Protein 2R62 (pdb70)

Nearest PDB structures (foldseek):
  2r65-assembly4_D  TM=6.990E-01  e=2.068E-36  Helicobacter pylori
  1iy0-assembly1_A  TM=7.372E-01  e=8.615E-28  Thermus thermophilus
  1iy2-assembly1_A  TM=7.174E-01  e=3.510E-27  Thermus thermophilus
  2dhr-assembly1_D  TM=7.090E-01  e=3.574E-26  Thermus thermophilus
  6ef1-assembly1_H  TM=6.375E-01  e=3.154E-16  Saccharomyces cerevisiae S288C

Secondary structure (P-SEA, 3-state):
cccccccccccccccccaaaaaaaaaaaaaacaaaaaaabbbbcbbbbbccccccccccccaaaaaaacccccccccccccccccccccccccaaaaaaaacccccccccccccccccccccccccccccccccccccccbbbbbbbbcccccccccccccccccbbbbbccccaaaaaaaaaaccccccccccccccccccccccccaaaaaaaaaaaaacccccccccccaaaaaaccccccccccc/cccccccccccccccccccccccaaaaaaccccccccccccccccbbbbccccccaaaaaaaaaaaccbbbbbbbcccccccccccaaaaaaaaaaaaaaacccccccccccccccccccccccccccccccccccccccccbbbbbbcccccccccccccccccbbbbbccccccaaaaaaccccccccccccccaaaaaaaacccccccaaaaaaaaaaaccccccccccccccccccccccccccc

Structure (mmCIF, N/CA/C/O backbone):
data_2R62
#
_entry.id   2R62
#
_cell.length_a   141.217
_cell.length_b   141.217
_cell.length_c   54.659
_cell.angle_alpha   90.00
_cell.angle_beta   90.00
_cell.angle_gamma   120.00
#
_symmetry.space_group_name_H-M   'P 64'
#
loop_
_atom_site.group_PDB
_atom_site.id
_atom_site.type_symbol
_atom_site.label_atom_id
_atom_site.label_alt_id
_atom_site.label_comp_id
_atom_site.label_asym_id
_atom_site.label_entity_id
_atom_site.label_seq_id
_atom_site.pdbx_PDB_ins_code
_atom_site.Cartn_x
_atom_site.Cartn_y
_atom_site.Cartn_z
_atom_site.occupancy
_atom_site.B_iso_or_equiv
_atom_site.auth_seq_id
_atom_site.auth_comp_id
_atom_site.auth_asym_id
_atom_site.auth_atom_id
_atom_site.pdbx_PDB_model_num
ATOM 1 N N . ILE A 1 1 ? -29.898 2.051 7.931 1.00 142.03 160 ILE A N 1
ATOM 2 C CA . ILE A 1 1 ? -29.643 3.482 8.272 1.00 142.06 160 ILE A CA 1
ATOM 3 C C . ILE A 1 1 ? -30.920 4.328 8.138 1.00 141.97 160 ILE A C 1
ATOM 4 O O . ILE A 1 1 ? -31.154 5.239 8.943 1.00 141.99 160 ILE A O 1
ATOM 9 N N . ASN A 1 2 ? -31.749 3.989 7.144 1.00 212.42 161 ASN A N 1
ATOM 10 C CA . ASN A 1 2 ? -32.997 4.708 6.811 1.00 212.42 161 ASN A CA 1
ATOM 11 C C . ASN A 1 2 ? -32.706 6.002 6.057 1.00 212.42 161 ASN A C 1
ATOM 12 O O . ASN A 1 2 ? -32.150 6.972 6.648 1.00 212.42 161 ASN A O 1
ATOM 17 N N . ALA A 1 3 ? -33.096 6.013 4.757 1.00 146.84 162 ALA A N 1
ATOM 18 C CA . ALA A 1 3 ? -32.646 7.093 3.863 1.00 146.84 162 ALA A CA 1
ATOM 19 C C . ALA A 1 3 ? -33.630 8.247 3.644 1.00 146.84 162 ALA A C 1
ATOM 20 O O . ALA A 1 3 ? -34.653 8.356 4.330 1.00 146.84 162 ALA A O 1
ATOM 22 N N . GLU A 1 4 ? -33.304 9.087 2.662 1.00 196.71 163 GLU A N 1
ATOM 23 C CA . GLU A 1 4 ? -33.973 10.368 2.437 1.00 196.71 163 GLU A CA 1
ATOM 24 C C . GLU A 1 4 ? -34.950 10.403 1.255 1.00 196.71 163 GLU A C 1
ATOM 25 O O . GLU A 1 4 ? -34.958 9.521 0.395 1.00 196.71 163 GLU A O 1
ATOM 31 N N . LYS A 1 5 ? -35.759 11.459 1.249 1.00 132.02 164 LYS A N 1
ATOM 32 C CA . LYS A 1 5 ? -36.688 11.808 0.188 1.00 129.77 164 LYS A CA 1
ATOM 33 C C . LYS A 1 5 ? -36.476 13.324 0.076 1.00 128.33 164 LYS A C 1
ATOM 34 O O . LYS A 1 5 ? -37.157 14.094 0.757 1.00 128.08 164 LYS A O 1
ATOM 40 N N . PRO A 1 6 ? -35.494 13.755 -0.757 1.00 126.87 165 PRO A N 1
ATOM 41 C CA . PRO A 1 6 ? -34.961 15.131 -0.702 1.00 125.57 165 PRO A CA 1
ATOM 42 C C . PRO A 1 6 ? -36.008 16.218 -0.923 1.00 124.06 165 PRO A C 1
ATOM 43 O O . PRO A 1 6 ? -37.138 15.929 -1.299 1.00 123.77 165 PRO A O 1
ATOM 47 N N . ASN A 1 7 ? -35.635 17.461 -0.662 1.00 122.44 166 ASN A N 1
ATOM 48 C CA . ASN A 1 7 ? -36.536 18.565 -0.915 1.00 120.72 166 ASN A CA 1
ATOM 49 C C . ASN A 1 7 ? -36.035 19.399 -2.106 1.00 119.50 166 ASN A C 1
ATOM 50 O O . ASN A 1 7 ? -35.581 20.554 -1.964 1.00 119.74 166 ASN A O 1
ATOM 55 N N . VAL A 1 8 ? -36.115 18.786 -3.284 1.00 117.20 167 VAL A N 1
ATOM 56 C CA . VAL A 1 8 ? -35.614 19.384 -4.503 1.00 115.04 167 VAL A CA 1
ATOM 57 C C . VAL A 1 8 ? -36.723 19.246 -5.500 1.00 113.72 167 VAL A C 1
ATOM 58 O O . VAL A 1 8 ? -37.489 18.318 -5.395 1.00 113.44 167 VAL A O 1
ATOM 62 N N . ARG A 1 9 ? -36.844 20.163 -6.451 1.00 112.56 168 ARG A N 1
ATOM 63 C CA . ARG A 1 9 ? -37.917 20.043 -7.436 1.00 111.95 168 ARG A CA 1
ATOM 64 C C . ARG A 1 9 ? -37.563 20.735 -8.711 1.00 113.01 168 ARG A C 1
ATOM 65 O O . ARG A 1 9 ? -37.092 21.843 -8.721 1.00 112.24 168 ARG A O 1
ATOM 73 N N . PHE A 1 10 ? -37.828 20.067 -9.807 1.00 115.35 169 PHE A N 1
ATOM 74 C CA . PHE A 1 10 ? -37.507 20.607 -11.092 1.00 117.76 169 PHE A CA 1
ATOM 75 C C . PHE A 1 10 ? -37.679 22.098 -11.050 1.00 119.05 169 PHE A C 1
ATOM 76 O O . PHE A 1 10 ? -36.704 22.813 -10.972 1.00 118.79 169 PHE A O 1
ATOM 84 N N . LYS A 1 11 ? -38.921 22.567 -11.088 1.00 121.29 170 LYS A N 1
ATOM 85 C CA . LYS A 1 11 ? -39.178 23.999 -11.077 1.00 123.40 170 LYS A CA 1
ATOM 86 C C . LYS A 1 11 ? -38.983 24.510 -9.645 1.00 124.27 170 LYS A C 1
ATOM 87 O O . LYS A 1 11 ? -39.939 24.882 -8.955 1.00 124.43 170 LYS A O 1
ATOM 93 N N . ASP A 1 12 ? -37.714 24.517 -9.230 1.00 125.27 171 ASP A N 1
ATOM 94 C CA . ASP A 1 12 ? -37.268 24.765 -7.865 1.00 126.12 171 ASP A CA 1
ATOM 95 C C . ASP A 1 12 ? -35.769 24.495 -7.970 1.00 126.88 171 ASP A C 1
ATOM 96 O O . ASP A 1 12 ? -35.003 24.671 -7.026 1.00 126.37 171 ASP A O 1
ATOM 101 N N . MET A 1 13 ? -35.351 24.071 -9.154 1.00 131.84 172 MET A N 1
ATOM 102 C CA . MET A 1 13 ? -33.970 23.674 -9.363 1.00 131.84 172 MET A CA 1
ATOM 103 C C . MET A 1 13 ? -33.110 24.872 -9.728 1.00 131.84 172 MET A C 1
ATOM 104 O O . MET A 1 13 ? -32.741 25.664 -8.850 1.00 131.84 172 MET A O 1
ATOM 109 N N . ALA A 1 14 ? -32.795 24.989 -11.020 1.00 130.83 173 ALA A N 1
ATOM 110 C CA . ALA A 1 14 ? -31.936 26.059 -11.552 1.00 131.24 173 ALA A CA 1
ATOM 111 C C . ALA A 1 14 ? -32.096 26.179 -13.071 1.00 131.45 173 ALA A C 1
ATOM 112 O O . ALA A 1 14 ? -31.113 26.205 -13.823 1.00 131.46 173 ALA A O 1
ATOM 114 N N . GLY A 1 15 ? -33.354 26.215 -13.508 1.00 131.76 174 GLY A N 1
ATOM 115 C CA . GLY A 1 15 ? -33.717 26.453 -14.905 1.00 131.71 174 GLY A CA 1
ATOM 116 C C . GLY A 1 15 ? -33.086 25.525 -15.927 1.00 131.60 174 GLY A C 1
ATOM 117 O O . GLY A 1 15 ? -32.599 25.984 -16.975 1.00 131.99 174 GLY A O 1
ATOM 118 N N . ASN A 1 16 ? -33.091 24.223 -15.643 1.00 130.95 175 ASN A N 1
ATOM 119 C CA . ASN A 1 16 ? -32.513 23.289 -16.588 1.00 130.20 175 ASN A CA 1
ATOM 120 C C . ASN A 1 16 ? -33.545 22.412 -17.260 1.00 131.00 175 ASN A C 1
ATOM 121 O O . ASN A 1 16 ? -33.339 21.209 -17.414 1.00 130.81 175 ASN A O 1
ATOM 126 N N . GLU A 1 17 ? -34.645 23.040 -17.677 1.00 149.34 176 GLU A N 1
ATOM 127 C CA . GLU A 1 17 ? -35.779 22.370 -18.326 1.00 149.34 176 GLU A CA 1
ATOM 128 C C . GLU A 1 17 ? -35.434 21.933 -19.753 1.00 149.34 176 GLU A C 1
ATOM 129 O O . GLU A 1 17 ? -35.326 22.773 -20.653 1.00 149.34 176 GLU A O 1
ATOM 135 N N . GLU A 1 18 ? -35.245 20.626 -19.943 1.00 133.20 177 GLU A N 1
ATOM 136 C CA . GLU A 1 18 ? -34.981 20.024 -21.263 1.00 133.20 177 GLU A CA 1
ATOM 137 C C . GLU A 1 18 ? -34.567 18.587 -21.065 1.00 133.20 177 GLU A C 1
ATOM 138 O O . GLU A 1 18 ? -34.693 17.763 -21.964 1.00 133.20 177 GLU A O 1
ATOM 144 N N . ALA A 1 19 ? -34.011 18.328 -19.886 1.00 131.29 178 ALA A N 1
ATOM 145 C CA . ALA A 1 19 ? -33.639 17.001 -19.456 1.00 130.27 178 ALA A CA 1
ATOM 146 C C . ALA A 1 19 ? -34.671 16.631 -18.417 1.00 129.65 178 ALA A C 1
ATOM 147 O O . ALA A 1 19 ? -35.107 15.479 -18.339 1.00 129.79 178 ALA A O 1
ATOM 149 N N . LYS A 1 20 ? -35.062 17.631 -17.626 1.00 133.52 179 LYS A N 1
ATOM 150 C CA . LYS A 1 20 ? -36.164 17.496 -16.702 1.00 133.52 179 LYS A CA 1
ATOM 151 C C . LYS A 1 20 ? -37.222 16.703 -17.428 1.00 133.52 179 LYS A C 1
ATOM 152 O O . LYS A 1 20 ? -37.538 15.587 -17.032 1.00 133.52 179 LYS A O 1
ATOM 158 N N . GLU A 1 21 ? -37.719 17.267 -18.528 1.00 124.17 180 GLU A N 1
ATOM 159 C CA . GLU A 1 21 ? -38.699 16.601 -19.382 1.00 122.52 180 GLU A CA 1
ATOM 160 C C . GLU A 1 21 ? -38.512 15.086 -19.417 1.00 120.48 180 GLU A C 1
ATOM 161 O O . GLU A 1 21 ? -39.441 14.318 -19.119 1.00 119.84 180 GLU A O 1
ATOM 167 N N . GLU A 1 22 ? -37.306 14.675 -19.803 1.00 118.35 181 GLU A N 1
ATOM 168 C CA . GLU A 1 22 ? -37.000 13.268 -19.950 1.00 116.95 181 GLU A CA 1
ATOM 169 C C . GLU A 1 22 ? -37.177 12.691 -18.578 1.00 114.79 181 GLU A C 1
ATOM 170 O O . GLU A 1 22 ? -38.166 12.019 -18.283 1.00 113.99 181 GLU A O 1
ATOM 176 N N . VAL A 1 23 ? -36.220 13.018 -17.726 1.00 112.71 182 VAL A N 1
ATOM 177 C CA . VAL A 1 23 ? -36.295 12.668 -16.344 1.00 110.80 182 VAL A CA 1
ATOM 178 C C . VAL A 1 23 ? -37.746 12.724 -15.862 1.00 110.77 182 VAL A C 1
ATOM 179 O O . VAL A 1 23 ? -38.163 11.834 -15.147 1.00 111.33 182 VAL A O 1
ATOM 183 N N . VAL A 1 24 ? -38.537 13.709 -16.286 1.00 110.21 183 VAL A N 1
ATOM 184 C CA . VAL A 1 24 ? -39.952 13.727 -15.905 1.00 109.98 183 VAL A CA 1
ATOM 185 C C . VAL A 1 24 ? -40.635 12.365 -16.099 1.00 110.10 183 VAL A C 1
ATOM 186 O O . VAL A 1 24 ? -41.420 11.937 -15.238 1.00 109.64 183 VAL A O 1
ATOM 190 N N . GLU A 1 25 ? -40.334 11.684 -17.211 1.00 110.17 184 GLU A N 1
ATOM 191 C CA . GLU A 1 25 ? -41.017 10.422 -17.534 1.00 110.65 184 GLU A CA 1
ATOM 192 C C . GLU A 1 25 ? -40.752 9.322 -16.499 1.00 110.09 184 GLU A C 1
ATOM 193 O O . GLU A 1 25 ? -41.556 8.404 -16.349 1.00 109.77 184 GLU A O 1
ATOM 199 N N . ILE A 1 26 ? -39.635 9.445 -15.777 1.00 110.10 185 ILE A N 1
ATOM 200 C CA . ILE A 1 26 ? -39.275 8.532 -14.692 1.00 110.09 185 ILE A CA 1
ATOM 201 C C . ILE A 1 26 ? -40.068 8.815 -13.457 1.00 110.85 185 ILE A C 1
ATOM 202 O O . ILE A 1 26 ? -40.201 7.947 -12.588 1.00 110.59 185 ILE A O 1
ATOM 207 N N . VAL A 1 27 ? -40.560 10.043 -13.351 1.00 112.09 186 VAL A N 1
ATOM 208 C CA . VAL A 1 27 ? -41.345 10.376 -12.197 1.00 113.30 186 VAL A CA 1
ATOM 209 C C . VAL A 1 27 ? -42.643 9.644 -12.387 1.00 113.89 186 VAL A C 1
ATOM 210 O O . VAL A 1 27 ? -42.984 8.743 -11.616 1.00 114.27 186 VAL A O 1
ATOM 214 N N . ASP A 1 28 ? -43.349 10.003 -13.447 1.00 114.19 187 ASP A N 1
ATOM 215 C CA . ASP A 1 28 ? -44.618 9.361 -13.714 1.00 114.98 187 ASP A CA 1
ATOM 216 C C . ASP A 1 28 ? -44.552 7.851 -13.452 1.00 114.60 187 ASP A C 1
ATOM 217 O O . ASP A 1 28 ? -45.511 7.284 -12.931 1.00 113.89 187 ASP A O 1
ATOM 222 N N . PHE A 1 29 ? -43.415 7.223 -13.770 1.00 114.96 188 PHE A N 1
ATOM 223 C CA . PHE A 1 29 ? -43.194 5.808 -13.439 1.00 115.38 188 PHE A CA 1
ATOM 224 C C . PHE A 1 29 ? -43.416 5.514 -11.978 1.00 116.64 188 PHE A C 1
ATOM 225 O O . PHE A 1 29 ? -44.352 4.794 -11.625 1.00 117.16 188 PHE A O 1
ATOM 233 N N . LEU A 1 30 ? -42.545 6.076 -11.139 1.00 117.63 189 LEU A N 1
ATOM 234 C CA . LEU A 1 30 ? -42.582 5.839 -9.703 1.00 118.65 189 LEU A CA 1
ATOM 235 C C . LEU A 1 30 ? -43.894 6.338 -9.123 1.00 119.48 189 LEU A C 1
ATOM 236 O O . LEU A 1 30 ? -44.474 5.726 -8.214 1.00 119.48 189 LEU A O 1
ATOM 241 N N . LYS A 1 31 ? -44.376 7.443 -9.672 1.00 120.54 190 LYS A N 1
ATOM 242 C CA . LYS A 1 31 ? -45.649 7.959 -9.246 1.00 121.95 190 LYS A CA 1
ATOM 243 C C . LYS A 1 31 ? -46.724 6.909 -9.472 1.00 122.18 190 LYS A C 1
ATOM 244 O O . LYS A 1 31 ? -47.356 6.486 -8.515 1.00 122.28 190 LYS A O 1
ATOM 250 N N . TYR A 1 32 ? -46.899 6.451 -10.711 1.00 122.82 191 TYR A N 1
ATOM 251 C CA . TYR A 1 32 ? -47.977 5.497 -11.006 1.00 123.80 191 TYR A CA 1
ATOM 252 C C . TYR A 1 32 ? -47.549 4.127 -11.604 1.00 124.88 191 TYR A C 1
ATOM 253 O O . TYR A 1 32 ? -47.968 3.765 -12.712 1.00 124.35 191 TYR A O 1
ATOM 262 N N . PRO A 1 33 ? -46.787 3.324 -10.837 1.00 126.25 192 PRO A N 1
ATOM 263 C CA . PRO A 1 33 ? -46.265 2.069 -11.379 1.00 127.47 192 PRO A CA 1
ATOM 264 C C . PRO A 1 33 ? -47.405 1.148 -11.766 1.00 128.53 192 PRO A C 1
ATOM 265 O O . PRO A 1 33 ? -47.206 0.142 -12.476 1.00 128.80 192 PRO A O 1
ATOM 269 N N . GLU A 1 34 ? -48.592 1.504 -11.289 1.00 129.24 193 GLU A N 1
ATOM 270 C CA . GLU A 1 34 ? -49.741 0.681 -11.502 1.00 130.31 193 GLU A CA 1
ATOM 271 C C . GLU A 1 34 ? -50.281 0.907 -12.898 1.00 130.57 193 GLU A C 1
ATOM 272 O O . GLU A 1 34 ? -50.489 -0.058 -13.634 1.00 129.86 193 GLU A O 1
ATOM 278 N N . ARG A 1 35 ? -50.460 2.166 -13.301 1.00 131.58 194 ARG A N 1
ATOM 279 C CA . ARG A 1 35 ? -51.047 2.388 -14.618 1.00 132.79 194 ARG A CA 1
ATOM 280 C C . ARG A 1 35 ? -50.334 1.466 -15.601 1.00 132.87 194 ARG A C 1
ATOM 281 O O . ARG A 1 35 ? -50.963 0.847 -16.448 1.00 132.43 194 ARG A O 1
ATOM 289 N N . TYR A 1 36 ? -49.025 1.331 -15.425 1.00 133.61 195 TYR A N 1
ATOM 290 C CA . TYR A 1 36 ? -48.212 0.538 -16.316 1.00 134.64 195 TYR A CA 1
ATOM 291 C C . TYR A 1 36 ? -48.443 -0.938 -16.078 1.00 134.96 195 TYR A C 1
ATOM 292 O O . TYR A 1 36 ? -48.706 -1.693 -17.016 1.00 134.72 195 TYR A O 1
ATOM 301 N N . ALA A 1 37 ? -48.358 -1.349 -14.820 1.00 164.25 196 ALA A N 1
ATOM 302 C CA . ALA A 1 37 ? -48.618 -2.736 -14.472 1.00 164.25 196 ALA A CA 1
ATOM 303 C C . ALA A 1 37 ? -50.082 -3.105 -14.715 1.00 164.25 196 ALA A C 1
ATOM 304 O O . ALA A 1 37 ? -50.562 -4.130 -14.227 1.00 164.25 196 ALA A O 1
ATOM 306 N N . ASN A 1 38 ? -50.779 -2.250 -15.465 1.00 137.00 197 ASN A N 1
ATOM 307 C CA . ASN A 1 38 ? -52.150 -2.505 -15.928 1.00 137.17 197 ASN A CA 1
ATOM 308 C C . ASN A 1 38 ? -52.250 -2.554 -17.455 1.00 136.66 197 ASN A C 1
ATOM 309 O O . ASN A 1 38 ? -53.101 -3.258 -18.011 1.00 136.72 197 ASN A O 1
ATOM 314 N N . LEU A 1 39 ? -51.372 -1.806 -18.121 1.00 135.88 198 LEU A N 1
ATOM 315 C CA . LEU A 1 39 ? -51.280 -1.819 -19.575 1.00 135.00 198 LEU A CA 1
ATOM 316 C C . LEU A 1 39 ? -50.372 -2.938 -19.981 1.00 134.00 198 LEU A C 1
ATOM 317 O O . LEU A 1 39 ? -50.500 -3.476 -21.078 1.00 133.76 198 LEU A O 1
ATOM 322 N N . GLY A 1 40 ? -49.466 -3.293 -19.075 1.00 133.01 199 GLY A N 1
ATOM 323 C CA . GLY A 1 40 ? -48.406 -4.240 -19.373 1.00 132.00 199 GLY A CA 1
ATOM 324 C C . GLY A 1 40 ? -47.267 -3.534 -20.089 1.00 131.31 199 GLY A C 1
ATOM 325 O O . GLY A 1 40 ? -47.410 -3.104 -21.238 1.00 131.31 199 GLY A O 1
ATOM 326 N N . ALA A 1 41 ? -46.140 -3.424 -19.388 1.00 130.43 200 ALA A N 1
ATOM 327 C CA . ALA A 1 41 ? -44.912 -2.741 -19.825 1.00 129.32 200 ALA A CA 1
ATOM 328 C C . ALA A 1 41 ? -44.384 -2.055 -18.587 1.00 128.58 200 ALA A C 1
ATOM 329 O O . ALA A 1 41 ? -45.169 -1.718 -17.692 1.00 128.39 200 ALA A O 1
ATOM 331 N N . LYS A 1 42 ? -43.073 -1.863 -18.507 1.00 127.78 201 LYS A N 1
ATOM 332 C CA . LYS A 1 42 ? -42.498 -1.124 -17.380 1.00 127.15 201 LYS A CA 1
ATOM 333 C C . LYS A 1 42 ? -41.009 -1.058 -17.562 1.00 126.16 201 LYS A C 1
ATOM 334 O O . LYS A 1 42 ? -40.493 -1.661 -18.528 1.00 126.60 201 LYS A O 1
ATOM 340 N N . ILE A 1 43 ? -40.321 -0.362 -16.642 1.00 124.32 202 ILE A N 1
ATOM 341 C CA . ILE A 1 43 ? -38.867 -0.270 -16.698 1.00 122.94 202 ILE A CA 1
ATOM 342 C C . ILE A 1 43 ? -38.142 -0.120 -15.366 1.00 123.10 202 ILE A C 1
ATOM 343 O O . ILE A 1 43 ? -37.413 0.848 -15.204 1.00 123.14 202 ILE A O 1
ATOM 348 N N . PRO A 1 44 ? -38.309 -1.071 -14.412 1.00 199.36 203 PRO A N 1
ATOM 349 C CA . PRO A 1 44 ? -37.453 -1.017 -13.206 1.00 199.36 203 PRO A CA 1
ATOM 350 C C . PRO A 1 44 ? -35.981 -1.340 -13.526 1.00 199.36 203 PRO A C 1
ATOM 351 O O . PRO A 1 44 ? -35.479 -2.427 -13.202 1.00 199.36 203 PRO A O 1
ATOM 355 N N . LYS A 1 45 ? -35.322 -0.366 -14.161 1.00 120.83 204 LYS A N 1
ATOM 356 C CA . LYS A 1 45 ? -33.968 -0.455 -14.693 1.00 119.63 204 LYS A CA 1
ATOM 357 C C . LYS A 1 45 ? -33.387 0.944 -14.577 1.00 118.23 204 LYS A C 1
ATOM 358 O O . LYS A 1 45 ? -34.142 1.895 -14.576 1.00 118.51 204 LYS A O 1
ATOM 364 N N . GLY A 1 46 ? -32.068 1.095 -14.502 1.00 116.82 205 GLY A N 1
ATOM 365 C CA . GLY A 1 46 ? -31.456 2.441 -14.497 1.00 115.42 205 GLY A CA 1
ATOM 366 C C . GLY A 1 46 ? -31.640 3.419 -15.694 1.00 114.29 205 GLY A C 1
ATOM 367 O O . GLY A 1 46 ? -32.298 3.102 -16.709 1.00 114.46 205 GLY A O 1
ATOM 368 N N . VAL A 1 47 ? -31.068 4.622 -15.552 1.00 112.45 206 VAL A N 1
ATOM 369 C CA . VAL A 1 47 ? -30.994 5.622 -16.609 1.00 110.69 206 VAL A CA 1
ATOM 370 C C . VAL A 1 47 ? -29.677 6.353 -16.401 1.00 110.80 206 VAL A C 1
ATOM 371 O O . VAL A 1 47 ? -29.231 6.510 -15.257 1.00 110.95 206 VAL A O 1
ATOM 375 N N . LEU A 1 48 ? -29.052 6.818 -17.481 1.00 110.40 207 LEU A N 1
ATOM 376 C CA . LEU A 1 48 ? -27.692 7.300 -17.340 1.00 110.43 207 LEU A CA 1
ATOM 377 C C . LEU A 1 48 ? -27.489 8.750 -17.651 1.00 110.33 207 LEU A C 1
ATOM 378 O O . LEU A 1 48 ? -26.743 9.098 -18.574 1.00 110.01 207 LEU A O 1
ATOM 383 N N . LEU A 1 49 ? -28.120 9.602 -16.854 1.00 110.74 208 LEU A N 1
ATOM 384 C CA . LEU A 1 49 ? -27.843 11.030 -16.935 1.00 111.08 208 LEU A CA 1
ATOM 385 C C . LEU A 1 49 ? -26.363 11.210 -17.239 1.00 112.37 208 LEU A C 1
ATOM 386 O O . LEU A 1 49 ? -25.489 10.805 -16.465 1.00 112.30 208 LEU A O 1
ATOM 391 N N . VAL A 1 50 ? -26.098 11.788 -18.401 1.00 114.00 209 VAL A N 1
ATOM 392 C CA . VAL A 1 50 ? -24.748 11.954 -18.887 1.00 115.77 209 VAL A CA 1
ATOM 393 C C . VAL A 1 50 ? -24.570 13.351 -19.495 1.00 116.82 209 VAL A C 1
ATOM 394 O O . VAL A 1 50 ? -25.478 13.890 -20.137 1.00 116.49 209 VAL A O 1
ATOM 398 N N . GLY A 1 51 ? -23.399 13.933 -19.246 1.00 130.94 210 GLY A N 1
ATOM 399 C CA . GLY A 1 51 ? -23.049 15.264 -19.728 1.00 130.94 210 GLY A CA 1
ATOM 400 C C . GLY A 1 51 ? -21.709 15.725 -19.166 1.00 130.94 210 GLY A C 1
ATOM 401 O O . GLY A 1 51 ? -21.031 14.953 -18.485 1.00 130.94 210 GLY A O 1
ATOM 402 N N . PRO A 1 52 ? -21.339 16.999 -19.425 1.00 123.16 211 PRO A N 1
ATOM 403 C CA . PRO A 1 52 ? -20.042 17.638 -19.160 1.00 123.62 211 PRO A CA 1
ATOM 404 C C . PRO A 1 52 ? -19.675 17.694 -17.664 1.00 124.31 211 PRO A C 1
ATOM 405 O O . PRO A 1 52 ? -19.704 16.650 -17.010 1.00 124.68 211 PRO A O 1
ATOM 409 N N . PRO A 1 53 ? -19.308 18.877 -17.111 1.00 164.18 212 PRO A N 1
ATOM 410 C CA . PRO A 1 53 ? -18.857 18.787 -15.721 1.00 164.18 212 PRO A CA 1
ATOM 411 C C . PRO A 1 53 ? -19.932 19.056 -14.669 1.00 164.18 212 PRO A C 1
ATOM 412 O O . PRO A 1 53 ? -20.106 18.251 -13.729 1.00 164.18 212 PRO A O 1
ATOM 416 N N . GLY A 1 54 ? -20.637 20.187 -14.826 1.00 124.04 213 GLY A N 1
ATOM 417 C CA . GLY A 1 54 ? -21.461 20.695 -13.747 1.00 124.15 213 GLY A CA 1
ATOM 418 C C . GLY A 1 54 ? -22.800 21.236 -14.202 1.00 124.38 213 GLY A C 1
ATOM 419 O O . GLY A 1 54 ? -23.005 22.460 -14.283 1.00 124.55 213 GLY A O 1
ATOM 420 N N . THR A 1 55 ? -23.727 20.323 -14.474 1.00 124.10 214 THR A N 1
ATOM 421 C CA . THR A 1 55 ? -25.032 20.702 -14.996 1.00 123.94 214 THR A CA 1
ATOM 422 C C . THR A 1 55 ? -26.159 20.207 -14.108 1.00 123.08 214 THR A C 1
ATOM 423 O O . THR A 1 55 ? -27.314 20.113 -14.538 1.00 123.02 214 THR A O 1
ATOM 427 N N . GLY A 1 56 ? -25.817 19.896 -12.858 1.00 122.52 215 GLY A N 1
ATOM 428 C CA . GLY A 1 56 ? -26.831 19.568 -11.872 1.00 121.56 215 GLY A CA 1
ATOM 429 C C . GLY A 1 56 ? -27.423 18.233 -12.217 1.00 120.56 215 GLY A C 1
ATOM 430 O O . GLY A 1 56 ? -28.580 17.941 -11.918 1.00 121.10 215 GLY A O 1
ATOM 431 N N . LYS A 1 57 ? -26.619 17.447 -12.908 1.00 118.99 216 LYS A N 1
ATOM 432 C CA . LYS A 1 57 ? -26.866 16.049 -13.061 1.00 117.70 216 LYS A CA 1
ATOM 433 C C . LYS A 1 57 ? -27.049 15.505 -11.643 1.00 117.29 216 LYS A C 1
ATOM 434 O O . LYS A 1 57 ? -28.114 15.006 -11.274 1.00 116.60 216 LYS A O 1
ATOM 440 N N . THR A 1 58 ? -26.016 15.689 -10.828 1.00 117.28 217 THR A N 1
ATOM 441 C CA . THR A 1 58 ? -25.980 15.225 -9.444 1.00 117.18 217 THR A CA 1
ATOM 442 C C . THR A 1 58 ? -27.132 15.840 -8.661 1.00 116.61 217 THR A C 1
ATOM 443 O O . THR A 1 58 ? -27.389 15.446 -7.522 1.00 116.80 217 THR A O 1
ATOM 447 N N . LEU A 1 59 ? -27.810 16.809 -9.285 1.00 115.81 218 LEU A N 1
ATOM 448 C CA . LEU A 1 59 ? -28.946 17.519 -8.690 1.00 114.84 218 LEU A CA 1
ATOM 449 C C . LEU A 1 59 ? -30.211 16.849 -9.201 1.00 113.76 218 LEU A C 1
ATOM 450 O O . LEU A 1 59 ? -30.860 16.094 -8.479 1.00 113.46 218 LEU A O 1
ATOM 455 N N . LEU A 1 60 ? -30.540 17.116 -10.458 1.00 112.73 219 LEU A N 1
ATOM 456 C CA . LEU A 1 60 ? -31.597 16.401 -11.162 1.00 112.00 219 LEU A CA 1
ATOM 457 C C . LEU A 1 60 ? -31.751 14.959 -10.683 1.00 111.54 219 LEU A C 1
ATOM 458 O O . LEU A 1 60 ? -32.856 14.463 -10.519 1.00 110.74 219 LEU A O 1
ATOM 463 N N . ALA A 1 61 ? -30.620 14.309 -10.447 1.00 111.55 220 ALA A N 1
ATOM 464 C CA . ALA A 1 61 ? -30.597 13.008 -9.820 1.00 111.97 220 ALA A CA 1
ATOM 465 C C . ALA A 1 61 ? -31.635 13.010 -8.724 1.00 112.29 220 ALA A C 1
ATOM 466 O O . ALA A 1 61 ? -32.675 12.380 -8.844 1.00 111.74 220 ALA A O 1
ATOM 468 N N . LYS A 1 62 ? -31.355 13.767 -7.670 1.00 113.20 221 LYS A N 1
ATOM 469 C CA . LYS A 1 62 ? -32.275 13.918 -6.557 1.00 113.84 221 LYS A CA 1
ATOM 470 C C . LYS A 1 62 ? -33.632 14.388 -7.042 1.00 114.22 221 LYS A C 1
ATOM 471 O O . LYS A 1 62 ? -34.656 13.857 -6.618 1.00 114.52 221 LYS A O 1
ATOM 477 N N . ALA A 1 63 ? -33.635 15.361 -7.950 1.00 114.22 222 ALA A N 1
ATOM 478 C CA . ALA A 1 63 ? -34.863 16.076 -8.273 1.00 114.64 222 ALA A CA 1
ATOM 479 C C . ALA A 1 63 ? -35.993 15.212 -8.832 1.00 115.38 222 ALA A C 1
ATOM 480 O O . ALA A 1 63 ? -37.094 15.724 -9.067 1.00 115.66 222 ALA A O 1
ATOM 482 N N . VAL A 1 64 ? -35.734 13.914 -9.032 1.00 116.10 223 VAL A N 1
ATOM 483 C CA . VAL A 1 64 ? -36.798 12.976 -9.414 1.00 116.45 223 VAL A CA 1
ATOM 484 C C . VAL A 1 64 ? -37.348 12.242 -8.194 1.00 117.26 223 VAL A C 1
ATOM 485 O O . VAL A 1 64 ? -38.520 11.816 -8.184 1.00 117.87 223 VAL A O 1
ATOM 489 N N . ALA A 1 65 ? -36.509 12.054 -7.177 1.00 117.49 224 ALA A N 1
ATOM 490 C CA . ALA A 1 65 ? -37.012 11.490 -5.926 1.00 117.48 224 ALA A CA 1
ATOM 491 C C . ALA A 1 65 ? -38.001 12.496 -5.352 1.00 117.35 224 ALA A C 1
ATOM 492 O O . ALA A 1 65 ? -39.214 12.282 -5.394 1.00 117.38 224 ALA A O 1
ATOM 494 N N . GLY A 1 66 ? -37.470 13.618 -4.881 1.00 117.02 225 GLY A N 1
ATOM 495 C CA . GLY A 1 66 ? -38.271 14.663 -4.286 1.00 116.78 225 GLY A CA 1
ATOM 496 C C . GLY A 1 66 ? -39.454 15.039 -5.139 1.00 116.68 225 GLY A C 1
ATOM 497 O O . GLY A 1 66 ? -40.455 15.509 -4.617 1.00 117.10 225 GLY A O 1
ATOM 498 N N . GLU A 1 67 ? -39.343 14.835 -6.448 1.00 116.56 226 GLU A N 1
ATOM 499 C CA . GLU A 1 67 ? -40.457 15.109 -7.357 1.00 117.27 226 GLU A CA 1
ATOM 500 C C . GLU A 1 67 ? -41.619 14.120 -7.221 1.00 116.86 226 GLU A C 1
ATOM 501 O O . GLU A 1 67 ? -42.766 14.438 -7.531 1.00 115.71 226 GLU A O 1
ATOM 507 N N . ALA A 1 68 ? -41.279 12.911 -6.777 1.00 117.41 227 ALA A N 1
ATOM 508 C CA . ALA A 1 68 ? -42.196 11.784 -6.703 1.00 118.23 227 ALA A CA 1
ATOM 509 C C . ALA A 1 68 ? -42.492 11.376 -5.259 1.00 118.86 227 ALA A C 1
ATOM 510 O O . ALA A 1 68 ? -43.188 10.399 -5.027 1.00 118.86 227 ALA A O 1
ATOM 512 N N . HIS A 1 69 ? -41.965 12.115 -4.289 1.00 164.19 228 HIS A N 1
ATOM 513 C CA . HIS A 1 69 ? -42.219 11.818 -2.877 1.00 164.19 228 HIS A CA 1
ATOM 514 C C . HIS A 1 69 ? -41.696 10.441 -2.523 1.00 164.19 228 HIS A C 1
ATOM 515 O O . HIS A 1 69 ? -42.061 9.851 -1.515 1.00 164.19 228 HIS A O 1
ATOM 522 N N . VAL A 1 70 ? -40.831 9.938 -3.381 1.00 120.41 229 VAL A N 1
ATOM 523 C CA . VAL A 1 70 ? -40.197 8.640 -3.185 1.00 120.91 229 VAL A CA 1
ATOM 524 C C . VAL A 1 70 ? -38.752 8.822 -2.668 1.00 120.80 229 VAL A C 1
ATOM 525 O O . VAL A 1 70 ? -38.148 9.876 -2.883 1.00 120.97 229 VAL A O 1
ATOM 529 N N . PRO A 1 71 ? -38.197 7.804 -1.977 1.00 120.58 230 PRO A N 1
ATOM 530 C CA . PRO A 1 71 ? -36.856 7.932 -1.384 1.00 120.56 230 PRO A CA 1
ATOM 531 C C . PRO A 1 71 ? -35.673 8.004 -2.367 1.00 120.75 230 PRO A C 1
ATOM 532 O O . PRO A 1 71 ? -35.859 7.842 -3.583 1.00 120.37 230 PRO A O 1
ATOM 536 N N . PHE A 1 72 ? -34.480 8.260 -1.817 1.00 121.43 231 PHE A N 1
ATOM 537 C CA . PHE A 1 72 ? -33.290 8.496 -2.604 1.00 122.84 231 PHE A CA 1
ATOM 538 C C . PHE A 1 72 ? -32.050 7.722 -2.119 1.00 125.10 231 PHE A C 1
ATOM 539 O O . PHE A 1 72 ? -30.932 8.237 -2.182 1.00 125.00 231 PHE A O 1
ATOM 547 N N . PHE A 1 73 ? -32.231 6.478 -1.661 1.00 128.34 232 PHE A N 1
ATOM 548 C CA . PHE A 1 73 ? -31.108 5.685 -1.116 1.00 131.31 232 PHE A CA 1
ATOM 549 C C . PHE A 1 73 ? -30.036 5.713 -2.154 1.00 133.12 232 PHE A C 1
ATOM 550 O O . PHE A 1 73 ? -30.328 5.459 -3.321 1.00 133.05 232 PHE A O 1
ATOM 558 N N . SER A 1 74 ? -28.804 6.015 -1.757 1.00 135.97 233 SER A N 1
ATOM 559 C CA . SER A 1 74 ? -27.713 6.020 -2.730 1.00 139.28 233 SER A CA 1
ATOM 560 C C . SER A 1 74 ? -26.396 6.591 -2.251 1.00 141.42 233 SER A C 1
ATOM 561 O O . SER A 1 74 ? -26.206 7.811 -2.256 1.00 141.24 233 SER A O 1
ATOM 564 N N . MET A 1 75 ? -25.469 5.719 -1.875 1.00 176.58 234 MET A N 1
ATOM 565 C CA . MET A 1 75 ? -24.144 6.193 -1.510 1.00 176.58 234 MET A CA 1
ATOM 566 C C . MET A 1 75 ? -23.454 6.812 -2.725 1.00 176.58 234 MET A C 1
ATOM 567 O O . MET A 1 75 ? -22.762 7.833 -2.605 1.00 176.58 234 MET A O 1
ATOM 572 N N . GLY A 1 76 ? -23.661 6.201 -3.893 1.00 152.29 235 GLY A N 1
ATOM 573 C CA . GLY A 1 76 ? -23.025 6.674 -5.118 1.00 154.38 235 GLY A CA 1
ATOM 574 C C . GLY A 1 76 ? -21.688 5.998 -5.344 1.00 156.10 235 GLY A C 1
ATOM 575 O O . GLY A 1 76 ? -20.990 5.662 -4.377 1.00 156.30 235 GLY A O 1
ATOM 576 N N . GLY A 1 77 ? -21.335 5.791 -6.616 1.00 157.60 236 GLY A N 1
ATOM 577 C CA . GLY A 1 77 ? -20.090 5.110 -6.992 1.00 159.58 236 GLY A CA 1
ATOM 578 C C . GLY A 1 77 ? -18.878 5.821 -6.425 1.00 160.99 236 GLY A C 1
ATOM 579 O O . GLY A 1 77 ? -18.391 6.800 -7.011 1.00 161.18 236 GLY A O 1
ATOM 580 N N . SER A 1 78 ? -18.402 5.329 -5.277 1.00 166.15 237 SER A N 1
ATOM 581 C CA . SER A 1 78 ? -17.393 6.032 -4.479 1.00 166.15 237 SER A CA 1
ATOM 582 C C . SER A 1 78 ? -16.564 5.117 -3.562 1.00 166.15 237 SER A C 1
ATOM 583 O O . SER A 1 78 ? -15.484 4.649 -3.956 1.00 166.15 237 SER A O 1
ATOM 586 N N . SER A 1 79 ? -17.091 4.863 -2.356 1.00 165.08 238 SER A N 1
ATOM 587 C CA . SER A 1 79 ? -16.368 4.171 -1.273 1.00 165.92 238 SER A CA 1
ATOM 588 C C . SER A 1 79 ? -15.987 2.709 -1.571 1.00 166.58 238 SER A C 1
ATOM 589 O O . SER A 1 79 ? -15.573 1.961 -0.633 1.00 166.73 238 SER A O 1
ATOM 592 N N . PHE A 1 80 ? -16.114 2.303 -2.854 1.00 170.00 239 PHE A N 1
ATOM 593 C CA . PHE A 1 80 ? -15.762 0.933 -3.241 1.00 170.00 239 PHE A CA 1
ATOM 594 C C . PHE A 1 80 ? -14.340 0.825 -3.807 1.00 170.00 239 PHE A C 1
ATOM 595 O O . PHE A 1 80 ? -13.652 -0.181 -3.572 1.00 170.00 239 PHE A O 1
ATOM 603 N N . ILE A 1 81 ? -13.898 1.847 -4.545 1.00 167.89 240 ILE A N 1
ATOM 604 C CA . ILE A 1 81 ? -12.472 1.975 -4.841 1.00 167.89 240 ILE A CA 1
ATOM 605 C C . ILE A 1 81 ? -11.772 2.282 -3.519 1.00 168.67 240 ILE A C 1
ATOM 606 O O . ILE A 1 81 ? -10.613 1.915 -3.317 1.00 168.79 240 ILE A O 1
ATOM 611 N N . GLU A 1 82 ? -12.515 2.940 -2.623 1.00 209.49 241 GLU A N 1
ATOM 612 C CA . GLU A 1 82 ? -12.086 3.259 -1.254 1.00 209.49 241 GLU A CA 1
ATOM 613 C C . GLU A 1 82 ? -12.043 2.029 -0.319 1.00 209.49 241 GLU A C 1
ATOM 614 O O . GLU A 1 82 ? -11.535 2.126 0.817 1.00 209.49 241 GLU A O 1
ATOM 620 N N . MET A 1 83 ? -12.572 0.885 -0.789 1.00 202.03 242 MET A N 1
ATOM 621 C CA . MET A 1 83 ? -12.444 -0.374 -0.043 1.00 202.03 242 MET A CA 1
ATOM 622 C C . MET A 1 83 ? -11.754 -1.478 -0.849 1.00 202.03 242 MET A C 1
ATOM 623 O O . MET A 1 83 ? -12.340 -2.035 -1.795 1.00 202.03 242 MET A O 1
ATOM 628 N N . PHE A 1 84 ? -10.508 -1.775 -0.429 1.00 172.04 243 PHE A N 1
ATOM 629 C CA . PHE A 1 84 ? -9.574 -2.718 -1.072 1.00 172.11 243 PHE A CA 1
ATOM 630 C C . PHE A 1 84 ? -10.102 -4.153 -1.250 1.00 172.22 243 PHE A C 1
ATOM 631 O O . PHE A 1 84 ? -11.052 -4.367 -2.015 1.00 172.21 243 PHE A O 1
ATOM 639 N N . VAL A 1 85 ? -9.485 -5.129 -0.567 1.00 189.62 244 VAL A N 1
ATOM 640 C CA . VAL A 1 85 ? -9.891 -6.535 -0.713 1.00 189.62 244 VAL A CA 1
ATOM 641 C C . VAL A 1 85 ? -10.834 -6.983 0.413 1.00 189.62 244 VAL A C 1
ATOM 642 O O . VAL A 1 85 ? -10.735 -6.474 1.544 1.00 189.62 244 VAL A O 1
ATOM 646 N N . GLY A 1 86 ? -11.748 -7.921 0.091 1.00 172.56 245 GLY A N 1
ATOM 647 C CA . GLY A 1 86 ? -12.678 -8.511 1.075 1.00 172.70 245 GLY A CA 1
ATOM 648 C C . GLY A 1 86 ? -13.641 -7.557 1.801 1.00 172.84 245 GLY A C 1
ATOM 649 O O . GLY A 1 86 ? -13.275 -6.421 2.161 1.00 172.87 245 GLY A O 1
ATOM 650 N N . LEU A 1 87 ? -14.869 -8.035 2.034 1.00 177.07 246 LEU A N 1
ATOM 651 C CA . LEU A 1 87 ? -15.915 -7.284 2.756 1.00 177.07 246 LEU A CA 1
ATOM 652 C C . LEU A 1 87 ? -16.231 -5.971 2.042 1.00 177.07 246 LEU A C 1
ATOM 653 O O . LEU A 1 87 ? -15.873 -4.899 2.525 1.00 177.07 246 LEU A O 1
ATOM 658 N N . GLY A 1 88 ? -16.895 -6.057 0.892 1.00 172.28 247 GLY A N 1
ATOM 659 C CA . GLY A 1 88 ? -17.130 -4.878 0.050 1.00 171.92 247 GLY A CA 1
ATOM 660 C C . GLY A 1 88 ? -18.575 -4.651 -0.345 1.00 171.66 247 GLY A C 1
ATOM 661 O O . GLY A 1 88 ? -19.067 -3.525 -0.288 1.00 171.45 247 GLY A O 1
ATOM 662 N N . ALA A 1 89 ? -19.242 -5.724 -0.769 1.00 200.09 248 ALA A N 1
ATOM 663 C CA . ALA A 1 89 ? -20.652 -5.669 -1.144 1.00 200.09 248 ALA A CA 1
ATOM 664 C C . ALA A 1 89 ? -21.543 -6.210 -0.019 1.00 200.09 248 ALA A C 1
ATOM 665 O O . ALA A 1 89 ? -22.287 -7.213 -0.204 1.00 200.09 248 ALA A O 1
ATOM 667 N N . SER A 1 90 ? -21.451 -5.540 1.148 1.00 204.33 249 SER A N 1
ATOM 668 C CA . SER A 1 90 ? -22.295 -5.865 2.302 1.00 204.33 249 SER A CA 1
ATOM 669 C C . SER A 1 90 ? -23.328 -4.761 2.561 1.00 204.33 249 SER A C 1
ATOM 670 O O . SER A 1 90 ? -24.348 -4.991 3.206 1.00 204.33 249 SER A O 1
ATOM 673 N N . ARG A 1 91 ? -23.038 -3.562 2.066 1.00 177.53 250 ARG A N 1
ATOM 674 C CA . ARG A 1 91 ? -23.965 -2.438 2.096 1.00 177.53 250 ARG A CA 1
ATOM 675 C C . ARG A 1 91 ? -24.420 -2.202 0.666 1.00 177.53 250 ARG A C 1
ATOM 676 O O . ARG A 1 91 ? -25.264 -1.350 0.400 1.00 177.53 250 ARG A O 1
ATOM 684 N N . VAL A 1 92 ? -23.857 -2.986 -0.248 1.00 167.61 251 VAL A N 1
ATOM 685 C CA . VAL A 1 92 ? -24.056 -2.790 -1.680 1.00 166.70 251 VAL A CA 1
ATOM 686 C C . VAL A 1 92 ? -25.151 -3.690 -2.252 1.00 166.59 251 VAL A C 1
ATOM 687 O O . VAL A 1 92 ? -25.906 -3.270 -3.125 1.00 166.76 251 VAL A O 1
ATOM 691 N N . ARG A 1 93 ? -25.236 -4.922 -1.764 1.00 166.26 252 ARG A N 1
ATOM 692 C CA . ARG A 1 93 ? -26.351 -5.807 -2.117 1.00 165.91 252 ARG A CA 1
ATOM 693 C C . ARG A 1 93 ? -27.391 -5.843 -0.983 1.00 165.38 252 ARG A C 1
ATOM 694 O O . ARG A 1 93 ? -28.481 -6.413 -1.125 1.00 165.51 252 ARG A O 1
ATOM 702 N N . ASP A 1 94 ? -27.043 -5.229 0.144 1.00 176.03 253 ASP A N 1
ATOM 703 C CA . ASP A 1 94 ? -28.013 -4.972 1.199 1.00 176.03 253 ASP A CA 1
ATOM 704 C C . ASP A 1 94 ? -28.517 -3.542 1.014 1.00 176.03 253 ASP A C 1
ATOM 705 O O . ASP A 1 94 ? -29.253 -2.998 1.868 1.00 176.03 253 ASP A O 1
ATOM 710 N N . LEU A 1 95 ? -28.098 -2.953 -0.126 1.00 161.33 254 LEU A N 1
ATOM 711 C CA . LEU A 1 95 ? -28.543 -1.632 -0.553 1.00 160.04 254 LEU A CA 1
ATOM 712 C C . LEU A 1 95 ? -29.875 -1.737 -1.284 1.00 158.96 254 LEU A C 1
ATOM 713 O O . LEU A 1 95 ? -30.806 -0.971 -1.005 1.00 158.98 254 LEU A O 1
ATOM 718 N N . PHE A 1 96 ? -29.961 -2.686 -2.217 1.00 157.35 255 PHE A N 1
ATOM 719 C CA . PHE A 1 96 ? -31.183 -2.895 -3.010 1.00 155.78 255 PHE A CA 1
ATOM 720 C C . PHE A 1 96 ? -32.413 -3.329 -2.205 1.00 154.52 255 PHE A C 1
ATOM 721 O O . PHE A 1 96 ? -33.528 -2.864 -2.467 1.00 154.20 255 PHE A O 1
ATOM 729 N N . GLU A 1 97 ? -32.192 -4.215 -1.231 1.00 153.11 256 GLU A N 1
ATOM 730 C CA . GLU A 1 97 ? -33.254 -4.731 -0.365 1.00 153.11 256 GLU A CA 1
ATOM 731 C C . GLU A 1 97 ? -33.984 -3.589 0.347 1.00 153.11 256 GLU A C 1
ATOM 732 O O . GLU A 1 97 ? -35.206 -3.626 0.500 1.00 153.11 256 GLU A O 1
ATOM 738 N N . THR A 1 98 ? -33.231 -2.569 0.755 1.00 147.66 257 THR A N 1
ATOM 739 C CA . THR A 1 98 ? -33.806 -1.400 1.394 1.00 145.59 257 THR A CA 1
ATOM 740 C C . THR A 1 98 ? -34.896 -0.862 0.503 1.00 144.32 257 THR A C 1
ATOM 741 O O . THR A 1 98 ? -36.040 -0.747 0.930 1.00 144.02 257 THR A O 1
ATOM 745 N N . ALA A 1 99 ? -34.538 -0.566 -0.747 1.00 142.80 258 ALA A N 1
ATOM 746 C CA . ALA A 1 99 ? -35.489 -0.043 -1.734 1.00 141.36 258 ALA A CA 1
ATOM 747 C C . ALA A 1 99 ? -36.598 -1.051 -2.041 1.00 140.40 258 ALA A C 1
ATOM 748 O O . ALA A 1 99 ? -37.771 -0.684 -2.149 1.00 140.14 258 ALA A O 1
ATOM 750 N N . LYS A 1 100 ? -36.204 -2.322 -2.166 1.00 139.23 259 LYS A N 1
ATOM 751 C CA . LYS A 1 100 ? -37.111 -3.457 -2.383 1.00 137.86 259 LYS A CA 1
ATOM 752 C C . LYS A 1 100 ? -38.152 -3.499 -1.266 1.00 136.94 259 LYS A C 1
ATOM 753 O O . LYS A 1 100 ? -39.302 -3.880 -1.494 1.00 136.61 259 LYS A O 1
ATOM 759 N N . LYS A 1 101 ? -37.725 -3.105 -0.062 1.00 166.67 260 LYS A N 1
ATOM 760 C CA . LYS A 1 101 ? -38.631 -2.835 1.043 1.00 166.67 260 LYS A CA 1
ATOM 761 C C . LYS A 1 101 ? -39.374 -1.555 0.692 1.00 166.67 260 LYS A C 1
ATOM 762 O O . LYS A 1 101 ? -40.441 -1.582 0.074 1.00 166.67 260 LYS A O 1
ATOM 768 N N . GLN A 1 102 ? -38.766 -0.435 1.079 1.00 132.44 261 GLN A N 1
ATOM 769 C CA . GLN A 1 102 ? -39.308 0.900 0.880 1.00 131.27 261 GLN A CA 1
ATOM 770 C C . GLN A 1 102 ? -39.353 1.161 -0.612 1.00 129.88 261 GLN A C 1
ATOM 771 O O . GLN A 1 102 ? -38.387 1.624 -1.189 1.00 129.85 261 GLN A O 1
ATOM 777 N N . ALA A 1 103 ? -40.471 0.827 -1.234 1.00 128.33 262 ALA A N 1
ATOM 778 C CA . ALA A 1 103 ? -40.591 0.870 -2.671 1.00 127.02 262 ALA A CA 1
ATOM 779 C C . ALA A 1 103 ? -41.876 1.562 -3.035 1.00 126.34 262 ALA A C 1
ATOM 780 O O . ALA A 1 103 ? -42.836 1.495 -2.298 1.00 126.09 262 ALA A O 1
ATOM 782 N N . PRO A 1 104 ? -41.926 2.225 -4.188 1.00 126.04 263 PRO A N 1
ATOM 783 C CA . PRO A 1 104 ? -40.928 2.454 -5.235 1.00 125.78 263 PRO A CA 1
ATOM 784 C C . PRO A 1 104 ? -39.907 3.481 -4.788 1.00 125.28 263 PRO A C 1
ATOM 785 O O . PRO A 1 104 ? -40.222 4.285 -3.913 1.00 125.36 263 PRO A O 1
ATOM 789 N N . SER A 1 105 ? -38.706 3.458 -5.372 1.00 124.91 264 SER A N 1
ATOM 790 C CA . SER A 1 105 ? -37.639 4.378 -4.950 1.00 124.90 264 SER A CA 1
ATOM 791 C C . SER A 1 105 ? -36.585 4.648 -6.022 1.00 124.64 264 SER A C 1
ATOM 792 O O . SER A 1 105 ? -36.771 4.282 -7.177 1.00 125.00 264 SER A O 1
ATOM 795 N N . ILE A 1 106 ? -35.480 5.289 -5.637 1.00 124.22 265 ILE A N 1
ATOM 796 C CA . ILE A 1 106 ? -34.403 5.590 -6.573 1.00 123.86 265 ILE A CA 1
ATOM 797 C C . ILE A 1 106 ? -33.063 5.240 -5.987 1.00 124.33 265 ILE A C 1
ATOM 798 O O . ILE A 1 106 ? -32.642 5.818 -4.980 1.00 124.47 265 ILE A O 1
ATOM 803 N N . ILE A 1 107 ? -32.389 4.291 -6.618 1.00 124.69 266 ILE A N 1
ATOM 804 C CA . ILE A 1 107 ? -31.018 4.016 -6.254 1.00 125.39 266 ILE A CA 1
ATOM 805 C C . ILE A 1 107 ? -30.182 4.827 -7.218 1.00 125.58 266 ILE A C 1
ATOM 806 O O . ILE A 1 107 ? -30.237 4.597 -8.420 1.00 125.84 266 ILE A O 1
ATOM 811 N N . PHE A 1 108 ? -29.440 5.801 -6.706 1.00 125.83 267 PHE A N 1
ATOM 812 C CA . PHE A 1 108 ? -28.627 6.635 -7.565 1.00 126.57 267 PHE A CA 1
ATOM 813 C C . PHE A 1 108 ? -27.163 6.425 -7.272 1.00 127.39 267 PHE A C 1
ATOM 814 O O . PHE A 1 108 ? -26.643 6.922 -6.285 1.00 126.96 267 PHE A O 1
ATOM 822 N N . ILE A 1 109 ? -26.503 5.676 -8.147 1.00 129.27 268 ILE A N 1
ATOM 823 C CA . ILE A 1 109 ? -25.052 5.473 -8.088 1.00 130.78 268 ILE A CA 1
ATOM 824 C C . ILE A 1 109 ? -24.375 6.755 -8.523 1.00 132.00 268 ILE A C 1
ATOM 825 O O . ILE A 1 109 ? -24.910 7.503 -9.342 1.00 132.02 268 ILE A O 1
ATOM 830 N N . ASP A 1 110 ? -23.201 7.018 -7.977 1.00 133.70 269 ASP A N 1
ATOM 831 C CA . ASP A 1 110 ? -22.445 8.120 -8.485 1.00 135.71 269 ASP A CA 1
ATOM 832 C C . ASP A 1 110 ? -21.396 7.619 -9.445 1.00 136.73 269 ASP A C 1
ATOM 833 O O . ASP A 1 110 ? -21.035 6.432 -9.442 1.00 136.31 269 ASP A O 1
ATOM 838 N N . GLU A 1 111 ? -20.980 8.550 -10.305 1.00 139.58 270 GLU A N 1
ATOM 839 C CA . GLU A 1 111 ? -19.902 8.388 -11.272 1.00 139.90 270 GLU A CA 1
ATOM 840 C C . GLU A 1 111 ? -19.599 6.919 -11.505 1.00 140.66 270 GLU A C 1
ATOM 841 O O . GLU A 1 111 ? -18.547 6.424 -11.110 1.00 140.71 270 GLU A O 1
ATOM 847 N N . ILE A 1 112 ? -20.544 6.228 -12.126 1.00 141.64 271 ILE A N 1
ATOM 848 C CA . ILE A 1 112 ? -20.414 4.811 -12.369 1.00 142.92 271 ILE A CA 1
ATOM 849 C C . ILE A 1 112 ? -18.950 4.407 -12.437 1.00 143.89 271 ILE A C 1
ATOM 850 O O . ILE A 1 112 ? -18.508 3.546 -11.669 1.00 143.90 271 ILE A O 1
ATOM 855 N N . ASP A 1 113 ? -18.209 5.046 -13.353 1.00 145.04 272 ASP A N 1
ATOM 856 C CA . ASP A 1 113 ? -16.769 4.804 -13.562 1.00 146.11 272 ASP A CA 1
ATOM 857 C C . ASP A 1 113 ? -16.155 4.051 -12.387 1.00 146.83 272 ASP A C 1
ATOM 858 O O . ASP A 1 113 ? -15.767 2.889 -12.508 1.00 146.51 272 ASP A O 1
ATOM 863 N N . ALA A 1 114 ? -16.092 4.754 -11.250 1.00 158.40 273 ALA A N 1
ATOM 864 C CA . ALA A 1 114 ? -15.527 4.255 -10.009 1.00 158.40 273 ALA A CA 1
ATOM 865 C C . ALA A 1 114 ? -15.736 2.762 -9.888 1.00 158.40 273 ALA A C 1
ATOM 866 O O . ALA A 1 114 ? -14.770 2.011 -9.753 1.00 158.40 273 ALA A O 1
ATOM 868 N N . ILE A 1 115 ? -16.996 2.336 -9.976 1.00 149.95 274 ILE A N 1
ATOM 869 C CA . ILE A 1 115 ? -17.339 0.918 -9.921 1.00 150.74 274 ILE A CA 1
ATOM 870 C C . ILE A 1 115 ? -16.363 0.131 -10.816 1.00 151.30 274 ILE A C 1
ATOM 871 O O . ILE A 1 115 ? -16.152 0.492 -11.978 1.00 151.29 274 ILE A O 1
ATOM 876 N N . GLY A 1 116 ? -15.739 -0.907 -10.249 1.00 167.00 275 GLY A N 1
ATOM 877 C CA . GLY A 1 116 ? -14.709 -1.685 -10.946 1.00 167.00 275 GLY A CA 1
ATOM 878 C C . GLY A 1 116 ? -13.486 -1.971 -10.090 1.00 167.00 275 GLY A C 1
ATOM 879 O O . GLY A 1 116 ? -13.379 -3.053 -9.497 1.00 167.00 275 GLY A O 1
ATOM 880 N N . LYS A 1 117 ? -12.562 -1.000 -10.048 1.00 153.02 276 LYS A N 1
ATOM 881 C CA . LYS A 1 117 ? -11.352 -1.056 -9.209 1.00 153.21 276 LYS A CA 1
ATOM 882 C C . LYS A 1 117 ? -11.479 -0.068 -8.039 1.00 153.41 276 LYS A C 1
ATOM 883 O O . LYS A 1 117 ? -10.674 -0.095 -7.067 1.00 153.61 276 LYS A O 1
ATOM 889 N N . ASN A 1 128 ? -4.679 -13.399 -7.621 1.00 171.92 287 ASN A N 1
ATOM 890 C CA . ASN A 1 128 ? -4.196 -12.068 -7.207 1.00 171.86 287 ASN A CA 1
ATOM 891 C C . ASN A 1 128 ? -4.944 -10.922 -7.898 1.00 171.76 287 ASN A C 1
ATOM 892 O O . ASN A 1 128 ? -5.510 -10.051 -7.226 1.00 171.83 287 ASN A O 1
ATOM 897 N N . ASP A 1 129 ? -4.940 -10.937 -9.235 1.00 209.02 288 ASP A N 1
ATOM 898 C CA . ASP A 1 129 ? -5.606 -9.923 -10.079 1.00 209.02 288 ASP A CA 1
ATOM 899 C C . ASP A 1 129 ? -5.222 -8.460 -9.795 1.00 209.02 288 ASP A C 1
ATOM 900 O O . ASP A 1 129 ? -4.330 -8.179 -8.985 1.00 209.02 288 ASP A O 1
ATOM 905 N N . GLU A 1 130 ? -5.899 -7.544 -10.489 1.00 202.70 289 GLU A N 1
ATOM 906 C CA . GLU A 1 130 ? -5.633 -6.106 -10.426 1.00 202.70 289 GLU A CA 1
ATOM 907 C C . GLU A 1 130 ? -6.695 -5.411 -11.304 1.00 202.70 289 GLU A C 1
ATOM 908 O O . GLU A 1 130 ? -6.437 -4.335 -11.853 1.00 202.70 289 GLU A O 1
ATOM 914 N N . ARG A 1 131 ? -7.883 -6.032 -11.416 1.00 189.64 290 ARG A N 1
ATOM 915 C CA . ARG A 1 131 ? -8.946 -5.630 -12.376 1.00 189.64 290 ARG A CA 1
ATOM 916 C C . ARG A 1 131 ? -10.377 -5.437 -11.817 1.00 189.64 290 ARG A C 1
ATOM 917 O O . ARG A 1 131 ? -10.594 -5.468 -10.596 1.00 189.64 290 ARG A O 1
ATOM 925 N N . GLU A 1 132 ? -11.338 -5.248 -12.739 1.00 167.76 291 GLU A N 1
ATOM 926 C CA . GLU A 1 132 ? -12.753 -4.926 -12.417 1.00 166.97 291 GLU A CA 1
ATOM 927 C C . GLU A 1 132 ? -13.527 -6.099 -11.846 1.00 166.57 291 GLU A C 1
ATOM 928 O O . GLU A 1 132 ? -13.316 -7.248 -12.247 1.00 166.60 291 GLU A O 1
ATOM 934 N N . GLN A 1 133 ? -14.452 -5.797 -10.935 1.00 165.98 292 GLN A N 1
ATOM 935 C CA . GLN A 1 133 ? -15.124 -6.836 -10.174 1.00 165.52 292 GLN A CA 1
ATOM 936 C C . GLN A 1 133 ? -16.402 -6.295 -9.577 1.00 165.27 292 GLN A C 1
ATOM 937 O O . GLN A 1 133 ? -17.439 -6.951 -9.624 1.00 165.32 292 GLN A O 1
ATOM 943 N N . THR A 1 134 ? -16.304 -5.104 -8.991 1.00 164.91 293 THR A N 1
ATOM 944 C CA . THR A 1 134 ? -17.461 -4.383 -8.479 1.00 164.62 293 THR A CA 1
ATOM 945 C C . THR A 1 134 ? -18.253 -3.910 -9.681 1.00 164.22 293 THR A C 1
ATOM 946 O O . THR A 1 134 ? -19.492 -3.910 -9.677 1.00 164.05 293 THR A O 1
ATOM 950 N N . LEU A 1 135 ? -17.514 -3.494 -10.708 1.00 163.72 294 LEU A N 1
ATOM 951 C CA . LEU A 1 135 ? -18.095 -3.234 -12.001 1.00 163.34 294 LEU A CA 1
ATOM 952 C C . LEU A 1 135 ? -18.968 -4.443 -12.285 1.00 162.90 294 LEU A C 1
ATOM 953 O O . LEU A 1 135 ? -20.170 -4.297 -12.545 1.00 162.89 294 LEU A O 1
ATOM 958 N N . ASN A 1 136 ? -18.369 -5.635 -12.152 1.00 162.30 295 ASN A N 1
ATOM 959 C CA . ASN A 1 136 ? -19.070 -6.892 -12.407 1.00 161.66 295 ASN A CA 1
ATOM 960 C C . ASN A 1 136 ? -20.086 -7.261 -11.309 1.00 161.20 295 ASN A C 1
ATOM 961 O O . ASN A 1 136 ? -20.141 -8.408 -10.864 1.00 161.06 295 ASN A O 1
ATOM 966 N N . GLN A 1 137 ? -20.893 -6.289 -10.880 1.00 160.61 296 GLN A N 1
ATOM 967 C CA . GLN A 1 137 ? -21.880 -6.546 -9.836 1.00 160.17 296 GLN A CA 1
ATOM 968 C C . GLN A 1 137 ? -23.320 -6.177 -10.198 1.00 159.84 296 GLN A C 1
ATOM 969 O O . GLN A 1 137 ? -24.106 -7.066 -10.540 1.00 160.03 296 GLN A O 1
ATOM 975 N N . LEU A 1 138 ? -23.666 -4.888 -10.135 1.00 159.20 297 LEU A N 1
ATOM 976 C CA . LEU A 1 138 ? -25.067 -4.432 -10.308 1.00 158.54 297 LEU A CA 1
ATOM 977 C C . LEU A 1 138 ? -25.762 -4.958 -11.567 1.00 158.29 297 LEU A C 1
ATOM 978 O O . LEU A 1 138 ? -26.968 -4.769 -11.758 1.00 158.20 297 LEU A O 1
ATOM 983 N N . LEU A 1 139 ? -24.985 -5.643 -12.402 1.00 157.95 298 LEU A N 1
ATOM 984 C CA . LEU A 1 139 ? -25.453 -6.185 -13.672 1.00 157.60 298 LEU A CA 1
ATOM 985 C C . LEU A 1 139 ? -26.365 -7.382 -13.466 1.00 157.14 298 LEU A C 1
ATOM 986 O O . LEU A 1 139 ? -26.807 -8.009 -14.426 1.00 157.26 298 LEU A O 1
ATOM 991 N N . ALA A 1 140 ? -26.637 -7.700 -12.210 1.00 156.50 299 ALA A N 1
ATOM 992 C CA . ALA A 1 140 ? -27.463 -8.836 -11.886 1.00 156.08 299 ALA A CA 1
ATOM 993 C C . ALA A 1 140 ? -28.737 -8.256 -11.397 1.00 155.78 299 ALA A C 1
ATOM 994 O O . ALA A 1 140 ? -29.806 -8.531 -11.924 1.00 155.33 299 ALA A O 1
ATOM 996 N N . GLU A 1 141 ? -28.580 -7.436 -10.368 1.00 155.91 300 GLU A N 1
ATOM 997 C CA . GLU A 1 141 ? -29.670 -6.774 -9.699 1.00 156.15 300 GLU A CA 1
ATOM 998 C C . GLU A 1 141 ? -30.470 -5.936 -10.679 1.00 156.51 300 GLU A C 1
ATOM 999 O O . GLU A 1 141 ? -31.699 -6.004 -10.673 1.00 156.66 300 GLU A O 1
ATOM 1005 N N . MET A 1 142 ? -29.775 -5.177 -11.535 1.00 156.80 301 MET A N 1
ATOM 1006 C CA . MET A 1 142 ? -30.432 -4.337 -12.545 1.00 157.08 301 MET A CA 1
ATOM 1007 C C . MET A 1 142 ? -31.224 -5.189 -13.518 1.00 156.94 301 MET A C 1
ATOM 1008 O O . MET A 1 142 ? -31.818 -4.687 -14.459 1.00 156.81 301 MET A O 1
ATOM 1013 N N . ASP A 1 143 ? -31.222 -6.490 -13.270 1.00 157.12 302 ASP A N 1
ATOM 1014 C CA . ASP A 1 143 ? -31.922 -7.430 -14.103 1.00 157.45 302 ASP A CA 1
ATOM 1015 C C . ASP A 1 143 ? -32.769 -8.285 -13.185 1.00 157.85 302 ASP A C 1
ATOM 1016 O O . ASP A 1 143 ? -33.976 -8.072 -13.054 1.00 157.77 302 ASP A O 1
ATOM 1021 N N . GLY A 1 144 ? -32.115 -9.244 -12.536 1.00 166.22 303 GLY A N 1
ATOM 1022 C CA . GLY A 1 144 ? -32.795 -10.167 -11.653 1.00 166.22 303 GLY A CA 1
ATOM 1023 C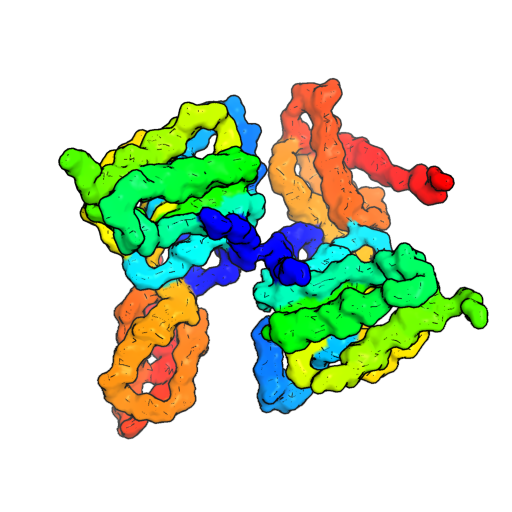 C . GLY A 1 144 ? -32.180 -10.201 -10.274 1.00 166.22 303 GLY A C 1
ATOM 1024 O O . GLY A 1 144 ? -30.980 -9.973 -10.109 1.00 166.22 303 GLY A O 1
ATOM 1025 N N . PHE A 1 145 ? -33.028 -10.480 -9.287 1.00 212.19 304 PHE A N 1
ATOM 1026 C CA . PHE A 1 145 ? -32.625 -10.648 -7.892 1.00 212.19 304 PHE A CA 1
ATOM 1027 C C . PHE A 1 145 ? -33.708 -11.427 -7.154 1.00 212.19 304 PHE A C 1
ATOM 1028 O O . PHE A 1 145 ? -34.330 -12.332 -7.727 1.00 212.19 304 PHE A O 1
ATOM 1036 N N . GLY A 1 146 ? -33.933 -11.075 -5.888 1.00 172.03 305 GLY A N 1
ATOM 1037 C CA . GLY A 1 146 ? -35.027 -11.647 -5.109 1.00 172.03 305 GLY A CA 1
ATOM 1038 C C . GLY A 1 146 ? -36.345 -11.499 -5.843 1.00 172.03 305 GLY A C 1
ATOM 1039 O O . GLY A 1 146 ? -37.299 -12.227 -5.579 1.00 172.03 305 GLY A O 1
ATOM 1040 N N . SER A 1 147 ? -36.385 -10.545 -6.769 1.00 192.87 306 SER A N 1
ATOM 1041 C CA . SER A 1 147 ? -37.516 -10.356 -7.661 1.00 192.87 306 SER A CA 1
ATOM 1042 C C . SER A 1 147 ? -37.100 -9.491 -8.850 1.00 192.87 306 SER A C 1
ATOM 1043 O O . SER A 1 147 ? -35.925 -9.450 -9.233 1.00 192.87 306 SER A O 1
ATOM 1046 N N . GLU A 1 148 ? -38.094 -8.820 -9.424 1.00 154.39 307 GLU A N 1
ATOM 1047 C CA . GLU A 1 148 ? -37.941 -7.873 -10.526 1.00 153.30 307 GLU A CA 1
ATOM 1048 C C . GLU A 1 148 ? -39.304 -7.199 -10.766 1.00 151.93 307 GLU A C 1
ATOM 1049 O O . GLU A 1 148 ? -39.540 -6.598 -11.820 1.00 151.76 307 GLU A O 1
ATOM 1055 N N . ASN A 1 149 ? -40.179 -7.312 -9.757 1.00 160.26 308 ASN A N 1
ATOM 1056 C CA . ASN A 1 149 ? -41.570 -6.805 -9.775 1.00 160.26 308 ASN A CA 1
ATOM 1057 C C . ASN A 1 149 ? -41.739 -5.423 -9.070 1.00 160.26 308 ASN A C 1
ATOM 1058 O O . ASN A 1 149 ? -42.739 -4.704 -9.323 1.00 160.26 308 ASN A O 1
ATOM 1063 N N . ALA A 1 150 ? -40.772 -5.064 -8.197 1.00 145.09 309 ALA A N 1
ATOM 1064 C CA . ALA A 1 150 ? -40.831 -3.806 -7.413 1.00 145.09 309 ALA A CA 1
ATOM 1065 C C . ALA A 1 150 ? -40.549 -2.544 -8.265 1.00 145.09 309 ALA A C 1
ATOM 1066 O O . ALA A 1 150 ? -39.686 -2.582 -9.165 1.00 145.09 309 ALA A O 1
ATOM 1068 N N . PRO A 1 151 ? -41.262 -1.418 -7.981 1.00 136.02 310 PRO A N 1
ATOM 1069 C CA . PRO A 1 151 ? -41.212 -0.289 -8.930 1.00 133.46 310 PRO A CA 1
ATOM 1070 C C . PRO A 1 151 ? -39.949 0.589 -8.909 1.00 131.02 310 PRO A C 1
ATOM 1071 O O . PRO A 1 151 ? -39.988 1.683 -9.477 1.00 131.12 310 PRO A O 1
ATOM 1075 N N . VAL A 1 152 ? -38.848 0.107 -8.314 1.00 127.85 311 VAL A N 1
ATOM 1076 C CA . VAL A 1 152 ? -37.618 0.905 -8.125 1.00 125.20 311 VAL A CA 1
ATOM 1077 C C . VAL A 1 152 ? -36.746 1.132 -9.367 1.00 123.35 311 VAL A C 1
ATOM 1078 O O . VAL A 1 152 ? -36.778 0.335 -10.316 1.00 122.92 311 VAL A O 1
ATOM 1082 N N . ILE A 1 153 ? -35.930 2.195 -9.304 1.00 120.95 312 ILE A N 1
ATOM 1083 C CA . ILE A 1 153 ? -35.189 2.729 -10.446 1.00 118.39 312 ILE A CA 1
ATOM 1084 C C . ILE A 1 153 ? -33.823 3.351 -10.123 1.00 117.92 312 ILE A C 1
ATOM 1085 O O . ILE A 1 153 ? -33.695 4.254 -9.315 1.00 117.32 312 ILE A O 1
ATOM 1090 N N . VAL A 1 154 ? -32.801 2.841 -10.794 1.00 118.15 313 VAL A N 1
ATOM 1091 C CA . VAL A 1 154 ? -31.428 3.336 -10.682 1.00 118.58 313 VAL A CA 1
ATOM 1092 C C . VAL A 1 154 ? -31.173 4.548 -11.569 1.00 119.02 313 VAL A C 1
ATOM 1093 O O . VAL A 1 154 ? -31.845 4.745 -12.568 1.00 119.24 313 VAL A O 1
ATOM 1097 N N . LEU A 1 155 ? -30.181 5.349 -11.198 1.00 119.58 314 LEU A N 1
ATOM 1098 C CA . LEU A 1 155 ? -29.771 6.504 -11.974 1.00 119.94 314 LEU A CA 1
ATOM 1099 C C . LEU A 1 155 ? -28.323 6.714 -11.635 1.00 121.41 314 LEU A C 1
ATOM 1100 O O . LEU A 1 155 ? -27.945 6.595 -10.471 1.00 121.66 314 LEU A O 1
ATOM 1105 N N . ALA A 1 156 ? -27.505 7.027 -12.631 1.00 122.94 315 ALA A N 1
ATOM 1106 C CA . ALA A 1 156 ? -26.103 7.270 -12.366 1.00 124.36 315 ALA A CA 1
ATOM 1107 C C . ALA A 1 156 ? -25.523 8.223 -13.374 1.00 125.74 315 ALA A C 1
ATOM 1108 O O . ALA A 1 156 ? -25.725 8.071 -14.578 1.00 125.46 315 ALA A O 1
ATOM 1110 N N . ALA A 1 157 ? -24.803 9.214 -12.871 1.00 128.07 316 ALA A N 1
ATOM 1111 C CA . ALA A 1 157 ? -24.257 10.257 -13.722 1.00 130.37 316 ALA A CA 1
ATOM 1112 C C . ALA A 1 157 ? -23.009 9.786 -14.426 1.00 131.87 316 ALA A C 1
ATOM 1113 O O . ALA A 1 157 ? -22.337 8.835 -13.987 1.00 132.07 316 ALA A O 1
ATOM 1115 N N . THR A 1 158 ? -22.713 10.470 -15.529 1.00 135.83 317 THR A N 1
ATOM 1116 C CA . THR A 1 158 ? -21.467 10.250 -16.252 1.00 135.83 317 THR A CA 1
ATOM 1117 C C . THR A 1 158 ? -21.040 11.543 -16.925 1.00 136.80 317 THR A C 1
ATOM 1118 O O . THR A 1 158 ? -21.757 12.547 -16.922 1.00 137.06 317 THR A O 1
ATOM 1122 N N . ASN A 1 159 ? -19.855 11.518 -17.497 1.00 137.96 318 ASN A N 1
ATOM 1123 C CA . ASN A 1 159 ? -19.389 12.648 -18.247 1.00 139.50 318 ASN A CA 1
ATOM 1124 C C . ASN A 1 159 ? -18.575 12.175 -19.440 1.00 140.35 318 ASN A C 1
ATOM 1125 O O . ASN A 1 159 ? -18.757 12.660 -20.568 1.00 140.23 318 ASN A O 1
ATOM 1130 N N . ARG A 1 160 ? -17.671 11.231 -19.168 1.00 141.56 319 ARG A N 1
ATOM 1131 C CA . ARG A 1 160 ? -16.928 10.521 -20.202 1.00 142.87 319 ARG A CA 1
ATOM 1132 C C . ARG A 1 160 ? -17.516 9.113 -20.334 1.00 143.29 319 ARG A C 1
ATOM 1133 O O . ARG A 1 160 ? -16.931 8.154 -19.826 1.00 143.13 319 ARG A O 1
ATOM 1141 N N . PRO A 1 161 ? -18.679 8.985 -21.011 1.00 157.05 320 PRO A N 1
ATOM 1142 C CA . PRO A 1 161 ? -19.387 7.699 -21.137 1.00 157.05 320 PRO A CA 1
ATOM 1143 C C . PRO A 1 161 ? -18.551 6.584 -21.778 1.00 157.05 320 PRO A C 1
ATOM 1144 O O . PRO A 1 161 ? -18.802 5.393 -21.555 1.00 157.05 320 PRO A O 1
ATOM 1148 N N . GLU A 1 162 ? -17.562 6.993 -22.565 1.00 154.86 321 GLU A N 1
ATOM 1149 C CA . GLU A 1 162 ? -16.670 6.082 -23.257 1.00 154.86 321 GLU A CA 1
ATOM 1150 C C . GLU A 1 162 ? -15.923 5.142 -22.301 1.00 154.86 321 GLU A C 1
ATOM 1151 O O . GLU A 1 162 ? -16.094 3.926 -22.391 1.00 154.86 321 GLU A O 1
ATOM 1157 N N . ILE A 1 163 ? -15.146 5.707 -21.367 1.00 148.27 322 ILE A N 1
ATOM 1158 C CA . ILE A 1 163 ? -14.187 4.943 -20.528 1.00 148.51 322 ILE A CA 1
ATOM 1159 C C . ILE A 1 163 ? -14.842 3.920 -19.585 1.00 148.61 322 ILE A C 1
ATOM 1160 O O . ILE A 1 163 ? -14.341 3.634 -18.485 1.00 148.46 322 ILE A O 1
ATOM 1165 N N . LEU A 1 164 ? -15.947 3.356 -20.071 1.00 148.84 323 LEU A N 1
ATOM 1166 C CA . LEU A 1 164 ? -16.801 2.451 -19.321 1.00 149.18 323 LEU A CA 1
ATOM 1167 C C . LEU A 1 164 ? -17.108 1.176 -20.103 1.00 148.92 323 LEU A C 1
ATOM 1168 O O . LEU A 1 164 ? -17.173 1.186 -21.338 1.00 148.93 323 LEU A O 1
ATOM 1173 N N . ASP A 1 165 ? -17.316 0.091 -19.361 1.00 148.60 324 ASP A N 1
ATOM 1174 C CA . ASP A 1 165 ? -17.770 -1.181 -19.909 1.00 148.23 324 ASP A CA 1
ATOM 1175 C C . ASP A 1 165 ? -19.011 -0.993 -20.786 1.00 148.09 324 ASP A C 1
ATOM 1176 O O . ASP A 1 165 ? -19.878 -0.191 -20.477 1.00 147.93 324 ASP A O 1
ATOM 1181 N N . PRO A 1 166 ? -19.087 -1.732 -21.895 1.00 148.21 325 PRO A N 1
ATOM 1182 C CA . PRO A 1 166 ? -20.219 -1.572 -22.780 1.00 148.31 325 PRO A CA 1
ATOM 1183 C C . PRO A 1 166 ? -21.413 -2.411 -22.346 1.00 148.43 325 PRO A C 1
ATOM 1184 O O . PRO A 1 166 ? -22.534 -2.143 -22.781 1.00 148.39 325 PRO A O 1
ATOM 1188 N N . ALA A 1 167 ? -21.166 -3.416 -21.505 1.00 195.14 326 ALA A N 1
ATOM 1189 C CA . ALA A 1 167 ? -22.205 -4.328 -21.015 1.00 195.14 326 ALA A CA 1
ATOM 1190 C C . ALA A 1 167 ? -23.229 -3.624 -20.130 1.00 195.14 326 ALA A C 1
ATOM 1191 O O . ALA A 1 167 ? -24.275 -4.191 -19.814 1.00 195.14 326 ALA A O 1
ATOM 1193 N N . LEU A 1 168 ? -22.918 -2.393 -19.734 1.00 183.41 327 LEU A N 1
ATOM 1194 C CA . LEU A 1 168 ? -23.849 -1.551 -18.994 1.00 183.41 327 LEU A CA 1
ATOM 1195 C C . LEU A 1 168 ? -25.126 -1.324 -19.787 1.00 183.41 327 LEU A C 1
ATOM 1196 O O . LEU A 1 168 ? -26.226 -1.354 -19.231 1.00 183.41 327 LEU A O 1
ATOM 1201 N N . MET A 1 169 ? -24.965 -1.107 -21.093 1.00 148.15 328 MET A N 1
ATOM 1202 C CA . MET A 1 169 ? -26.082 -0.761 -21.966 1.00 148.04 328 MET A CA 1
ATOM 1203 C C . MET A 1 169 ? -26.858 -1.965 -22.514 1.00 147.93 328 MET A C 1
ATOM 1204 O O . MET A 1 169 ? -27.695 -1.803 -23.411 1.00 148.07 328 MET A O 1
ATOM 1209 N N . ARG A 1 170 ? -26.592 -3.163 -21.985 1.00 147.67 329 ARG A N 1
ATOM 1210 C CA . ARG A 1 170 ? -27.296 -4.356 -22.453 1.00 147.39 329 ARG A CA 1
ATOM 1211 C C . ARG A 1 170 ? -28.717 -4.295 -21.917 1.00 147.15 329 ARG A C 1
ATOM 1212 O O . ARG A 1 170 ? -28.909 -4.142 -20.711 1.00 147.04 329 ARG A O 1
ATOM 1220 N N . PRO A 1 171 ? -29.715 -4.365 -22.824 1.00 146.91 330 PRO A N 1
ATOM 1221 C CA . PRO A 1 171 ? -31.133 -4.318 -22.478 1.00 146.60 330 PRO A CA 1
ATOM 1222 C C . PRO A 1 171 ? -31.421 -4.984 -21.150 1.00 146.37 330 PRO A C 1
ATOM 1223 O O . PRO A 1 171 ? -30.933 -6.090 -20.886 1.00 146.21 330 PRO A O 1
ATOM 1227 N N . GLY A 1 172 ? -32.199 -4.289 -20.323 1.00 148.17 331 GLY A N 1
ATOM 1228 C CA . GLY A 1 172 ? -32.523 -4.750 -18.979 1.00 148.17 331 GLY A CA 1
ATOM 1229 C C . GLY A 1 172 ? -31.496 -4.270 -17.976 1.00 148.17 331 GLY A C 1
ATOM 1230 O O . GLY A 1 172 ? -31.399 -4.802 -16.868 1.00 148.17 331 GLY A O 1
ATOM 1231 N N . ARG A 1 173 ? -30.716 -3.274 -18.394 1.00 145.36 332 ARG A N 1
ATOM 1232 C CA . ARG A 1 173 ? -29.729 -2.607 -17.554 1.00 145.07 332 ARG A CA 1
ATOM 1233 C C . ARG A 1 173 ? -29.825 -1.133 -17.936 1.00 144.18 332 ARG A C 1
ATOM 1234 O O . ARG A 1 173 ? -30.931 -0.639 -18.154 1.00 144.29 332 ARG A O 1
ATOM 1242 N N . PHE A 1 174 ? -28.689 -0.442 -18.046 1.00 143.00 333 PHE A N 1
ATOM 1243 C CA . PHE A 1 174 ? -28.670 0.968 -18.436 1.00 141.76 333 PHE A CA 1
ATOM 1244 C C . PHE A 1 174 ? -29.104 1.212 -19.885 1.00 141.37 333 PHE A C 1
ATOM 1245 O O . PHE A 1 174 ? -28.292 1.545 -20.749 1.00 141.17 333 PHE A O 1
ATOM 1253 N N . ASP A 1 175 ? -30.405 1.077 -20.116 1.00 141.06 334 ASP A N 1
ATOM 1254 C CA . ASP A 1 175 ? -31.015 1.125 -21.449 1.00 141.15 334 ASP A CA 1
ATOM 1255 C C . ASP A 1 175 ? -31.264 2.532 -22.009 1.00 140.87 334 ASP A C 1
ATOM 1256 O O . ASP A 1 175 ? -31.620 2.677 -23.181 1.00 140.52 334 ASP A O 1
ATOM 1261 N N . ARG A 1 176 ? -31.115 3.563 -21.183 1.00 146.11 335 ARG A N 1
ATOM 1262 C CA . ARG A 1 176 ? -31.429 4.922 -21.623 1.00 146.11 335 ARG A CA 1
ATOM 1263 C C . ARG A 1 176 ? -30.376 5.913 -21.166 1.00 146.11 335 ARG A C 1
ATOM 1264 O O . ARG A 1 176 ? -29.651 5.655 -20.204 1.00 146.11 335 ARG A O 1
ATOM 1272 N N . GLN A 1 177 ? -30.281 7.046 -21.857 1.00 139.40 336 GLN A N 1
ATOM 1273 C CA . GLN A 1 177 ? -29.362 8.084 -21.406 1.00 138.55 336 GLN A CA 1
ATOM 1274 C C . GLN A 1 177 ? -29.858 9.484 -21.637 1.00 137.38 336 GLN A C 1
ATOM 1275 O O . GLN A 1 177 ? -30.104 9.895 -22.775 1.00 136.80 336 GLN A O 1
ATOM 1281 N N . VAL A 1 178 ? -30.003 10.196 -20.522 1.00 136.40 337 VAL A N 1
ATOM 1282 C CA . VAL A 1 178 ? -30.442 11.581 -20.525 1.00 135.51 337 VAL A CA 1
ATOM 1283 C C . VAL A 1 178 ? -29.241 12.471 -20.764 1.00 135.79 337 VAL A C 1
ATOM 1284 O O . VAL A 1 178 ? -28.175 12.262 -20.182 1.00 135.85 337 VAL A O 1
ATOM 1288 N N . LEU A 1 179 ? -29.425 13.459 -21.633 1.00 136.07 338 LEU A N 1
ATOM 1289 C CA . LEU A 1 179 ? -28.324 14.277 -22.088 1.00 136.26 338 LEU A CA 1
ATOM 1290 C C . LEU A 1 179 ? -28.418 15.691 -21.526 1.00 136.84 338 LEU A C 1
ATOM 1291 O O . LEU A 1 179 ? -28.947 16.616 -22.189 1.00 137.02 338 LEU A O 1
ATOM 1296 N N . VAL A 1 180 ? -27.924 15.846 -20.285 1.00 137.24 339 VAL A N 1
ATOM 1297 C CA . VAL A 1 180 ? -27.797 17.171 -19.694 1.00 137.49 339 VAL A CA 1
ATOM 1298 C C . VAL A 1 180 ? -26.467 17.729 -20.158 1.00 138.32 339 VAL A C 1
ATOM 1299 O O . VAL A 1 180 ? -25.498 16.977 -20.314 1.00 138.23 339 VAL A O 1
ATOM 1303 N N . ASP A 1 181 ? -26.422 19.039 -20.389 1.00 161.07 340 ASP A N 1
ATOM 1304 C CA . ASP A 1 181 ? -25.252 19.661 -20.996 1.00 161.07 340 ASP A CA 1
ATOM 1305 C C . ASP A 1 181 ? -25.223 21.145 -20.758 1.00 161.07 340 ASP A C 1
ATOM 1306 O O . ASP A 1 181 ? -26.157 21.713 -20.188 1.00 161.07 340 ASP A O 1
ATOM 1311 N N . LYS A 1 182 ? -24.148 21.764 -21.236 1.00 140.68 341 LYS A N 1
ATOM 1312 C CA . LYS A 1 182 ? -23.991 23.205 -21.200 1.00 141.16 341 LYS A CA 1
ATOM 1313 C C . LYS A 1 182 ? -25.226 23.847 -21.824 1.00 141.32 341 LYS A C 1
ATOM 1314 O O . LYS A 1 182 ? -25.767 23.327 -22.810 1.00 140.99 341 LYS A O 1
ATOM 1320 N N . PRO A 1 183 ? -25.709 24.952 -21.218 1.00 141.70 342 PRO A N 1
ATOM 1321 C CA . PRO A 1 183 ? -26.946 25.610 -21.656 1.00 141.83 342 PRO A CA 1
ATOM 1322 C C . PRO A 1 183 ? -26.749 26.695 -22.724 1.00 141.91 342 PRO A C 1
ATOM 1323 O O . PRO A 1 183 ? -25.903 27.585 -22.588 1.00 141.87 342 PRO A O 1
ATOM 1327 N N . ASP A 1 184 ? -27.552 26.599 -23.776 1.00 172.19 343 ASP A N 1
ATOM 1328 C CA . ASP A 1 184 ? -27.506 27.516 -24.908 1.00 172.19 343 ASP A CA 1
ATOM 1329 C C . ASP A 1 184 ? -27.433 28.996 -24.503 1.00 172.19 343 ASP A C 1
ATOM 1330 O O . ASP A 1 184 ? -27.929 29.391 -23.446 1.00 172.19 343 ASP A O 1
ATOM 1335 N N . PHE A 1 185 ? -26.782 29.795 -25.346 1.00 141.14 344 PHE A N 1
ATOM 1336 C CA . PHE A 1 185 ? -26.664 31.255 -25.157 1.00 140.63 344 PHE A CA 1
ATOM 1337 C C . PHE A 1 185 ? -28.029 31.965 -25.234 1.00 139.75 344 PHE A C 1
ATOM 1338 O O . PHE A 1 185 ? -28.154 33.142 -25.656 1.00 139.60 344 PHE A O 1
ATOM 1346 N N . ASN A 1 186 ? -29.042 31.214 -24.811 1.00 138.54 345 ASN A N 1
ATOM 1347 C CA . ASN A 1 186 ? -30.399 31.680 -24.743 1.00 137.81 345 ASN A CA 1
ATOM 1348 C C . ASN A 1 186 ? -31.045 31.115 -23.488 1.00 136.94 345 ASN A C 1
ATOM 1349 O O . ASN A 1 186 ? -32.085 31.597 -23.048 1.00 137.16 345 ASN A O 1
ATOM 1354 N N . GLY A 1 187 ? -30.422 30.099 -22.903 1.00 135.82 346 GLY A N 1
ATOM 1355 C CA . GLY A 1 187 ? -30.982 29.442 -21.722 1.00 134.18 346 GLY A CA 1
ATOM 1356 C C . GLY A 1 187 ? -30.228 29.773 -20.459 1.00 132.96 346 GLY A C 1
ATOM 1357 O O . GLY A 1 187 ? -30.779 29.733 -19.364 1.00 132.74 346 GLY A O 1
ATOM 1358 N N . ARG A 1 188 ? -28.950 30.086 -20.622 1.00 134.28 347 ARG A N 1
ATOM 1359 C CA . ARG A 1 188 ? -28.133 30.577 -19.534 1.00 134.28 347 ARG A CA 1
ATOM 1360 C C . ARG A 1 188 ? -28.767 31.864 -19.027 1.00 134.28 347 ARG A C 1
ATOM 1361 O O . ARG A 1 188 ? -28.668 32.231 -17.850 1.00 134.28 347 ARG A O 1
ATOM 1369 N N . VAL A 1 189 ? -29.433 32.527 -19.964 1.00 127.76 348 VAL A N 1
ATOM 1370 C CA . VAL A 1 189 ? -30.148 33.760 -19.732 1.00 126.21 348 VAL A CA 1
ATOM 1371 C C . VAL A 1 189 ? -31.322 33.536 -18.796 1.00 126.31 348 VAL A C 1
ATOM 1372 O O . VAL A 1 189 ? -31.770 34.466 -18.108 1.00 126.38 348 VAL A O 1
ATOM 1376 N N . GLU A 1 190 ? -31.832 32.302 -18.807 1.00 125.93 349 GLU A N 1
ATOM 1377 C CA . GLU A 1 190 ? -32.889 31.862 -17.902 1.00 125.30 349 GLU A CA 1
ATOM 1378 C C . GLU A 1 190 ? -32.293 31.578 -16.517 1.00 123.82 349 GLU A C 1
ATOM 1379 O O . GLU A 1 190 ? -32.926 31.812 -15.477 1.00 123.58 349 GLU A O 1
ATOM 1385 N N . ILE A 1 191 ? -31.059 31.081 -16.539 1.00 121.93 350 ILE A N 1
ATOM 1386 C CA . ILE A 1 191 ? -30.305 30.737 -15.343 1.00 119.91 350 ILE A CA 1
ATOM 1387 C C . ILE A 1 191 ? -30.030 31.991 -14.542 1.00 119.07 350 ILE A C 1
ATOM 1388 O O . ILE A 1 191 ? -30.562 32.166 -13.447 1.00 117.99 350 ILE A O 1
ATOM 1393 N N . LEU A 1 192 ? -29.208 32.865 -15.119 1.00 118.71 351 LEU A N 1
ATOM 1394 C CA . LEU A 1 192 ? -28.920 34.164 -14.536 1.00 118.31 351 LEU A CA 1
ATOM 1395 C C . LEU A 1 192 ? -30.212 34.684 -13.908 1.00 118.86 351 LEU A C 1
ATOM 1396 O O . LEU A 1 192 ? -30.225 35.137 -12.763 1.00 118.99 351 LEU A O 1
ATOM 1401 N N . LYS A 1 193 ? -31.307 34.550 -14.660 1.00 119.42 352 LYS A N 1
ATOM 1402 C CA . LYS A 1 193 ? -32.635 34.995 -14.251 1.00 119.62 352 LYS A CA 1
ATOM 1403 C C . LYS A 1 193 ? -33.197 34.004 -13.247 1.00 119.46 352 LYS A C 1
ATOM 1404 O O . LYS A 1 193 ? -34.289 33.498 -13.430 1.00 120.30 352 LYS A O 1
ATOM 1410 N N . VAL A 1 194 ? -32.440 33.700 -12.203 1.00 118.76 353 VAL A N 1
ATOM 1411 C CA . VAL A 1 194 ? -32.874 32.766 -11.168 1.00 118.18 353 VAL A CA 1
ATOM 1412 C C . VAL A 1 194 ? -32.085 33.180 -9.973 1.00 117.47 353 VAL A C 1
ATOM 1413 O O . VAL A 1 194 ? -32.572 33.235 -8.840 1.00 117.87 353 VAL A O 1
ATOM 1417 N N . HIS A 1 195 ? -30.825 33.444 -10.257 1.00 116.09 354 HIS A N 1
ATOM 1418 C CA . HIS A 1 195 ? -29.891 33.763 -9.248 1.00 114.97 354 HIS A CA 1
ATOM 1419 C C . HIS A 1 195 ? -30.093 35.201 -8.920 1.00 114.32 354 HIS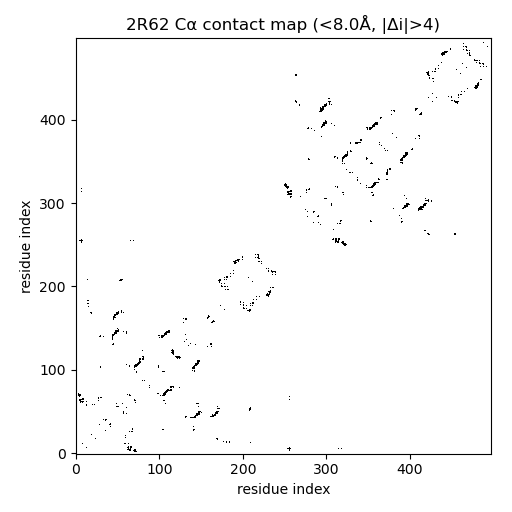 A C 1
ATOM 1420 O O . HIS A 1 195 ? -29.923 35.595 -7.778 1.00 114.74 354 HIS A O 1
ATOM 1427 N N . ILE A 1 196 ? -30.544 35.957 -9.909 1.00 113.50 355 ILE A N 1
ATOM 1428 C CA . ILE A 1 196 ? -30.928 37.339 -9.728 1.00 113.30 355 ILE A CA 1
ATOM 1429 C C . ILE A 1 196 ? -31.934 37.634 -8.597 1.00 114.25 355 ILE A C 1
ATOM 1430 O O . ILE A 1 196 ? -31.914 38.726 -8.016 1.00 113.56 355 ILE A O 1
ATOM 1435 N N . LYS A 1 197 ? -32.810 36.685 -8.274 1.00 140.35 356 LYS A N 1
ATOM 1436 C CA . LYS A 1 197 ? -33.714 36.908 -7.152 1.00 140.35 356 LYS A CA 1
ATOM 1437 C C . LYS A 1 197 ? -32.855 37.132 -5.929 1.00 140.35 356 LYS A C 1
ATOM 1438 O O . LYS A 1 197 ? -31.927 36.372 -5.669 1.00 140.35 356 LYS A O 1
ATOM 1444 N N . GLY A 1 198 ? -33.170 38.174 -5.178 1.00 119.12 357 GLY A N 1
ATOM 1445 C CA . GLY A 1 198 ? -32.300 38.602 -4.103 1.00 119.38 357 GLY A CA 1
ATOM 1446 C C . GLY A 1 198 ? -31.544 39.786 -4.646 1.00 119.65 357 GLY A C 1
ATOM 1447 O O . GLY A 1 198 ? -32.049 40.910 -4.663 1.00 119.82 357 GLY A O 1
ATOM 1448 N N . VAL A 1 199 ? -30.346 39.522 -5.133 1.00 120.00 358 VAL A N 1
ATOM 1449 C CA . VAL A 1 199 ? -29.486 40.568 -5.666 1.00 120.61 358 VAL A CA 1
ATOM 1450 C C . VAL A 1 199 ? -30.225 41.833 -6.103 1.00 121.19 358 VAL A C 1
ATOM 1451 O O . VAL A 1 199 ? -30.693 41.929 -7.239 1.00 121.15 358 VAL A O 1
ATOM 1455 N N . LYS A 1 200 ? -30.329 42.794 -5.192 1.00 121.89 359 LYS A N 1
ATOM 1456 C CA . LYS A 1 200 ? -30.815 44.106 -5.541 1.00 122.95 359 LYS A CA 1
ATOM 1457 C C . LYS A 1 200 ? -30.044 44.460 -6.786 1.00 123.11 359 LYS A C 1
ATOM 1458 O O . LYS A 1 200 ? -28.874 44.091 -6.897 1.00 122.72 359 LYS A O 1
ATOM 1464 N N . LEU A 1 201 ? -30.683 45.135 -7.738 1.00 124.07 360 LEU A N 1
ATOM 1465 C CA . LEU A 1 201 ? -30.005 45.422 -8.999 1.00 124.99 360 LEU A CA 1
ATOM 1466 C C . LEU A 1 201 ? -30.070 46.852 -9.432 1.00 126.26 360 LEU A C 1
ATOM 1467 O O . LEU A 1 201 ? -30.746 47.667 -8.799 1.00 126.53 360 LEU A O 1
ATOM 1472 N N . ALA A 1 202 ? -29.377 47.140 -10.533 1.00 127.78 361 ALA A N 1
ATOM 1473 C CA . ALA A 1 202 ? -29.216 48.510 -11.030 1.00 129.24 361 ALA A CA 1
ATOM 1474 C C . ALA A 1 202 ? -30.477 49.094 -11.682 1.00 130.21 361 ALA A C 1
ATOM 1475 O O . ALA A 1 202 ? -31.588 48.904 -11.189 1.00 130.24 361 ALA A O 1
ATOM 1477 N N . ASN A 1 203 ? -30.278 49.842 -12.767 1.00 138.28 362 ASN A N 1
ATOM 1478 C CA . ASN A 1 203 ? -31.358 50.264 -13.655 1.00 138.28 362 ASN A CA 1
ATOM 1479 C C . ASN A 1 203 ? -31.072 49.669 -15.017 1.00 138.28 362 ASN A C 1
ATOM 1480 O O . ASN A 1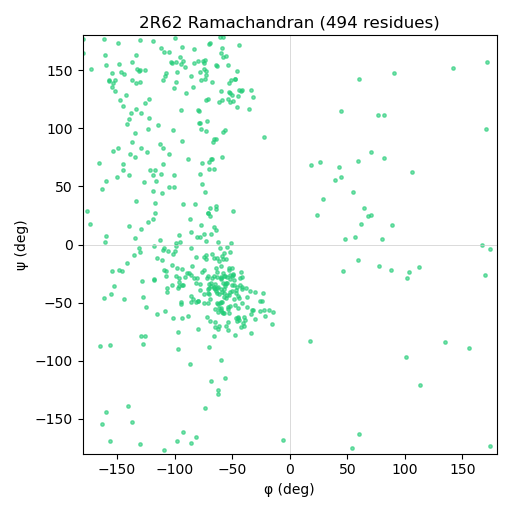 203 ? -31.994 49.351 -15.771 1.00 138.28 362 ASN A O 1
ATOM 1485 N N . ASP A 1 204 ? -29.777 49.504 -15.302 1.00 134.62 363 ASP A N 1
ATOM 1486 C CA . ASP A 1 204 ? -29.297 49.117 -16.622 1.00 135.48 363 ASP A CA 1
ATOM 1487 C C . ASP A 1 204 ? -28.568 47.764 -16.618 1.00 135.78 363 ASP A C 1
ATOM 1488 O O . ASP A 1 204 ? -27.685 47.488 -17.484 1.00 136.07 363 ASP A O 1
ATOM 1493 N N . VAL A 1 205 ? -28.936 46.910 -15.654 1.00 136.05 364 VAL A N 1
ATOM 1494 C CA . VAL A 1 205 ? -28.354 45.572 -15.615 1.00 136.24 364 VAL A CA 1
ATOM 1495 C C . VAL A 1 205 ? -28.927 44.719 -16.738 1.00 136.35 364 VAL A C 1
ATOM 1496 O O . VAL A 1 205 ? -30.026 44.178 -16.605 1.00 136.57 364 VAL A O 1
ATOM 1500 N N . ASN A 1 206 ? -28.198 44.616 -17.851 1.00 136.37 365 ASN A N 1
ATOM 1501 C CA . ASN A 1 206 ? -28.671 43.804 -18.991 1.00 136.60 365 ASN A CA 1
ATOM 1502 C C . ASN A 1 206 ? -28.175 42.351 -19.033 1.00 136.90 365 ASN A C 1
ATOM 1503 O O . ASN A 1 206 ? -27.163 42.016 -19.677 1.00 137.07 365 ASN A O 1
ATOM 1508 N N . LEU A 1 207 ? -28.947 41.491 -18.381 1.00 137.07 366 LEU A N 1
ATOM 1509 C CA . LEU A 1 207 ? -28.606 40.101 -18.264 1.00 137.13 366 LEU A CA 1
ATOM 1510 C C . LEU A 1 207 ? -28.134 39.537 -19.579 1.00 137.43 366 LEU A C 1
ATOM 1511 O O . LEU A 1 207 ? -27.119 38.860 -19.619 1.00 137.48 366 LEU A O 1
ATOM 1516 N N . GLN A 1 208 ? -28.842 39.860 -20.657 1.00 137.87 367 GLN A N 1
ATOM 1517 C CA . GLN A 1 208 ? -28.493 39.350 -21.982 1.00 138.45 367 GLN A CA 1
ATOM 1518 C C . GLN A 1 208 ? -27.032 39.545 -22.341 1.00 138.69 367 GLN A C 1
ATOM 1519 O O . GLN A 1 208 ? -26.414 38.660 -22.923 1.00 138.64 367 GLN A O 1
ATOM 1525 N N . GLU A 1 209 ? -26.482 40.696 -21.978 1.00 146.74 368 GLU A N 1
ATOM 1526 C CA . GLU A 1 209 ? -25.100 40.993 -22.286 1.00 146.74 368 GLU A CA 1
ATOM 1527 C C . GLU A 1 209 ? -24.203 40.193 -21.375 1.00 146.74 368 GLU A C 1
ATOM 1528 O O . GLU A 1 209 ? -23.214 39.615 -21.811 1.00 146.74 368 GLU A O 1
ATOM 1534 N N . VAL A 1 210 ? -24.568 40.138 -20.104 1.00 139.91 369 VAL A N 1
ATOM 1535 C CA . VAL A 1 210 ? -23.859 39.284 -19.171 1.00 140.09 369 VAL A CA 1
ATOM 1536 C C . VAL A 1 210 ? -24.320 37.852 -19.381 1.00 140.22 369 VAL A C 1
ATOM 1537 O O . VAL A 1 210 ? -23.964 36.944 -18.634 1.00 140.02 369 VAL A O 1
ATOM 1541 N N . ALA A 1 211 ? -25.132 37.669 -20.411 1.00 140.68 370 ALA A N 1
ATOM 1542 C CA . ALA A 1 211 ? -25.463 36.347 -20.880 1.00 141.35 370 ALA A CA 1
ATOM 1543 C C . ALA A 1 211 ? -24.648 36.045 -22.128 1.00 142.07 370 ALA A C 1
ATOM 1544 O O . ALA A 1 211 ? -24.495 34.876 -22.480 1.00 142.15 370 ALA A O 1
ATOM 1546 N N . LYS A 1 212 ? -24.100 37.085 -22.771 1.00 142.86 371 LYS A N 1
ATOM 1547 C CA . LYS A 1 212 ? -23.450 36.943 -24.098 1.00 143.52 371 LYS A CA 1
ATOM 1548 C C . LYS A 1 212 ? -22.204 36.018 -24.113 1.00 143.61 371 LYS A C 1
ATOM 1549 O O . LYS A 1 212 ? -22.313 34.860 -23.692 1.00 143.98 371 LYS A O 1
ATOM 1555 N N . LEU A 1 213 ? -21.045 36.496 -24.595 1.00 143.47 372 LEU A N 1
ATOM 1556 C CA . LEU A 1 213 ? -19.803 35.665 -24.605 1.00 142.82 372 LEU A CA 1
ATOM 1557 C C . LEU A 1 213 ? -19.298 35.457 -23.155 1.00 142.05 372 LEU A C 1
ATOM 1558 O O . LEU A 1 213 ? -18.116 35.194 -22.858 1.00 141.81 372 LEU A O 1
ATOM 1563 N N . THR A 1 214 ? -20.292 35.579 -22.282 1.00 141.02 373 THR A N 1
ATOM 1564 C CA . THR A 1 214 ? -20.295 35.136 -20.914 1.00 139.84 373 THR A CA 1
ATOM 1565 C C . THR A 1 214 ? -20.749 33.651 -20.930 1.00 139.32 373 THR A C 1
ATOM 1566 O O . THR A 1 214 ? -21.216 33.105 -19.925 1.00 139.01 373 THR A O 1
ATOM 1570 N N . ALA A 1 215 ? -20.581 33.031 -22.105 1.00 138.73 374 ALA A N 1
ATOM 1571 C CA . ALA A 1 215 ? -20.951 31.641 -22.403 1.00 138.26 374 ALA A CA 1
ATOM 1572 C C . ALA A 1 215 ? -19.748 30.694 -22.332 1.00 137.95 374 ALA A C 1
ATOM 1573 O O . ALA A 1 215 ? -18.606 31.128 -22.109 1.00 138.04 374 ALA A O 1
ATOM 1575 N N . GLY A 1 216 ? -20.020 29.404 -22.543 1.00 169.73 375 GLY A N 1
ATOM 1576 C CA . GLY A 1 216 ? -19.003 28.356 -22.473 1.00 169.73 375 GLY A CA 1
ATOM 1577 C C . GLY A 1 216 ? -19.065 27.583 -21.167 1.00 169.73 375 GLY A C 1
ATOM 1578 O O . GLY A 1 216 ? -18.717 26.393 -21.110 1.00 169.73 375 GLY A O 1
ATOM 1579 N N . LEU A 1 217 ? -19.527 28.266 -20.120 1.00 134.09 376 LEU A N 1
ATOM 1580 C CA . LEU A 1 217 ? -19.517 27.717 -18.775 1.00 132.82 376 LEU A CA 1
ATOM 1581 C C . LEU A 1 217 ? -20.839 27.041 -18.476 1.00 131.85 376 LEU A C 1
ATOM 1582 O O . LEU A 1 217 ? -21.786 27.180 -19.243 1.00 132.23 376 LEU A O 1
ATOM 1587 N N . ALA A 1 218 ? -20.899 26.313 -17.364 1.00 130.32 377 ALA A N 1
ATOM 1588 C CA . ALA A 1 218 ? -22.100 25.591 -16.970 1.00 129.28 377 ALA A CA 1
ATOM 1589 C C . ALA A 1 218 ? -23.065 26.474 -16.183 1.00 128.64 377 ALA A C 1
ATOM 1590 O O . ALA A 1 218 ? -22.865 27.678 -16.092 1.00 128.12 377 ALA A O 1
ATOM 1592 N N . GLY A 1 219 ? -24.106 25.862 -15.614 1.00 128.43 378 GLY A N 1
ATOM 1593 C CA . GLY A 1 219 ? -25.164 26.586 -14.888 1.00 128.11 378 GLY A CA 1
ATOM 1594 C C . GLY A 1 219 ? -24.909 26.889 -13.412 1.00 127.89 378 GLY A C 1
ATOM 1595 O O . GLY A 1 219 ? -25.739 27.539 -12.748 1.00 127.82 378 GLY A O 1
ATOM 1596 N N . ALA A 1 220 ? -23.769 26.399 -12.909 1.00 127.51 379 ALA A N 1
ATOM 1597 C CA . ALA A 1 220 ? -23.332 26.553 -11.513 1.00 126.61 379 ALA A CA 1
ATOM 1598 C C . ALA A 1 220 ? -22.169 27.492 -11.542 1.00 125.81 379 ALA A C 1
ATOM 1599 O O . ALA A 1 220 ? -21.612 27.867 -10.513 1.00 125.92 379 ALA A O 1
ATOM 1601 N N . ASP A 1 221 ? -21.792 27.830 -12.761 1.00 124.84 380 ASP A N 1
ATOM 1602 C CA . ASP A 1 221 ? -20.707 28.725 -13.009 1.00 124.13 380 ASP A CA 1
ATOM 1603 C C . ASP A 1 221 ? -21.406 30.035 -13.141 1.00 122.94 380 ASP A C 1
ATOM 1604 O O . ASP A 1 221 ? -21.038 30.990 -12.489 1.00 123.18 380 ASP A O 1
ATOM 1609 N N . LEU A 1 222 ? -22.453 30.072 -13.952 1.00 121.62 381 LEU A N 1
ATOM 1610 C CA . LEU A 1 222 ? -23.202 31.290 -14.085 1.00 120.55 381 LEU A CA 1
ATOM 1611 C C . LEU A 1 222 ? -23.719 31.618 -12.715 1.00 120.00 381 LEU A C 1
ATOM 1612 O O . LEU A 1 222 ? -23.546 32.743 -12.231 1.00 120.32 381 LEU A O 1
ATOM 1617 N N . ALA A 1 223 ? -24.329 30.627 -12.071 1.00 119.05 382 ALA A N 1
ATOM 1618 C CA . ALA A 1 223 ? -24.888 30.834 -10.734 1.00 118.24 382 ALA A CA 1
ATOM 1619 C C . ALA A 1 223 ? -23.911 31.674 -9.926 1.00 117.35 382 ALA A C 1
ATOM 1620 O O . ALA A 1 223 ? -24.287 32.701 -9.336 1.00 116.93 382 ALA A O 1
ATOM 1622 N N . ASN A 1 224 ? -22.650 31.226 -9.956 1.00 116.41 383 ASN A N 1
ATOM 1623 C CA . ASN A 1 224 ? -21.536 31.868 -9.278 1.00 115.65 383 ASN A CA 1
ATOM 1624 C C . ASN A 1 224 ? -21.344 33.313 -9.775 1.00 114.36 383 ASN A C 1
ATOM 1625 O O . ASN A 1 224 ? -21.436 34.235 -8.970 1.00 114.36 383 ASN A O 1
ATOM 1630 N N . ILE A 1 225 ? -21.163 33.510 -11.086 1.00 113.06 384 ILE A N 1
ATOM 1631 C CA . ILE A 1 225 ? -20.940 34.843 -11.679 1.00 111.65 384 ILE A CA 1
ATOM 1632 C C . ILE A 1 225 ? -21.720 35.857 -10.904 1.00 112.00 384 ILE A C 1
ATOM 1633 O O . ILE A 1 225 ? -21.142 36.766 -10.322 1.00 111.98 384 ILE A O 1
ATOM 1638 N N . ILE A 1 226 ? -23.037 35.675 -10.874 1.00 112.48 385 ILE A N 1
ATOM 1639 C CA . ILE A 1 226 ? -23.934 36.584 -10.164 1.00 112.87 385 ILE A CA 1
ATOM 1640 C C . ILE A 1 226 ? -23.475 36.923 -8.735 1.00 113.28 385 ILE A C 1
ATOM 1641 O O . ILE A 1 226 ? -22.900 37.998 -8.510 1.00 113.56 385 ILE A O 1
ATOM 1646 N N . ASN A 1 227 ? -23.680 36.018 -7.781 1.00 113.45 386 ASN A N 1
ATOM 1647 C CA . ASN A 1 227 ? -23.345 36.341 -6.404 1.00 113.76 386 ASN A CA 1
ATOM 1648 C C . ASN A 1 227 ? -21.978 37.007 -6.305 1.00 114.49 386 ASN A C 1
ATOM 1649 O O . ASN A 1 227 ? -21.795 37.928 -5.513 1.00 114.28 386 ASN A O 1
ATOM 1654 N N . GLU A 1 228 ? -21.038 36.558 -7.137 1.00 115.69 387 GLU A N 1
ATOM 1655 C CA . GLU A 1 228 ? -19.703 37.157 -7.168 1.00 117.34 387 GLU A CA 1
ATOM 1656 C C . GLU A 1 228 ? -19.842 38.631 -7.425 1.00 117.20 387 GLU A C 1
ATOM 1657 O O . GLU A 1 228 ? -19.619 39.441 -6.529 1.00 117.62 387 GLU A O 1
ATOM 1663 N N . ALA A 1 229 ? -20.246 38.970 -8.641 1.00 117.09 388 ALA A N 1
ATOM 1664 C CA . ALA A 1 229 ? -20.504 40.352 -9.025 1.00 116.92 388 ALA A CA 1
ATOM 1665 C C . ALA A 1 229 ? -21.161 41.129 -7.897 1.00 116.76 388 ALA A C 1
ATOM 1666 O O . ALA A 1 229 ? -20.860 42.311 -7.695 1.00 117.06 388 ALA A O 1
ATOM 1668 N N . ALA A 1 230 ? -22.053 40.462 -7.168 1.00 116.16 389 ALA A N 1
ATOM 1669 C CA . ALA A 1 230 ? -22.628 41.038 -5.963 1.00 115.90 389 ALA A CA 1
ATOM 1670 C C . ALA A 1 230 ? -21.542 41.351 -4.942 1.00 115.68 389 ALA A C 1
ATOM 1671 O O . ALA A 1 230 ? -21.418 42.483 -4.476 1.00 115.67 389 ALA A O 1
ATOM 1673 N N . LEU A 1 231 ? -20.743 40.350 -4.613 1.00 115.45 390 LEU A N 1
ATOM 1674 C CA . LEU A 1 231 ? -19.670 40.545 -3.675 1.00 115.56 390 LEU A CA 1
ATOM 1675 C C . LEU A 1 231 ? -18.784 41.746 -3.977 1.00 116.26 390 LEU A C 1
ATOM 1676 O O . LEU A 1 231 ? -18.087 42.231 -3.098 1.00 116.28 390 LEU A O 1
ATOM 1681 N N . LEU A 1 232 ? -18.784 42.238 -5.204 1.00 117.27 391 LEU A N 1
ATOM 1682 C CA . LEU A 1 232 ? -18.020 43.438 -5.454 1.00 118.92 391 LEU A CA 1
ATOM 1683 C C . LEU A 1 232 ? -18.978 44.561 -5.162 1.00 120.56 391 LEU A C 1
ATOM 1684 O O . LEU A 1 232 ? -19.538 45.207 -6.061 1.00 120.67 391 LEU A O 1
ATOM 1689 N N . ALA A 1 233 ? -19.195 44.727 -3.863 1.00 122.44 392 ALA A N 1
ATOM 1690 C CA . ALA A 1 233 ? -20.016 45.770 -3.273 1.00 124.21 392 ALA A CA 1
ATOM 1691 C C . ALA A 1 233 ? -19.566 45.869 -1.818 1.00 125.97 392 ALA A C 1
ATOM 1692 O O . ALA A 1 233 ? -20.165 46.581 -1.001 1.00 126.45 392 ALA A O 1
ATOM 1694 N N . GLY A 1 234 ? -18.493 45.136 -1.514 1.00 127.94 393 GLY A N 1
ATOM 1695 C CA . GLY A 1 234 ? -17.898 45.079 -0.186 1.00 129.72 393 GLY A CA 1
ATOM 1696 C C . GLY A 1 234 ? -16.805 46.104 -0.129 1.00 131.29 393 GLY A C 1
ATOM 1697 O O . GLY A 1 234 ? -16.902 47.064 0.634 1.00 131.58 393 GLY A O 1
ATOM 1698 N N . ARG A 1 235 ? -15.776 45.918 -0.956 1.00 165.86 394 ARG A N 1
ATOM 1699 C CA . ARG A 1 235 ? -14.677 46.884 -1.050 1.00 165.86 394 ARG A CA 1
ATOM 1700 C C . ARG A 1 235 ? -15.196 48.228 -1.551 1.00 165.86 394 ARG A C 1
ATOM 1701 O O . ARG A 1 235 ? -14.493 49.252 -1.499 1.00 165.86 394 ARG A O 1
ATOM 1709 N N . ASN A 1 236 ? -16.440 48.208 -2.022 1.00 135.67 395 ASN A N 1
ATOM 1710 C CA . ASN A 1 236 ? -17.053 49.366 -2.631 1.00 136.10 395 ASN A CA 1
ATOM 1711 C C . ASN A 1 236 ? -18.430 49.476 -2.031 1.00 136.33 395 ASN A C 1
ATOM 1712 O O . ASN A 1 236 ? -19.340 48.807 -2.472 1.00 136.61 395 ASN A O 1
ATOM 1717 N N . ASN A 1 237 ? -18.578 50.301 -1.006 1.00 136.67 396 ASN A N 1
ATOM 1718 C CA . ASN A 1 237 ? -19.796 50.301 -0.214 1.00 137.07 396 ASN A CA 1
ATOM 1719 C C . ASN A 1 237 ? -21.014 50.859 -0.982 1.00 137.15 396 ASN A C 1
ATOM 1720 O O . ASN A 1 237 ? -21.507 51.955 -0.674 1.00 137.32 396 ASN A O 1
ATOM 1725 N N . GLN A 1 238 ? -21.494 50.069 -1.962 1.00 137.16 397 GLN A N 1
ATOM 1726 C CA . GLN A 1 238 ? -22.510 50.469 -2.974 1.00 136.75 397 GLN A CA 1
ATOM 1727 C C . GLN A 1 238 ? -23.864 49.819 -2.783 1.00 136.69 397 GLN A C 1
ATOM 1728 O O . GLN A 1 238 ? -24.073 49.069 -1.839 1.00 136.35 397 GLN A O 1
ATOM 1734 N N . LYS A 1 239 ? -24.785 50.100 -3.698 1.00 137.11 398 LYS A N 1
ATOM 1735 C CA . LYS A 1 239 ? -26.122 49.533 -3.583 1.00 138.19 398 LYS A CA 1
ATOM 1736 C C . LYS A 1 239 ? -26.605 48.806 -4.854 1.00 138.46 398 LYS A C 1
ATOM 1737 O O . LYS A 1 239 ? -26.453 47.594 -4.967 1.00 137.97 398 LYS A O 1
ATOM 1743 N N . GLU A 1 240 ? -27.182 49.531 -5.807 1.00 163.49 399 GLU A N 1
ATOM 1744 C CA . GLU A 1 240 ? -27.640 48.922 -7.066 1.00 163.49 399 GLU A CA 1
ATOM 1745 C C . GLU A 1 240 ? -26.505 48.097 -7.713 1.00 163.49 399 GLU A C 1
ATOM 1746 O O . GLU A 1 240 ? -25.421 48.628 -7.966 1.00 163.49 399 GLU A O 1
ATOM 1752 N N . VAL A 1 241 ? -26.731 46.805 -7.951 1.00 140.41 400 VAL A N 1
ATOM 1753 C CA . VAL A 1 241 ? -25.715 45.978 -8.619 1.00 140.05 400 VAL A CA 1
ATOM 1754 C C . VAL A 1 241 ? -25.744 46.245 -10.108 1.00 139.97 400 VAL A C 1
ATOM 1755 O O . VAL A 1 241 ? -26.728 45.937 -10.786 1.00 139.81 400 VAL A O 1
ATOM 1759 N N . ARG A 1 242 ? -24.648 46.814 -10.603 1.00 139.80 401 ARG A N 1
ATOM 1760 C CA . ARG A 1 242 ? -24.623 47.336 -11.948 1.00 140.21 401 ARG A CA 1
ATOM 1761 C C . ARG A 1 242 ? -23.894 46.404 -12.880 1.00 140.08 401 ARG A C 1
ATOM 1762 O O . ARG A 1 242 ? -23.074 45.599 -12.455 1.00 139.79 401 ARG A O 1
ATOM 1770 N N . GLN A 1 243 ? -24.212 46.535 -14.159 1.00 140.47 402 GLN A N 1
ATOM 1771 C CA . GLN A 1 243 ? -23.705 45.657 -15.185 1.00 141.00 402 GLN A CA 1
ATOM 1772 C C . GLN A 1 243 ? -22.230 45.413 -15.042 1.00 141.66 402 GLN A C 1
ATOM 1773 O O . GLN A 1 243 ? -21.795 44.278 -14.965 1.00 141.51 402 GLN A O 1
ATOM 1779 N N . GLN A 1 244 ? -21.459 46.489 -14.991 1.00 142.96 403 GLN A N 1
ATOM 1780 C CA . GLN A 1 244 ? -20.001 46.380 -14.933 1.00 144.31 403 GLN A CA 1
ATOM 1781 C C . GLN A 1 244 ? -19.537 45.471 -13.808 1.00 145.03 403 GLN A C 1
ATOM 1782 O O . GLN A 1 244 ? -18.412 44.959 -13.842 1.00 145.05 403 GLN A O 1
ATOM 1788 N N . HIS A 1 245 ? -20.418 45.257 -12.831 1.00 146.14 404 HIS A N 1
ATOM 1789 C CA . HIS A 1 245 ? -20.161 44.307 -11.763 1.00 147.26 404 HIS A CA 1
ATOM 1790 C C . HIS A 1 245 ? -20.026 42.939 -12.375 1.00 147.67 404 HIS A C 1
ATOM 1791 O O . HIS A 1 245 ? -18.979 42.287 -12.256 1.00 147.60 404 HIS A O 1
ATOM 1798 N N . LEU A 1 246 ? -21.087 42.533 -13.070 1.00 148.50 405 LEU A N 1
ATOM 1799 C CA . LEU A 1 246 ? -21.099 41.293 -13.831 1.00 149.33 405 LEU A CA 1
ATOM 1800 C C . LEU A 1 246 ? -19.970 41.287 -14.857 1.00 150.51 405 LEU A C 1
ATOM 1801 O O . LEU A 1 246 ? -19.479 40.222 -15.250 1.00 150.56 405 LEU A O 1
ATOM 1806 N N . LYS A 1 247 ? -19.565 42.488 -15.283 1.00 151.92 406 LYS A N 1
ATOM 1807 C CA . LYS A 1 247 ? -18.526 42.641 -16.293 1.00 153.43 406 LYS A CA 1
ATOM 1808 C C . LYS A 1 247 ? -17.238 42.046 -15.765 1.00 154.06 406 LYS A C 1
ATOM 1809 O O . LYS A 1 247 ? -16.524 41.316 -16.473 1.00 153.98 406 LYS A O 1
ATOM 1815 N N . GLU A 1 248 ? -16.974 42.334 -14.496 1.00 155.16 407 GLU A N 1
ATOM 1816 C CA . GLU A 1 248 ? -15.793 41.832 -13.849 1.00 156.45 407 GLU A CA 1
ATOM 1817 C C . GLU A 1 248 ? -15.948 40.337 -13.638 1.00 157.25 407 GLU A C 1
ATOM 1818 O O . GLU A 1 248 ? -15.338 39.783 -12.737 1.00 157.36 407 GLU A O 1
ATOM 1824 N N . ALA A 1 249 ? -16.747 39.697 -14.497 1.00 160.63 408 ALA A N 1
ATOM 1825 C CA . ALA A 1 249 ? -17.036 38.256 -14.466 1.00 160.63 408 ALA A CA 1
ATOM 1826 C C . ALA A 1 249 ? -15.789 37.381 -14.369 1.00 160.63 408 ALA A C 1
ATOM 1827 O O . ALA A 1 249 ? -15.800 36.234 -14.822 1.00 160.63 408 ALA A O 1
ATOM 1829 N N . VAL A 1 250 ? -14.733 37.916 -13.745 1.00 161.95 409 VAL A N 1
ATOM 1830 C CA . VAL A 1 250 ? -13.394 37.354 -13.839 1.00 163.11 409 VAL A CA 1
ATOM 1831 C C . VAL A 1 250 ? -13.366 36.963 -15.298 1.00 164.26 409 VAL A C 1
ATOM 1832 O O . VAL A 1 250 ? -13.141 35.787 -15.630 1.00 164.60 409 VAL A O 1
ATOM 1836 N N . GLU A 1 251 ? -13.635 37.975 -16.156 1.00 169.24 410 GLU A N 1
ATOM 1837 C CA . GLU A 1 251 ? -14.107 37.744 -17.520 1.00 169.24 410 GLU A CA 1
ATOM 1838 C C . GLU A 1 251 ? -14.648 36.310 -17.670 1.00 169.24 410 GLU A C 1
ATOM 1839 O O . GLU A 1 251 ? -15.852 36.066 -17.538 1.00 169.24 410 GLU A O 1
ATOM 1845 N N . ARG A 1 252 ? -13.735 35.369 -17.899 1.00 189.15 411 ARG A N 1
ATOM 1846 C CA . ARG A 1 252 ? -14.064 33.970 -18.087 1.00 189.15 411 ARG A CA 1
ATOM 1847 C C . ARG A 1 252 ? -12.842 33.149 -17.656 1.00 189.15 411 ARG A C 1
ATOM 1848 O O . ARG A 1 252 ? -12.046 32.730 -18.498 1.00 189.15 411 ARG A O 1
ATOM 1856 N N . GLY A 1 253 ? -12.678 32.947 -16.344 1.00 169.16 412 GLY A N 1
ATOM 1857 C CA . GLY A 1 253 ? -11.486 32.276 -15.801 1.00 169.79 412 GLY A CA 1
ATOM 1858 C C . GLY A 1 253 ? -11.065 30.997 -16.534 1.00 170.38 412 GLY A C 1
ATOM 1859 O O . GLY A 1 253 ? -11.835 30.016 -16.586 1.00 170.37 412 GLY A O 1
ATOM 1860 N N . ILE A 1 254 ? -9.843 31.010 -17.098 1.00 170.90 413 ILE A N 1
ATOM 1861 C CA . ILE A 1 254 ? -9.283 29.871 -17.873 1.00 171.29 413 ILE A CA 1
ATOM 1862 C C . ILE A 1 254 ? -8.119 29.160 -17.168 1.00 171.51 413 ILE A C 1
ATOM 1863 O O . ILE A 1 254 ? -7.712 28.063 -17.568 1.00 171.44 413 ILE A O 1
ATOM 1868 N N . ALA A 1 255 ? -7.586 29.797 -16.127 1.00 171.89 414 ALA A N 1
ATOM 1869 C CA . ALA A 1 255 ? -6.397 29.310 -15.425 1.00 172.25 414 ALA A CA 1
ATOM 1870 C C . ALA A 1 255 ? -6.487 27.838 -15.023 1.00 172.47 414 ALA A C 1
ATOM 1871 O O . ALA A 1 255 ? -5.461 27.159 -14.905 1.00 172.32 414 ALA A O 1
ATOM 1873 N N . GLY A 1 256 ? -7.718 27.358 -14.831 1.00 172.86 415 GLY A N 1
ATOM 1874 C CA . GLY A 1 256 ? -7.983 25.984 -14.414 1.00 173.60 415 GLY A CA 1
ATOM 1875 C C . GLY A 1 256 ? -7.178 24.902 -15.125 1.00 174.19 415 GLY A C 1
ATOM 1876 O O . GLY A 1 256 ? -6.472 25.172 -16.110 1.00 174.06 415 GLY A O 1
ATOM 1877 N N . LEU A 1 257 ? -7.308 23.675 -14.609 1.00 174.85 416 LEU A N 1
ATOM 1878 C CA . LEU A 1 257 ? -6.592 22.469 -15.078 1.00 175.44 416 LEU A CA 1
ATOM 1879 C C . LEU A 1 257 ? -5.148 22.358 -14.552 1.00 175.95 416 LEU A C 1
ATOM 1880 O O . LEU A 1 257 ? -4.412 21.423 -14.939 1.00 176.00 416 LEU A O 1
ATOM 1885 N N . GLU A 1 258 ? -4.754 23.294 -13.664 1.00 210.30 417 GLU A N 1
ATOM 1886 C CA . GLU A 1 258 ? -3.358 23.367 -13.201 1.00 210.30 417 GLU A CA 1
ATOM 1887 C C . GLU A 1 258 ? -3.145 23.014 -11.724 1.00 210.30 417 GLU A C 1
ATOM 1888 O O . GLU A 1 258 ? -3.129 23.897 -10.850 1.00 210.30 417 GLU A O 1
ATOM 1894 N N . LYS A 1 259 ? -2.973 21.715 -11.465 1.00 194.68 418 LYS A N 1
ATOM 1895 C CA . LYS A 1 259 ? -2.644 21.217 -10.128 1.00 194.68 418 LYS A CA 1
ATOM 1896 C C . LYS A 1 259 ? -1.566 20.135 -10.194 1.00 194.68 418 LYS A C 1
ATOM 1902 N N . ILE B 1 1 ? -40.757 17.077 18.972 1.00 159.30 160 ILE B N 1
ATOM 1903 C CA . ILE B 1 1 ? -39.859 15.964 18.513 1.00 159.30 160 ILE B CA 1
ATOM 1904 C C . ILE B 1 1 ? -40.003 15.742 17.010 1.00 159.30 160 ILE B C 1
ATOM 1905 O O . ILE B 1 1 ? -39.096 15.207 16.354 1.00 159.30 160 ILE B O 1
ATOM 1910 N N . ASN B 1 2 ? -41.148 16.160 16.477 1.00 141.05 161 ASN B N 1
ATOM 1911 C CA . ASN B 1 2 ? -41.478 15.930 15.082 1.00 140.24 161 ASN B CA 1
ATOM 1912 C C . ASN B 1 2 ? -40.619 16.775 14.147 1.00 139.37 161 ASN B C 1
ATOM 1913 O O . ASN B 1 2 ? -41.136 17.645 13.436 1.00 139.60 161 ASN B O 1
ATOM 1918 N N . ALA B 1 3 ? -39.308 16.497 14.149 1.00 138.02 162 ALA B N 1
ATOM 1919 C CA . ALA B 1 3 ? -38.306 17.307 13.436 1.00 136.64 162 ALA B CA 1
ATOM 1920 C C . ALA B 1 3 ? -38.295 17.008 11.940 1.00 135.86 162 ALA B C 1
ATOM 1921 O O . ALA B 1 3 ? -37.286 16.587 11.380 1.00 136.09 162 ALA B O 1
ATOM 1923 N N . GLU B 1 4 ? -39.432 17.253 11.303 1.00 134.67 163 GLU B N 1
ATOM 1924 C CA . GLU B 1 4 ? -39.652 16.915 9.907 1.00 133.62 163 GLU B CA 1
ATOM 1925 C C . GLU B 1 4 ? -38.816 17.832 9.013 1.00 132.04 163 GLU B C 1
ATOM 1926 O O . GLU B 1 4 ? -38.159 18.746 9.495 1.00 131.51 163 GLU B O 1
ATOM 1932 N N . LYS B 1 5 ? -38.788 17.562 7.722 1.00 139.69 164 LYS B N 1
ATOM 1933 C CA . LYS B 1 5 ? -38.267 18.552 6.806 1.00 139.69 164 LYS B CA 1
ATOM 1934 C C . LYS B 1 5 ? -39.044 18.488 5.497 1.00 139.69 164 LYS B C 1
ATOM 1935 O O . LYS B 1 5 ? -38.506 18.102 4.460 1.00 139.69 164 LYS B O 1
ATOM 1941 N N . PRO B 1 6 ? -40.323 18.900 5.552 1.00 126.51 165 PRO B N 1
ATOM 1942 C CA . PRO B 1 6 ? -41.387 18.798 4.573 1.00 124.99 165 PRO B CA 1
ATOM 1943 C C . PRO B 1 6 ? -40.932 18.856 3.132 1.00 123.58 165 PRO B C 1
ATOM 1944 O O . PRO B 1 6 ? -40.216 19.776 2.728 1.00 123.30 165 PRO B O 1
ATOM 1948 N N . ASN B 1 7 ? -41.354 17.856 2.374 1.00 122.18 166 ASN B N 1
ATOM 1949 C CA . ASN B 1 7 ? -41.118 17.833 0.960 1.00 120.79 166 ASN B CA 1
ATOM 1950 C C . ASN B 1 7 ? -42.381 18.280 0.215 1.00 120.21 166 ASN B C 1
ATOM 1951 O O . ASN B 1 7 ? -42.843 17.630 -0.730 1.00 120.14 166 ASN B O 1
ATOM 1956 N N . VAL B 1 8 ? -42.937 19.408 0.647 1.00 119.33 167 VAL B N 1
ATOM 1957 C CA . VAL B 1 8 ? -44.183 19.902 0.068 1.00 118.84 167 VAL B CA 1
ATOM 1958 C C . VAL B 1 8 ? -43.986 21.270 -0.583 1.00 118.60 167 VAL B C 1
ATOM 1959 O O . VAL B 1 8 ? -42.897 21.847 -0.499 1.00 118.60 167 VAL B O 1
ATOM 1963 N N . ARG B 1 9 ? -45.014 21.793 -1.245 1.00 118.45 168 ARG B N 1
ATOM 1964 C CA . ARG B 1 9 ? -44.826 23.014 -1.984 1.00 118.64 168 ARG B CA 1
ATOM 1965 C C . ARG B 1 9 ? -46.090 23.791 -2.216 1.00 119.85 168 ARG B C 1
ATOM 1966 O O . ARG B 1 9 ? -47.157 23.248 -2.497 1.00 119.12 168 ARG B O 1
ATOM 1974 N N . PHE B 1 10 ? -45.929 25.098 -2.101 1.00 125.50 169 PHE B N 1
ATOM 1975 C CA . PHE B 1 10 ? -46.980 26.070 -2.276 1.00 125.50 169 PHE B CA 1
ATOM 1976 C C . PHE B 1 10 ? -47.635 25.758 -3.606 1.00 125.50 169 PHE B C 1
ATOM 1977 O O . PHE B 1 10 ? -48.597 26.403 -3.981 1.00 125.50 169 PHE B O 1
ATOM 1985 N N . LYS B 1 11 ? -47.152 24.709 -4.278 1.00 125.89 170 LYS B N 1
ATOM 1986 C CA . LYS B 1 11 ? -47.604 24.399 -5.643 1.00 126.98 170 LYS B CA 1
ATOM 1987 C C . LYS B 1 11 ? -48.050 22.963 -6.006 1.00 127.48 170 LYS B C 1
ATOM 1988 O O . LYS B 1 11 ? -48.478 22.731 -7.139 1.00 127.15 170 LYS B O 1
ATOM 1994 N N . ASP B 1 12 ? -47.956 21.996 -5.091 1.00 132.75 171 ASP B N 1
ATOM 1995 C CA . ASP B 1 12 ? -48.483 20.657 -5.405 1.00 132.75 171 ASP B CA 1
ATOM 1996 C C . ASP B 1 12 ? -49.693 20.399 -4.518 1.00 132.75 171 ASP B C 1
ATOM 1997 O O . ASP B 1 12 ? -49.730 19.455 -3.734 1.00 132.75 171 ASP B O 1
ATOM 2002 N N . MET B 1 13 ? -50.690 21.261 -4.679 1.00 131.52 172 MET B N 1
ATOM 2003 C CA . MET B 1 13 ? -51.763 21.412 -3.708 1.00 131.73 172 MET B CA 1
ATOM 2004 C C . MET B 1 13 ? -53.167 21.442 -4.307 1.00 132.10 172 MET B C 1
ATOM 2005 O O . MET B 1 13 ? -53.412 22.099 -5.333 1.00 132.74 172 MET B O 1
ATOM 2010 N N . ALA B 1 14 ? -54.096 20.759 -3.633 1.00 131.92 173 ALA B N 1
ATOM 2011 C CA . ALA B 1 14 ? -55.478 20.659 -4.087 1.00 131.32 173 ALA B CA 1
ATOM 2012 C C . ALA B 1 14 ? -56.170 22.017 -4.029 1.00 131.63 173 ALA B C 1
ATOM 2013 O O . ALA B 1 14 ? -56.783 22.355 -3.001 1.00 131.97 173 ALA B O 1
ATOM 2015 N N . GLY B 1 15 ? -56.048 22.794 -5.120 1.00 131.98 174 GLY B N 1
ATOM 2016 C CA . GLY B 1 15 ? -56.709 24.106 -5.205 1.00 132.65 174 GLY B CA 1
ATOM 2017 C C . GLY B 1 15 ? -56.360 25.180 -4.169 1.00 133.17 174 GLY B C 1
ATOM 2018 O O . GLY B 1 15 ? -55.349 25.088 -3.458 1.00 133.42 174 GLY B O 1
ATOM 2019 N N . ASN B 1 16 ? -57.231 26.190 -4.085 1.00 170.57 175 ASN B N 1
ATOM 2020 C CA . ASN B 1 16 ? -57.034 27.416 -3.289 1.00 170.57 175 ASN B CA 1
ATOM 2021 C C . ASN B 1 16 ? -55.655 28.085 -3.367 1.00 170.57 175 ASN B C 1
ATOM 2022 O O . ASN B 1 16 ? -54.661 27.528 -2.902 1.00 170.57 175 ASN B O 1
ATOM 2027 N N . GLU B 1 17 ? -55.624 29.303 -3.911 1.00 157.28 176 GLU B N 1
ATOM 2028 C CA . GLU B 1 17 ? -54.371 30.036 -4.111 1.00 157.28 176 GLU B CA 1
ATOM 2029 C C . GLU B 1 17 ? -54.386 31.457 -3.560 1.00 157.28 176 GLU B C 1
ATOM 2030 O O . GLU B 1 17 ? -53.515 32.264 -3.893 1.00 157.28 176 GLU B O 1
ATOM 2036 N N . GLU B 1 18 ? -55.391 31.754 -2.737 1.00 130.46 177 GLU B N 1
ATOM 2037 C CA . GLU B 1 18 ? -55.504 33.032 -2.046 1.00 129.24 177 GLU B CA 1
ATOM 2038 C C . GLU B 1 18 ? -55.078 32.888 -0.596 1.00 127.75 177 GLU B C 1
ATOM 2039 O O . GLU B 1 18 ? -54.483 33.808 -0.033 1.00 128.05 177 GLU B O 1
ATOM 2045 N N . ALA B 1 19 ? -55.368 31.728 -0.001 1.00 125.58 178 ALA B N 1
ATOM 2046 C CA . ALA B 1 19 ? -54.695 31.308 1.241 1.00 123.16 178 ALA B CA 1
ATOM 2047 C C . ALA B 1 19 ? -53.211 31.271 0.995 1.00 121.57 178 ALA B C 1
ATOM 2048 O O . ALA B 1 19 ? -52.446 31.945 1.654 1.00 121.58 178 ALA B O 1
ATOM 2050 N N . LYS B 1 20 ? -52.817 30.463 0.031 1.00 119.95 179 LYS B N 1
ATOM 2051 C CA . LYS B 1 20 ? -51.456 30.454 -0.432 1.00 118.67 179 LYS B CA 1
ATOM 2052 C C . LYS B 1 20 ? -50.935 31.876 -0.631 1.00 118.47 179 LYS B C 1
ATOM 2053 O O . LYS B 1 20 ? -49.996 32.311 0.066 1.00 117.95 179 LYS B O 1
ATOM 2059 N N . GLU B 1 21 ? -51.579 32.599 -1.559 1.00 157.89 180 GLU B N 1
ATOM 2060 C CA . GLU B 1 21 ? -51.194 33.965 -1.924 1.00 157.89 180 GLU B CA 1
ATOM 2061 C C . GLU B 1 21 ? -50.984 34.836 -0.695 1.00 157.89 180 GLU B C 1
ATOM 2062 O O . GLU B 1 21 ? -50.163 35.760 -0.698 1.00 157.89 180 GLU B O 1
ATOM 2068 N N . GLU B 1 22 ? -51.724 34.526 0.363 1.00 113.77 181 GLU B N 1
ATOM 2069 C CA . GLU B 1 22 ? -51.522 35.213 1.621 1.00 112.55 181 GLU B CA 1
ATOM 2070 C C . GLU B 1 22 ? -50.310 34.594 2.326 1.00 110.81 181 GLU B C 1
ATOM 2071 O O . GLU B 1 22 ? -49.226 35.178 2.339 1.00 110.53 181 GLU B O 1
ATOM 2077 N N . VAL B 1 23 ? -50.508 33.381 2.843 1.00 109.30 182 VAL B N 1
ATOM 2078 C CA . VAL B 1 23 ? -49.555 32.635 3.652 1.00 107.43 182 VAL B CA 1
ATOM 2079 C C . VAL B 1 23 ? -48.114 32.682 3.169 1.00 107.25 182 VAL B C 1
ATOM 2080 O O . VAL B 1 23 ? -47.203 32.487 3.967 1.00 107.40 182 VAL B O 1
ATOM 2084 N N . VAL B 1 24 ? -47.909 32.945 1.878 1.00 106.74 183 VAL B N 1
ATOM 2085 C CA . VAL B 1 24 ? -46.549 33.034 1.286 1.00 106.27 183 VAL B CA 1
ATOM 2086 C C . VAL B 1 24 ? -45.604 34.060 1.927 1.00 106.39 183 VAL B C 1
ATOM 2087 O O . VAL B 1 24 ? -44.400 33.802 2.121 1.00 105.42 183 VAL B O 1
ATOM 2091 N N . GLU B 1 25 ? -46.159 35.231 2.232 1.00 107.01 184 GLU B N 1
ATOM 2092 C CA . GLU B 1 25 ? -45.385 36.284 2.854 1.00 107.72 184 GLU B CA 1
ATOM 2093 C C . GLU B 1 25 ? -44.508 35.690 3.953 1.00 107.01 184 GLU B C 1
ATOM 2094 O O . GLU B 1 25 ? -43.360 36.118 4.126 1.00 107.50 184 GLU B O 1
ATOM 2100 N N . ILE B 1 26 ? -45.029 34.667 4.645 1.00 105.97 185 ILE B N 1
ATOM 2101 C CA . ILE B 1 26 ? -44.269 33.955 5.680 1.00 104.61 185 ILE B CA 1
ATOM 2102 C C . ILE B 1 26 ? -42.944 33.413 5.134 1.00 105.02 185 ILE B C 1
ATOM 2103 O O . ILE B 1 26 ? -41.868 33.596 5.737 1.00 104.24 185 ILE B O 1
ATOM 2108 N N . VAL B 1 27 ? -43.033 32.789 3.970 1.00 105.79 186 VAL B N 1
ATOM 2109 C CA . VAL B 1 27 ? -41.859 32.237 3.351 1.00 106.89 186 VAL B CA 1
ATOM 2110 C C . VAL B 1 27 ? -40.764 33.260 3.397 1.00 107.39 186 VAL B C 1
ATOM 2111 O O . VAL B 1 27 ? -39.752 33.035 4.046 1.00 108.49 186 VAL B O 1
ATOM 2115 N N . ASP B 1 28 ? -40.965 34.392 2.728 1.00 107.08 187 ASP B N 1
ATOM 2116 C CA . ASP B 1 28 ? -39.865 35.332 2.561 1.00 106.61 187 ASP B CA 1
ATOM 2117 C C . ASP B 1 28 ? -39.381 35.782 3.917 1.00 104.80 187 ASP B C 1
ATOM 2118 O O . ASP B 1 28 ? -38.206 36.081 4.075 1.00 103.38 187 ASP B O 1
ATOM 2123 N N . PHE B 1 29 ? -40.264 35.775 4.914 1.00 104.16 188 PHE B N 1
ATOM 2124 C CA . PHE B 1 29 ? -39.775 36.140 6.229 1.00 104.79 188 PHE B CA 1
ATOM 2125 C C . PHE B 1 29 ? -38.699 35.139 6.474 1.00 105.50 188 PHE B C 1
ATOM 2126 O O . PHE B 1 29 ? -37.548 35.512 6.763 1.00 105.28 188 PHE B O 1
ATOM 2134 N N . LEU B 1 30 ? -39.064 33.870 6.252 1.00 106.87 189 LEU B N 1
ATOM 2135 C CA . LEU B 1 30 ? -38.182 32.729 6.563 1.00 108.17 189 LEU B CA 1
ATOM 2136 C C . LEU B 1 30 ? -36.801 32.611 5.879 1.00 109.71 189 LEU B C 1
ATOM 2137 O O . LEU B 1 30 ? -35.845 32.227 6.544 1.00 109.02 189 LEU B O 1
ATOM 2142 N N . LYS B 1 31 ? -36.668 32.963 4.601 1.00 188.79 190 LYS B N 1
ATOM 2143 C CA . LYS B 1 31 ? -35.357 32.792 3.946 1.00 188.79 190 LYS B CA 1
ATOM 2144 C C . LYS B 1 31 ? -34.489 34.039 3.861 1.00 188.79 190 LYS B C 1
ATOM 2145 O O . LYS B 1 31 ? -33.257 33.945 3.807 1.00 188.79 190 LYS B O 1
ATOM 2151 N N . TYR B 1 32 ? -35.132 35.200 3.849 1.00 118.60 191 TYR B N 1
ATOM 2152 C CA . TYR B 1 32 ? -34.408 36.463 3.851 1.00 119.23 191 TYR B CA 1
ATOM 2153 C C . TYR B 1 32 ? -34.762 37.255 5.104 1.00 119.56 191 TYR B C 1
ATOM 2154 O O . TYR B 1 32 ? -35.292 38.364 5.004 1.00 119.98 191 TYR B O 1
ATOM 2163 N N . PRO B 1 33 ? -34.498 36.700 6.296 1.00 119.60 192 PRO B N 1
ATOM 2164 C CA . PRO B 1 33 ? -34.798 37.497 7.468 1.00 120.19 192 PRO B CA 1
ATOM 2165 C C . PRO B 1 33 ? -33.633 38.440 7.664 1.00 121.16 192 PRO B C 1
ATOM 2166 O O . PRO B 1 33 ? -32.802 38.564 6.749 1.00 121.30 192 PRO B O 1
ATOM 2170 N N . GLU B 1 34 ? -33.538 39.074 8.838 1.00 152.87 193 GLU B N 1
ATOM 2171 C CA . GLU B 1 34 ? -32.438 40.007 9.121 1.00 152.87 193 GLU B CA 1
ATOM 2172 C C . GLU B 1 34 ? -32.033 40.582 7.763 1.00 152.87 193 GLU B C 1
ATOM 2173 O O . GLU B 1 34 ? -30.858 40.701 7.414 1.00 152.87 193 GLU B O 1
ATOM 2179 N N . ARG B 1 35 ? -33.081 40.820 6.983 1.00 122.37 194 ARG B N 1
ATOM 2180 C CA . ARG B 1 35 ? -33.123 41.582 5.769 1.00 122.66 194 ARG B CA 1
ATOM 2181 C C . ARG B 1 35 ? -34.376 42.307 6.117 1.00 123.37 194 ARG B C 1
ATOM 2182 O O . ARG B 1 35 ? -34.819 43.221 5.411 1.00 123.69 194 ARG B O 1
ATOM 2190 N N . TYR B 1 36 ? -34.973 41.829 7.209 1.00 124.20 195 TYR B N 1
ATOM 2191 C CA . TYR B 1 36 ? -36.127 42.448 7.853 1.00 124.71 195 TYR B CA 1
ATOM 2192 C C . TYR B 1 36 ? -35.643 42.893 9.213 1.00 124.59 195 TYR B C 1
ATOM 2193 O O . TYR B 1 36 ? -35.654 44.082 9.512 1.00 124.58 195 TYR B O 1
ATOM 2202 N N . ALA B 1 37 ? -35.176 41.934 10.013 1.00 124.67 196 ALA B N 1
ATOM 2203 C CA . ALA B 1 37 ? -34.864 42.177 11.417 1.00 124.63 196 ALA B CA 1
ATOM 2204 C C . ALA B 1 37 ? -33.885 43.331 11.621 1.00 124.49 196 ALA B C 1
ATOM 2205 O O . ALA B 1 37 ? -33.991 44.060 12.612 1.00 124.16 196 ALA B O 1
ATOM 2207 N N . ASN B 1 38 ? -32.962 43.509 10.672 1.00 127.01 197 ASN B N 1
ATOM 2208 C CA . ASN B 1 38 ? -32.053 44.667 10.654 1.00 127.01 197 ASN B CA 1
ATOM 2209 C C . ASN B 1 38 ? -32.780 46.022 10.623 1.00 127.01 197 ASN B C 1
ATOM 2210 O O . ASN B 1 38 ? -32.158 47.068 10.804 1.00 127.01 197 ASN B O 1
ATOM 2215 N N . LEU B 1 39 ? -34.089 45.992 10.367 1.00 122.98 198 LEU B N 1
ATOM 2216 C CA . LEU B 1 39 ? -34.972 47.159 10.537 1.00 122.08 198 LEU B CA 1
ATOM 2217 C C . LEU B 1 39 ? -36.045 46.880 11.606 1.00 122.05 198 LEU B C 1
ATOM 2218 O O . LEU B 1 39 ? -37.197 47.323 11.475 1.00 121.87 198 LEU B O 1
ATOM 2223 N N . GLY B 1 40 ? -35.659 46.136 12.645 1.00 128.40 199 GLY B N 1
ATOM 2224 C CA . GLY B 1 40 ? -36.548 45.774 13.748 1.00 128.40 199 GLY B CA 1
ATOM 2225 C C . GLY B 1 40 ? -38.004 45.754 13.338 1.00 128.40 199 GLY B C 1
ATOM 2226 O O . GLY B 1 40 ? -38.771 46.626 13.756 1.00 128.40 199 GLY B O 1
ATOM 2227 N N . ALA B 1 41 ? -38.381 44.758 12.527 1.00 121.15 200 ALA B N 1
ATOM 2228 C CA . ALA B 1 41 ? -39.681 44.763 11.853 1.00 120.54 200 ALA B CA 1
ATOM 2229 C C . ALA B 1 41 ? -40.596 43.531 12.069 1.00 120.54 200 ALA B C 1
ATOM 2230 O O . ALA B 1 41 ? -41.763 43.695 12.474 1.00 120.49 200 ALA B O 1
ATOM 2232 N N . LYS B 1 42 ? -40.088 42.312 11.808 1.00 228.96 201 LYS B N 1
ATOM 2233 C CA . LYS B 1 42 ? -40.970 41.113 11.795 1.00 228.96 201 LYS B CA 1
ATOM 2234 C C . LYS B 1 42 ? -41.892 40.965 13.007 1.00 228.96 201 LYS B C 1
ATOM 2235 O O . LYS B 1 42 ? -41.433 40.955 14.154 1.00 228.96 201 LYS B O 1
ATOM 2241 N N . ILE B 1 43 ? -43.197 40.877 12.733 1.00 176.50 202 ILE B N 1
ATOM 2242 C CA . ILE B 1 43 ? -44.195 40.586 13.778 1.00 176.50 202 ILE B CA 1
ATOM 2243 C C . ILE B 1 43 ? -44.989 39.290 13.582 1.00 176.50 202 ILE B C 1
ATOM 2244 O O . ILE B 1 43 ? -45.814 38.946 14.435 1.00 176.50 202 ILE B O 1
ATOM 2249 N N . PRO B 1 44 ? -44.748 38.550 12.486 1.00 112.20 203 PRO B N 1
ATOM 2250 C CA . PRO B 1 44 ? -45.566 37.387 12.422 1.00 110.06 203 PRO B CA 1
ATOM 2251 C C . PRO B 1 44 ? -44.824 36.489 13.375 1.00 108.88 203 PRO B C 1
ATOM 2252 O O . PRO B 1 44 ? -43.637 36.225 13.200 1.00 107.86 203 PRO B O 1
ATOM 2256 N N . LYS B 1 45 ? -45.490 36.149 14.461 1.00 108.76 204 LYS B N 1
ATOM 2257 C CA . LYS B 1 45 ? -44.948 35.236 15.457 1.00 109.49 204 LYS B CA 1
ATOM 2258 C C . LYS B 1 45 ? -46.055 34.209 15.622 1.00 108.89 204 LYS B C 1
ATOM 2259 O O . LYS B 1 45 ? -45.804 33.023 15.868 1.00 108.64 204 LYS B O 1
ATOM 2265 N N . GLY B 1 46 ? -47.288 34.681 15.449 1.00 177.31 205 GLY B N 1
ATOM 2266 C CA . GLY B 1 46 ? -48.422 33.795 15.366 1.00 177.31 205 GLY B CA 1
ATOM 2267 C C . GLY B 1 46 ? -49.266 34.093 14.148 1.00 177.31 205 GLY B C 1
ATOM 2268 O O . GLY B 1 46 ? -49.864 35.183 14.034 1.00 177.31 205 GLY B O 1
ATOM 2269 N N . VAL B 1 47 ? -49.267 33.126 13.215 1.00 104.45 206 VAL B N 1
ATOM 2270 C CA . VAL B 1 47 ? -50.304 33.040 12.183 1.00 102.94 206 VAL B CA 1
ATOM 2271 C C . VAL B 1 47 ? -51.190 31.829 12.448 1.00 102.35 206 VAL B C 1
ATOM 2272 O O . VAL B 1 47 ? -50.711 30.745 12.831 1.00 102.17 206 VAL B O 1
ATOM 2276 N N . LEU B 1 48 ? -52.481 31.997 12.200 1.00 101.72 207 LEU B N 1
ATOM 2277 C CA . LEU B 1 48 ? -53.409 31.000 12.629 1.00 101.22 207 LEU B CA 1
ATOM 2278 C C . LEU B 1 48 ? -54.191 30.513 11.435 1.00 101.77 207 LEU B C 1
ATOM 2279 O O . LEU B 1 48 ? -55.140 31.166 10.985 1.00 101.99 207 LEU B O 1
ATOM 2284 N N . LEU B 1 49 ? -53.769 29.369 10.904 1.00 102.31 208 LEU B N 1
ATOM 2285 C CA . LEU B 1 49 ? -54.468 28.748 9.795 1.00 102.65 208 LEU B CA 1
ATOM 2286 C C . LEU B 1 49 ? -55.843 28.434 10.301 1.00 104.57 208 LEU B C 1
ATOM 2287 O O . LEU B 1 49 ? -56.002 27.752 11.308 1.00 105.74 208 LEU B O 1
ATOM 2292 N N . VAL B 1 50 ? -56.853 28.962 9.632 1.00 106.11 209 VAL B N 1
ATOM 2293 C CA . VAL B 1 50 ? -58.175 28.834 10.172 1.00 107.24 209 VAL B CA 1
ATOM 2294 C C . VAL B 1 50 ? -59.160 28.204 9.181 1.00 108.31 209 VAL B C 1
ATOM 2295 O O . VAL B 1 50 ? -59.340 28.716 8.054 1.00 108.18 209 VAL B O 1
ATOM 2299 N N . GLY B 1 51 ? -59.758 27.075 9.615 1.00 109.40 210 GLY B N 1
ATOM 2300 C CA . GLY B 1 51 ? -60.686 26.268 8.794 1.00 110.20 210 GLY B CA 1
ATOM 2301 C C . GLY B 1 51 ? -61.325 24.993 9.367 1.00 110.81 210 GLY B C 1
ATOM 2302 O O . GLY B 1 51 ? -60.848 24.460 10.366 1.00 109.91 210 GLY B O 1
ATOM 2303 N N . PRO B 1 52 ? -62.398 24.479 8.692 1.00 111.71 211 PRO B N 1
ATOM 2304 C CA . PRO B 1 52 ? -63.214 23.349 9.139 1.00 112.06 211 PRO B CA 1
ATOM 2305 C C . PRO B 1 52 ? -62.449 22.052 8.967 1.00 112.64 211 PRO B C 1
ATOM 2306 O O . PRO B 1 52 ? -61.513 22.008 8.165 1.00 112.38 211 PRO B O 1
ATOM 2310 N N . PRO B 1 53 ? -62.843 20.995 9.695 1.00 175.02 212 PRO B N 1
ATOM 2311 C CA . PRO B 1 53 ? -62.096 19.756 9.572 1.00 175.02 212 PRO B CA 1
ATOM 2312 C C . PRO B 1 53 ? -61.801 19.465 8.099 1.00 175.02 212 PRO B C 1
ATOM 2313 O O . PRO B 1 53 ? -62.691 19.600 7.240 1.00 175.02 212 PRO B O 1
ATOM 2317 N N . GLY B 1 54 ? -60.541 19.110 7.819 1.00 114.12 213 GLY B N 1
ATOM 2318 C CA . GLY B 1 54 ? -60.064 18.882 6.445 1.00 114.22 213 GLY B CA 1
ATOM 2319 C C . GLY B 1 54 ? -59.028 19.883 5.921 1.00 114.46 213 GLY B C 1
ATOM 2320 O O . GLY B 1 54 ? -57.911 20.034 6.499 1.00 114.76 213 GLY B O 1
ATOM 2321 N N . THR B 1 55 ? -59.413 20.539 4.812 1.00 114.05 214 THR B N 1
ATOM 2322 C CA . THR B 1 55 ? -58.666 21.610 4.104 1.00 113.49 214 THR B CA 1
ATOM 2323 C C . THR B 1 55 ? -57.180 21.365 3.861 1.00 113.20 214 THR B C 1
ATOM 2324 O O . THR B 1 55 ? -56.619 21.968 2.953 1.00 113.14 214 THR B O 1
ATOM 2328 N N . GLY B 1 56 ? -56.560 20.489 4.663 1.00 141.23 215 GLY B N 1
ATOM 2329 C CA . GLY B 1 56 ? -55.141 20.138 4.549 1.00 141.23 215 GLY B CA 1
ATOM 2330 C C . GLY B 1 56 ? -54.230 21.297 4.906 1.00 141.23 215 GLY B C 1
ATOM 2331 O O . GLY B 1 56 ? -53.108 21.369 4.427 1.00 141.23 215 GLY B O 1
ATOM 2332 N N . LYS B 1 57 ? -54.737 22.221 5.722 1.00 109.71 216 LYS B N 1
ATOM 2333 C CA . LYS B 1 57 ? -53.962 23.322 6.296 1.00 108.18 216 LYS B CA 1
ATOM 2334 C C . LYS B 1 57 ? -52.664 22.731 6.706 1.00 106.81 216 LYS B C 1
ATOM 2335 O O . LYS B 1 57 ? -51.605 22.987 6.142 1.00 106.08 216 LYS B O 1
ATOM 2341 N N . THR B 1 58 ? -52.792 21.936 7.755 1.00 105.62 217 THR B N 1
ATOM 2342 C CA . THR B 1 58 ? -51.749 21.088 8.251 1.00 104.29 217 THR B CA 1
ATOM 2343 C C . THR B 1 58 ? -50.710 20.735 7.183 1.00 102.82 217 THR B C 1
ATOM 2344 O O . THR B 1 58 ? -49.522 20.875 7.422 1.00 102.96 217 THR B O 1
ATOM 2348 N N . LEU B 1 59 ? -51.133 20.300 6.003 1.00 100.95 218 LEU B N 1
ATOM 2349 C CA . LEU B 1 59 ? -50.157 20.143 4.933 1.00 99.42 218 LEU B CA 1
ATOM 2350 C C . LEU B 1 59 ? -49.557 21.500 4.639 1.00 98.70 218 LEU B C 1
ATOM 2351 O O . LEU B 1 59 ? -48.417 21.730 4.979 1.00 97.83 218 LEU B O 1
ATOM 2356 N N . LEU B 1 60 ? -50.358 22.393 4.054 1.00 98.53 219 LEU B N 1
ATOM 2357 C CA . LEU B 1 60 ? -49.997 23.789 3.735 1.00 98.36 219 LEU B CA 1
ATOM 2358 C C . LEU B 1 60 ? -48.910 24.368 4.619 1.00 98.20 219 LEU B C 1
ATOM 2359 O O . LEU B 1 60 ? -47.968 24.960 4.123 1.00 98.09 219 LEU B O 1
ATOM 2364 N N . ALA B 1 61 ? -49.055 24.200 5.927 1.00 97.77 220 ALA B N 1
ATOM 2365 C CA . ALA B 1 61 ? -47.997 24.539 6.861 1.00 97.23 220 ALA B CA 1
ATOM 2366 C C . ALA B 1 61 ? -46.650 24.023 6.331 1.00 96.91 220 ALA B C 1
ATOM 2367 O O . ALA B 1 61 ? -45.766 24.810 5.986 1.00 97.55 220 ALA B O 1
ATOM 2369 N N . LYS B 1 62 ? -46.522 22.699 6.241 1.00 95.42 221 LYS B N 1
ATOM 2370 C CA . LYS B 1 62 ? -45.355 22.048 5.685 1.00 94.07 221 LYS B CA 1
ATOM 2371 C C . LYS B 1 62 ? -44.941 22.645 4.357 1.00 93.58 221 LYS B C 1
ATOM 2372 O O . LYS B 1 62 ? -43.774 22.722 4.045 1.00 93.75 221 LYS B O 1
ATOM 2378 N N . ALA B 1 63 ? -45.890 23.074 3.554 1.00 93.19 222 ALA B N 1
ATOM 2379 C CA . ALA B 1 63 ? -45.516 23.692 2.306 1.00 93.51 222 ALA B CA 1
ATOM 2380 C C . ALA B 1 63 ? -44.722 24.985 2.561 1.00 93.71 222 ALA B C 1
ATOM 2381 O O . ALA B 1 63 ? -43.776 25.290 1.827 1.00 93.45 222 ALA B O 1
ATOM 2383 N N . VAL B 1 64 ? -45.104 25.744 3.589 1.00 93.92 223 VAL B N 1
ATOM 2384 C CA . VAL B 1 64 ? -44.375 26.954 3.930 1.00 94.54 223 VAL B CA 1
ATOM 2385 C C . VAL B 1 64 ? -42.985 26.545 4.363 1.00 95.97 223 VAL B C 1
ATOM 2386 O O . VAL B 1 64 ? -41.990 27.013 3.786 1.00 97.09 223 VAL B O 1
ATOM 2390 N N . ALA B 1 65 ? -42.898 25.657 5.356 1.00 96.50 224 ALA B N 1
ATOM 2391 C CA . ALA B 1 65 ? -41.592 25.152 5.761 1.00 97.06 224 ALA B CA 1
ATOM 2392 C C . ALA B 1 65 ? -40.882 24.589 4.539 1.00 97.46 224 ALA B C 1
ATOM 2393 O O . ALA B 1 65 ? -39.671 24.624 4.474 1.00 97.96 224 ALA B O 1
ATOM 2395 N N . GLY B 1 66 ? -41.660 24.110 3.563 1.00 98.01 225 GLY B N 1
ATOM 2396 C CA . GLY B 1 66 ? -41.125 23.624 2.300 1.00 99.00 225 GLY B CA 1
ATOM 2397 C C . GLY B 1 66 ? -40.479 24.727 1.489 1.00 100.18 225 GLY B C 1
ATOM 2398 O O . GLY B 1 66 ? -39.264 24.848 1.475 1.00 99.92 225 GLY B O 1
ATOM 2399 N N . GLU B 1 67 ? -41.282 25.541 0.810 1.00 101.60 226 GLU B N 1
ATOM 2400 C CA . GLU B 1 67 ? -40.719 26.621 -0.006 1.00 103.50 226 GLU B CA 1
ATOM 2401 C C . GLU B 1 67 ? -39.552 27.345 0.682 1.00 103.70 226 GLU B C 1
ATOM 2402 O O . GLU B 1 67 ? -38.565 27.729 0.028 1.00 103.92 226 GLU B O 1
ATOM 2408 N N . ALA B 1 68 ? -39.679 27.534 1.992 1.00 103.73 227 ALA B N 1
ATOM 2409 C CA . ALA B 1 68 ? -38.681 28.252 2.757 1.00 104.17 227 ALA B CA 1
ATOM 2410 C C . ALA B 1 68 ? -37.391 27.445 2.896 1.00 104.66 227 ALA B C 1
ATOM 2411 O O . ALA B 1 68 ? -36.285 27.990 2.754 1.00 104.95 227 ALA B O 1
ATOM 2413 N N . HIS B 1 69 ? -37.547 26.143 3.142 1.00 104.82 228 HIS B N 1
ATOM 2414 C CA . HIS B 1 69 ? -36.445 25.211 3.359 1.00 104.50 228 HIS B CA 1
ATOM 2415 C C . HIS B 1 69 ? -36.033 25.366 4.791 1.00 104.44 228 HIS B C 1
ATOM 2416 O O . HIS B 1 69 ? -35.033 25.962 5.072 1.00 104.50 228 HIS B O 1
ATOM 2423 N N . VAL B 1 70 ? -36.834 24.849 5.701 1.00 105.15 229 VAL B N 1
ATOM 2424 C CA . VAL B 1 70 ? -36.605 25.024 7.125 1.00 106.61 229 VAL B CA 1
ATOM 2425 C C . VAL B 1 70 ? -37.343 23.938 7.901 1.00 107.65 229 VAL B C 1
ATOM 2426 O O . VAL B 1 70 ? -38.374 23.452 7.444 1.00 108.28 229 VAL B O 1
ATOM 2430 N N . PRO B 1 71 ? -36.879 23.604 9.111 1.00 108.48 230 PRO B N 1
ATOM 2431 C CA . PRO B 1 71 ? -37.391 22.407 9.742 1.00 109.46 230 PRO B CA 1
ATOM 2432 C C . PRO B 1 71 ? -38.816 22.630 10.082 1.00 110.92 230 PRO B C 1
ATOM 2433 O O . PRO B 1 71 ? -39.177 23.720 10.509 1.00 111.57 230 PRO B O 1
ATOM 2437 N N . PHE B 1 72 ? -39.618 21.605 9.871 1.00 112.70 231 PHE B N 1
ATOM 2438 C CA . PHE B 1 72 ? -40.995 21.622 10.262 1.00 114.69 231 PHE B CA 1
ATOM 2439 C C . PHE B 1 72 ? -41.054 20.951 11.615 1.00 116.67 231 PHE B C 1
ATOM 2440 O O . PHE B 1 72 ? -40.114 20.260 11.984 1.00 116.69 231 PHE B O 1
ATOM 2448 N N . PHE B 1 73 ? -42.136 21.160 12.366 1.00 119.62 232 PHE B N 1
ATOM 2449 C CA . PHE B 1 73 ? -42.298 20.487 13.656 1.00 122.66 232 PHE B CA 1
ATOM 2450 C C . PHE B 1 73 ? -43.683 19.958 13.891 1.00 125.27 232 PHE B C 1
ATOM 2451 O O . PHE B 1 73 ? -44.358 19.596 12.940 1.00 126.01 232 PHE B O 1
ATOM 2459 N N . SER B 1 74 ? -44.099 19.853 15.144 1.00 128.44 233 SER B N 1
ATOM 2460 C CA . SER B 1 74 ? -45.445 19.395 15.415 1.00 131.82 233 SER B CA 1
ATOM 2461 C C . SER B 1 74 ? -45.620 19.164 16.883 1.00 134.36 233 SER B C 1
ATOM 2462 O O . SER B 1 74 ? -44.648 18.926 17.612 1.00 134.57 233 SER B O 1
ATOM 2465 N N . MET B 1 75 ? -46.881 19.221 17.300 1.00 146.45 234 MET B N 1
ATOM 2466 C CA . MET B 1 75 ? -47.246 19.064 18.686 1.00 146.45 234 MET B CA 1
ATOM 2467 C C . MET B 1 75 ? -48.750 18.826 18.747 1.00 146.45 234 MET B C 1
ATOM 2468 O O . MET B 1 75 ? -49.513 19.701 19.196 1.00 146.45 234 MET B O 1
ATOM 2473 N N . GLY B 1 76 ? -49.179 17.645 18.280 1.00 147.03 235 GLY B N 1
ATOM 2474 C CA . GLY B 1 76 ? -50.598 17.269 18.334 1.00 148.77 235 GLY B CA 1
ATOM 2475 C C . GLY B 1 76 ? -51.262 17.503 19.689 1.00 150.95 235 GLY B C 1
ATOM 2476 O O . GLY B 1 76 ? -50.643 17.298 20.748 1.00 151.10 235 GLY B O 1
ATOM 2477 N N . GLY B 1 77 ? -52.524 17.937 19.655 1.00 183.59 236 GLY B N 1
ATOM 2478 C CA . GLY B 1 77 ? -53.313 18.186 20.867 1.00 183.59 236 GLY B CA 1
ATOM 2479 C C . GLY B 1 77 ? -53.679 16.931 21.645 1.00 183.59 236 GLY B C 1
ATOM 2480 O O . GLY B 1 77 ? -54.478 16.992 22.583 1.00 183.59 236 GLY B O 1
ATOM 2481 N N . SER B 1 78 ? -53.097 15.796 21.246 1.00 158.53 237 SER B N 1
ATOM 2482 C CA . SER B 1 78 ? -53.161 14.536 22.004 1.00 160.23 237 SER B CA 1
ATOM 2483 C C . SER B 1 78 ? -52.514 14.805 23.349 1.00 161.25 237 SER B C 1
ATOM 2484 O O . SER B 1 78 ? -53.069 14.496 24.412 1.00 161.24 237 SER B O 1
ATOM 2487 N N . SER B 1 79 ? -51.315 15.380 23.260 1.00 162.69 238 SER B N 1
ATOM 2488 C CA . SER B 1 79 ? -50.676 16.037 24.383 1.00 164.07 238 SER B CA 1
ATOM 2489 C C . SER B 1 79 ? -51.554 17.231 24.794 1.00 165.04 238 SER B C 1
ATOM 2490 O O . SER B 1 79 ? -52.310 17.814 23.932 1.00 165.01 238 SER B O 1
ATOM 2493 N N . PHE B 1 80 ? -51.436 17.596 26.100 1.00 166.23 239 PHE B N 1
ATOM 2494 C CA . PHE B 1 80 ? -52.412 18.463 26.763 1.00 167.45 239 PHE B CA 1
ATOM 2495 C C . PHE B 1 80 ? -53.686 17.706 27.145 1.00 167.58 239 PHE B C 1
ATOM 2496 O O . PHE B 1 80 ? -54.621 18.344 27.591 1.00 167.67 239 PHE B O 1
ATOM 2504 N N . ILE B 1 81 ? -53.951 16.528 26.542 1.00 167.90 240 ILE B N 1
ATOM 2505 C CA . ILE B 1 81 ? -55.036 15.672 27.038 1.00 168.16 240 ILE B CA 1
ATOM 2506 C C . ILE B 1 81 ? -54.535 14.238 26.967 1.00 168.50 240 ILE B C 1
ATOM 2507 O O . ILE B 1 81 ? -55.096 13.398 26.258 1.00 168.59 240 ILE B O 1
ATOM 2512 N N . GLU B 1 82 ? -53.443 13.981 27.677 1.00 168.81 241 GLU B N 1
ATOM 2513 C CA . GLU B 1 82 ? -52.867 12.642 27.774 1.00 169.26 241 GLU B CA 1
ATOM 2514 C C . GLU B 1 82 ? -51.966 12.619 29.003 1.00 169.67 241 GLU B C 1
ATOM 2515 O O . GLU B 1 82 ? -51.323 11.612 29.309 1.00 169.66 241 GLU B O 1
ATOM 2521 N N . MET B 1 83 ? -51.944 13.753 29.703 1.00 200.44 242 MET B N 1
ATOM 2522 C CA . MET B 1 83 ? -51.080 13.974 30.863 1.00 200.44 242 MET B CA 1
ATOM 2523 C C . MET B 1 83 ? -51.820 14.735 31.973 1.00 200.44 242 MET B C 1
ATOM 2524 O O . MET B 1 83 ? -52.103 15.935 31.843 1.00 200.44 242 MET B O 1
ATOM 2529 N N . PHE B 1 84 ? -52.139 14.020 33.055 1.00 211.31 243 PHE B N 1
ATOM 2530 C CA . PHE B 1 84 ? -52.919 14.580 34.170 1.00 211.31 243 PHE B CA 1
ATOM 2531 C C . PHE B 1 84 ? -52.081 15.536 35.015 1.00 211.31 243 PHE B C 1
ATOM 2532 O O . PHE B 1 84 ? -52.626 16.397 35.709 1.00 211.31 243 PHE B O 1
ATOM 2540 N N . VAL B 1 85 ? -50.758 15.383 34.946 1.00 168.96 244 VAL B N 1
ATOM 2541 C CA . VAL B 1 85 ? -49.852 16.325 35.590 1.00 168.35 244 VAL B CA 1
ATOM 2542 C C . VAL B 1 85 ? -49.297 17.301 34.566 1.00 167.78 244 VAL B C 1
ATOM 2543 O O . VAL B 1 85 ? -48.876 16.901 33.476 1.00 167.76 244 VAL B O 1
ATOM 2547 N N . GLY B 1 86 ? -49.305 18.580 34.942 1.00 167.12 245 GLY B N 1
ATOM 2548 C CA . GLY B 1 86 ? -48.879 19.679 34.081 1.00 166.12 245 GLY B CA 1
ATOM 2549 C C . GLY B 1 86 ? -47.451 19.563 33.599 1.00 165.41 245 GLY B C 1
ATOM 2550 O O . GLY B 1 86 ? -46.540 20.279 34.109 1.00 165.43 245 GLY B O 1
ATOM 2551 N N . LEU B 1 87 ? -47.266 18.638 32.618 1.00 235.93 246 LEU B N 1
ATOM 2552 C CA . LEU B 1 87 ? -45.994 18.498 31.923 1.00 235.93 246 LEU B CA 1
ATOM 2553 C C . LEU B 1 87 ? -46.110 19.231 30.590 1.00 235.93 246 LEU B C 1
ATOM 2554 O O . LEU B 1 87 ? -45.128 19.370 29.853 1.00 235.93 246 LEU B O 1
ATOM 2559 N N . GLY B 1 88 ? -47.324 19.711 30.302 1.00 173.71 247 GLY B N 1
ATOM 2560 C CA . GLY B 1 88 ? -47.609 20.464 29.084 1.00 173.71 247 GLY B CA 1
ATOM 2561 C C . GLY B 1 88 ? -46.638 21.606 28.895 1.00 173.71 247 GLY B C 1
ATOM 2562 O O . GLY B 1 88 ? -46.007 21.728 27.840 1.00 173.71 247 GLY B O 1
ATOM 2563 N N . ALA B 1 89 ? -46.511 22.430 29.935 1.00 159.27 248 ALA B N 1
ATOM 2564 C CA . ALA B 1 89 ? -45.539 23.512 29.957 1.00 159.27 248 ALA B CA 1
ATOM 2565 C C . ALA B 1 89 ? -44.243 23.095 29.279 1.00 159.27 248 ALA B C 1
ATOM 2566 O O . ALA B 1 89 ? -43.782 23.750 28.348 1.00 159.27 248 ALA B O 1
ATOM 2568 N N . SER B 1 90 ? -43.682 21.980 29.736 1.00 156.49 249 SER B N 1
ATOM 2569 C CA . SER B 1 90 ? -42.419 21.471 29.219 1.00 155.68 249 SER B CA 1
ATOM 2570 C C . SER B 1 90 ? -42.495 20.956 27.777 1.00 155.21 249 SER B C 1
ATOM 2571 O O . SER B 1 90 ? -41.537 21.122 27.005 1.00 155.13 249 SER B O 1
ATOM 2574 N N . ARG B 1 91 ? -43.627 20.346 27.411 1.00 154.49 250 ARG B N 1
ATOM 2575 C CA . ARG B 1 91 ? -43.760 19.720 26.087 1.00 153.85 250 ARG B CA 1
ATOM 2576 C C . ARG B 1 91 ? -43.570 20.723 24.962 1.00 153.01 250 ARG B C 1
ATOM 2577 O O . ARG B 1 91 ? -43.117 20.364 23.873 1.00 152.83 250 ARG B O 1
ATOM 2585 N N . VAL B 1 92 ? -43.919 21.977 25.242 1.00 153.60 251 VAL B N 1
ATOM 2586 C CA . VAL B 1 92 ? -43.665 23.080 24.318 1.00 153.60 251 VAL B CA 1
ATOM 2587 C C . VAL B 1 92 ? -42.341 23.769 24.624 1.00 153.60 251 VAL B C 1
ATOM 2588 O O . VAL B 1 92 ? -41.642 24.201 23.707 1.00 153.60 251 VAL B O 1
ATOM 2592 N N . ARG B 1 93 ? -41.996 23.853 25.910 1.00 179.12 252 ARG B N 1
ATOM 2593 C CA . ARG B 1 93 ? -40.727 24.443 26.334 1.00 179.12 252 ARG B CA 1
ATOM 2594 C C . ARG B 1 93 ? -39.566 23.831 25.544 1.00 179.12 252 ARG B C 1
ATOM 2595 O O . ARG B 1 93 ? -38.600 24.523 25.219 1.00 179.12 252 ARG B O 1
ATOM 2603 N N . ASP B 1 94 ? -39.673 22.545 25.218 1.00 142.99 253 ASP B N 1
ATOM 2604 C CA . ASP B 1 94 ? -38.686 21.924 24.347 1.00 141.08 253 ASP B CA 1
ATOM 2605 C C . ASP B 1 94 ? -38.928 22.227 22.866 1.00 139.43 253 ASP B C 1
ATOM 2606 O O . ASP B 1 94 ? -38.003 22.636 22.161 1.00 138.97 253 ASP B O 1
ATOM 2611 N N . LEU B 1 95 ? -40.165 22.053 22.402 1.00 178.28 254 LEU B N 1
ATOM 2612 C CA . LEU B 1 95 ? -40.475 22.239 20.980 1.00 178.28 254 LEU B CA 1
ATOM 2613 C C . LEU B 1 95 ? -40.084 23.613 20.448 1.00 178.28 254 LEU B C 1
ATOM 2614 O O . LEU B 1 95 ? -39.813 23.771 19.251 1.00 178.28 254 LEU B O 1
ATOM 2619 N N . PHE B 1 96 ? -40.061 24.601 21.339 1.00 133.40 255 PHE B N 1
ATOM 2620 C CA . PHE B 1 96 ? -39.649 25.947 20.968 1.00 131.69 255 PHE B CA 1
ATOM 2621 C C . PHE B 1 96 ? -38.128 26.088 20.984 1.00 131.90 255 PHE B C 1
ATOM 2622 O O . PHE B 1 96 ? -37.571 26.872 20.219 1.00 132.15 255 PHE B O 1
ATOM 2630 N N . GLU B 1 97 ? -37.455 25.311 21.830 1.00 131.94 256 GLU B N 1
ATOM 2631 C CA . GLU B 1 97 ? -36.014 25.471 22.015 1.00 132.07 256 GLU B CA 1
ATOM 2632 C C . GLU B 1 97 ? -35.227 25.048 20.780 1.00 131.47 256 GLU B C 1
ATOM 2633 O O . GLU B 1 97 ? -34.350 25.782 20.333 1.00 131.63 256 GLU B O 1
ATOM 2639 N N . THR B 1 98 ? -35.557 23.884 20.224 1.00 130.72 257 THR B N 1
ATOM 2640 C CA . THR B 1 98 ? -34.808 23.322 19.093 1.00 130.07 257 THR B CA 1
ATOM 2641 C C . THR B 1 98 ? -35.019 24.109 17.811 1.00 129.90 257 THR B C 1
ATOM 2642 O O . THR B 1 98 ? -34.098 24.270 17.001 1.00 129.55 257 THR B O 1
ATOM 2646 N N . ALA B 1 99 ? -36.249 24.578 17.628 1.00 129.82 258 ALA B N 1
ATOM 2647 C CA . ALA B 1 99 ? -36.606 25.336 16.444 1.00 130.02 258 ALA B CA 1
ATOM 2648 C C . ALA B 1 99 ? -35.836 26.649 16.447 1.00 130.15 258 ALA B C 1
ATOM 2649 O O . ALA B 1 99 ? -35.395 27.136 15.397 1.00 129.86 258 ALA B O 1
ATOM 2651 N N . LYS B 1 100 ? -35.693 27.204 17.651 1.00 159.49 259 LYS B N 1
ATOM 2652 C CA . LYS B 1 100 ? -34.881 28.375 17.922 1.00 159.49 259 LYS B CA 1
ATOM 2653 C C . LYS B 1 100 ? -33.411 28.036 17.657 1.00 159.49 259 LYS B C 1
ATOM 2654 O O . LYS B 1 100 ? -32.640 28.879 17.179 1.00 159.49 259 LYS B O 1
ATOM 2660 N N . LYS B 1 101 ? -33.049 26.784 17.940 1.00 150.64 260 LYS B N 1
ATOM 2661 C CA . LYS B 1 101 ? -31.695 26.286 17.718 1.00 150.64 260 LYS B CA 1
ATOM 2662 C C . LYS B 1 101 ? -31.362 26.075 16.239 1.00 150.64 260 LYS B C 1
ATOM 2663 O O . LYS B 1 101 ? -30.191 25.884 15.885 1.00 150.64 260 LYS B O 1
ATOM 2669 N N . GLN B 1 102 ? -32.382 26.105 15.377 1.00 162.95 261 GLN B N 1
ATOM 2670 C CA . GLN B 1 102 ? -32.174 25.809 13.963 1.00 162.95 261 GLN B CA 1
ATOM 2671 C C . GLN B 1 102 ? -32.876 26.825 13.069 1.00 162.95 261 GLN B C 1
ATOM 2672 O O . GLN B 1 102 ? -32.878 26.693 11.838 1.00 162.95 261 GLN B O 1
ATOM 2678 N N . ALA B 1 103 ? -33.440 27.850 13.709 1.00 123.70 262 ALA B N 1
ATOM 2679 C CA . ALA B 1 103 ? -34.248 28.893 13.056 1.00 121.97 262 ALA B CA 1
ATOM 2680 C C . ALA B 1 103 ? -33.546 29.590 11.876 1.00 120.37 262 ALA B C 1
ATOM 2681 O O . ALA B 1 103 ? -32.316 29.614 11.821 1.00 120.92 262 ALA B O 1
ATOM 2683 N N . PRO B 1 104 ? -34.316 30.149 10.923 1.00 118.18 263 PRO B N 1
ATOM 2684 C CA . PRO B 1 104 ? -35.759 30.145 10.857 1.00 116.82 263 PRO B CA 1
ATOM 2685 C C . PRO B 1 104 ? -36.264 28.714 10.694 1.00 115.75 263 PRO B C 1
ATOM 2686 O O . PRO B 1 104 ? -35.525 27.847 10.193 1.00 115.51 263 PRO B O 1
ATOM 2690 N N . SER B 1 105 ? -37.502 28.487 11.129 1.00 114.28 264 SER B N 1
ATOM 2691 C CA . SER B 1 105 ? -38.133 27.167 11.178 1.00 112.57 264 SER B CA 1
ATOM 2692 C C . SER B 1 105 ? -39.596 27.372 11.551 1.00 111.90 264 SER B C 1
ATOM 2693 O O . SER B 1 105 ? -39.941 28.351 12.240 1.00 112.70 264 SER B O 1
ATOM 2696 N N . ILE B 1 106 ? -40.469 26.474 11.107 1.00 110.06 265 ILE B N 1
ATOM 2697 C CA . ILE B 1 106 ? -41.849 26.583 11.515 1.00 108.45 265 ILE B CA 1
ATOM 2698 C C . ILE B 1 106 ? -42.009 25.738 12.733 1.00 107.77 265 ILE B C 1
ATOM 2699 O O . ILE B 1 106 ? -41.202 24.869 12.978 1.00 107.14 265 ILE B O 1
ATOM 2704 N N . ILE B 1 107 ? -43.033 26.031 13.513 1.00 107.80 266 ILE B N 1
ATOM 2705 C CA . ILE B 1 107 ? -43.423 25.201 14.611 1.00 108.35 266 ILE B CA 1
ATOM 2706 C C . ILE B 1 107 ? -44.898 24.987 14.391 1.00 109.31 266 ILE B C 1
ATOM 2707 O O . ILE B 1 107 ? -45.702 25.726 14.952 1.00 109.71 266 ILE B O 1
ATOM 2712 N N . PHE B 1 108 ? -45.285 24.022 13.549 1.00 110.63 267 PHE B N 1
ATOM 2713 C CA . PHE B 1 108 ? -46.728 23.841 13.314 1.00 111.52 267 PHE B CA 1
ATOM 2714 C C . PHE B 1 108 ? -47.360 23.187 14.503 1.00 112.55 267 PHE B C 1
ATOM 2715 O O . PHE B 1 108 ? -46.710 22.423 15.200 1.00 112.36 267 PHE B O 1
ATOM 2723 N N . ILE B 1 109 ? -48.632 23.491 14.716 1.00 114.46 268 ILE B N 1
ATOM 2724 C CA . ILE B 1 109 ? -49.400 22.881 15.777 1.00 117.06 268 ILE B CA 1
ATOM 2725 C C . ILE B 1 109 ? -50.833 22.610 15.333 1.00 119.46 268 ILE B C 1
ATOM 2726 O O . ILE B 1 109 ? -51.495 23.501 14.814 1.00 119.51 268 ILE B O 1
ATOM 2731 N N . ASP B 1 110 ? -51.297 21.374 15.536 1.00 122.99 269 ASP B N 1
ATOM 2732 C CA . ASP B 1 110 ? -52.727 21.045 15.424 1.00 126.53 269 ASP B CA 1
ATOM 2733 C C . ASP B 1 110 ? -53.478 21.182 16.763 1.00 128.72 269 ASP B C 1
ATOM 2734 O O . ASP B 1 110 ? -52.889 21.025 17.857 1.00 129.17 269 ASP B O 1
ATOM 2739 N N . GLU B 1 111 ? -54.788 21.454 16.658 1.00 162.88 270 GLU B N 1
ATOM 2740 C CA . GLU B 1 111 ? -55.692 21.590 17.811 1.00 162.88 270 GLU B CA 1
ATOM 2741 C C . GLU B 1 111 ? -55.103 22.429 18.958 1.00 162.88 270 GLU B C 1
ATOM 2742 O O . GLU B 1 111 ? -54.945 21.959 20.090 1.00 162.88 270 GLU B O 1
ATOM 2748 N N . ILE B 1 112 ? -54.758 23.673 18.632 1.00 134.93 271 ILE B N 1
ATOM 2749 C CA . ILE B 1 112 ? -54.505 24.711 19.623 1.00 135.70 271 ILE B CA 1
ATOM 2750 C C . ILE B 1 112 ? -55.853 24.977 20.271 1.00 136.73 271 ILE B C 1
ATOM 2751 O O . ILE B 1 112 ? -55.960 25.712 21.264 1.00 136.67 271 ILE B O 1
ATOM 2756 N N . ASP B 1 113 ? -56.884 24.368 19.679 1.00 138.07 272 ASP B N 1
ATOM 2757 C CA . ASP B 1 113 ? -58.232 24.367 20.235 1.00 139.61 272 ASP B CA 1
ATOM 2758 C C . ASP B 1 113 ? -58.176 23.868 21.675 1.00 140.10 272 ASP B C 1
ATOM 2759 O O . ASP B 1 113 ? -58.809 24.446 22.571 1.00 140.05 272 ASP B O 1
ATOM 2764 N N . ALA B 1 114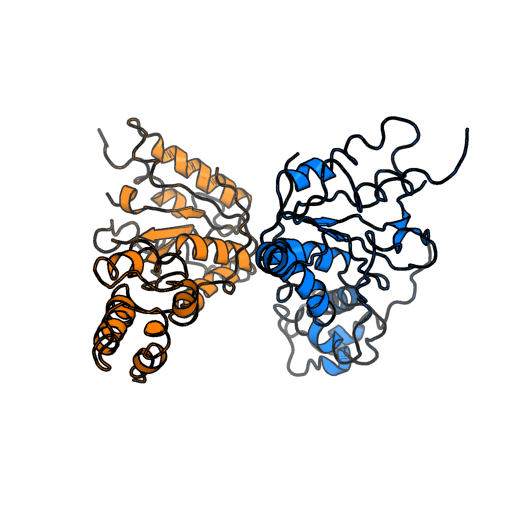 ? -57.392 22.805 21.878 1.00 174.55 273 ALA B N 1
ATOM 2765 C CA . ALA B 1 114 ? -57.237 22.154 23.178 1.00 174.55 273 ALA B CA 1
ATOM 2766 C C . ALA B 1 114 ? -56.590 23.062 24.212 1.00 174.55 273 ALA B C 1
ATOM 2767 O O . ALA B 1 114 ? -56.727 22.837 25.411 1.00 174.55 273 ALA B O 1
ATOM 2769 N N . ILE B 1 115 ? -55.894 24.091 23.746 1.00 141.68 274 ILE B N 1
ATOM 2770 C CA . ILE B 1 115 ? -55.201 25.014 24.638 1.00 141.77 274 ILE B CA 1
ATOM 2771 C C . ILE B 1 115 ? -55.948 26.356 24.714 1.00 141.66 274 ILE B C 1
ATOM 2772 O O . ILE B 1 115 ? -55.611 27.244 25.501 1.00 141.26 274 ILE B O 1
ATOM 2777 N N . GLY B 1 116 ? -56.984 26.469 23.892 1.00 154.84 275 GLY B N 1
ATOM 2778 C CA . GLY B 1 116 ? -58.003 27.492 24.060 1.00 154.84 275 GLY B CA 1
ATOM 2779 C C . GLY B 1 116 ? -59.209 26.883 24.755 1.00 154.84 275 GLY B C 1
ATOM 2780 O O . GLY B 1 116 ? -60.205 27.575 24.998 1.00 154.84 275 GLY B O 1
ATOM 2781 N N . LYS B 1 117 ? -59.120 25.577 25.049 1.00 142.14 276 LYS B N 1
ATOM 2782 C CA . LYS B 1 117 ? -60.129 24.881 25.857 1.00 141.96 276 LYS B CA 1
ATOM 2783 C C . LYS B 1 117 ? -59.636 24.689 27.303 1.00 142.23 276 LYS B C 1
ATOM 2784 O O . LYS B 1 117 ? -58.405 24.876 27.641 1.00 142.34 276 LYS B O 1
ATOM 2790 N N . ASN B 1 128 ? -55.113 23.703 42.919 1.00 227.16 287 ASN B N 1
ATOM 2791 C CA . ASN B 1 128 ? -54.380 24.780 42.257 1.00 227.16 287 ASN B CA 1
ATOM 2792 C C . ASN B 1 128 ? -54.650 24.843 40.752 1.00 227.16 287 ASN B C 1
ATOM 2793 O O . ASN B 1 128 ? -55.590 24.161 40.246 1.00 227.16 287 ASN B O 1
ATOM 2798 N N . ASP B 1 129 ? -53.821 25.654 40.047 1.00 178.22 288 ASP B N 1
ATOM 2799 C CA . ASP B 1 129 ? -54.049 25.953 38.614 1.00 178.09 288 ASP B CA 1
ATOM 2800 C C . ASP B 1 129 ? -54.137 24.717 37.687 1.00 177.74 288 ASP B C 1
ATOM 2801 O O . ASP B 1 129 ? -53.072 24.137 37.253 1.00 177.74 288 ASP B O 1
ATOM 2806 N N . GLU B 1 130 ? -55.420 24.338 37.389 1.00 177.26 289 GLU B N 1
ATOM 2807 C CA . GLU B 1 130 ? -55.701 23.182 36.530 1.00 176.91 289 GLU B CA 1
ATOM 2808 C C . GLU B 1 130 ? -56.244 23.656 35.180 1.00 176.32 289 GLU B C 1
ATOM 2809 O O . GLU B 1 130 ? -56.614 24.826 35.036 1.00 176.33 289 GLU B O 1
ATOM 2815 N N . ARG B 1 131 ? -56.270 22.748 34.196 1.00 175.54 290 ARG B N 1
ATOM 2816 C CA . ARG B 1 131 ? -56.949 22.979 32.911 1.00 174.79 290 ARG B CA 1
ATOM 2817 C C . ARG B 1 131 ? -56.072 23.666 31.843 1.00 173.95 290 ARG B C 1
ATOM 2818 O O . ARG B 1 131 ? -56.351 23.563 30.629 1.00 173.87 290 ARG B O 1
ATOM 2826 N N . GLU B 1 132 ? -55.021 24.365 32.302 1.00 173.21 291 GLU B N 1
ATOM 2827 C CA . GLU B 1 132 ? -54.175 25.170 31.413 1.00 173.21 291 GLU B CA 1
ATOM 2828 C C . GLU B 1 132 ? -52.720 25.253 31.894 1.00 173.21 291 GLU B C 1
ATOM 2829 O O . GLU B 1 132 ? -52.329 26.230 32.554 1.00 173.21 291 GLU B O 1
ATOM 2835 N N . GLN B 1 133 ? -51.922 24.229 31.561 1.00 172.58 292 GLN B N 1
ATOM 2836 C CA . GLN B 1 133 ? -50.493 24.198 31.936 1.00 172.58 292 GLN B CA 1
ATOM 2837 C C . GLN B 1 133 ? -49.556 24.420 30.744 1.00 172.58 292 GLN B C 1
ATOM 2838 O O . GLN B 1 133 ? -48.392 24.828 30.929 1.00 172.58 292 GLN B O 1
ATOM 2844 N N . THR B 1 134 ? -50.068 24.145 29.530 1.00 165.91 293 THR B N 1
ATOM 2845 C CA . THR B 1 134 ? -49.370 24.521 28.304 1.00 164.69 293 THR B CA 1
ATOM 2846 C C . THR B 1 134 ? -49.674 25.975 28.030 1.00 163.75 293 THR B C 1
ATOM 2847 O O . THR B 1 134 ? -48.778 26.763 27.759 1.00 163.36 293 THR B O 1
ATOM 2851 N N . LEU B 1 135 ? -50.955 26.327 28.082 1.00 163.01 294 LEU B N 1
ATOM 2852 C CA . LEU B 1 135 ? -51.315 27.718 28.208 1.00 162.23 294 LEU B CA 1
ATOM 2853 C C . LEU B 1 135 ? -50.602 28.075 29.488 1.00 161.91 294 LEU B C 1
ATOM 2854 O O . LEU B 1 135 ? -50.226 27.185 30.260 1.00 161.72 294 LEU B O 1
ATOM 2859 N N . ASN B 1 136 ? -50.403 29.366 29.720 1.00 163.41 295 ASN B N 1
ATOM 2860 C CA . ASN B 1 136 ? -49.597 29.811 30.842 1.00 163.41 295 ASN B CA 1
ATOM 2861 C C . ASN B 1 136 ? -48.161 29.337 30.613 1.00 163.41 295 ASN B C 1
ATOM 2862 O O . ASN B 1 136 ? -47.435 29.019 31.567 1.00 163.41 295 ASN B O 1
ATOM 2867 N N . GLN B 1 137 ? -47.780 29.268 29.331 1.00 159.26 296 GLN B N 1
ATOM 2868 C CA . GLN B 1 137 ? -46.442 28.845 28.903 1.00 158.14 296 GLN B CA 1
ATOM 2869 C C . GLN B 1 137 ? -46.264 29.260 27.449 1.00 157.16 296 GLN B C 1
ATOM 2870 O O . GLN B 1 137 ? -45.761 30.352 27.165 1.00 157.08 296 GLN B O 1
ATOM 2876 N N . LEU B 1 138 ? -46.697 28.374 26.549 1.00 155.79 297 LEU B N 1
ATOM 2877 C CA . LEU B 1 138 ? -46.696 28.585 25.110 1.00 154.21 297 LEU B CA 1
ATOM 2878 C C . LEU B 1 138 ? -46.698 30.062 24.768 1.00 153.99 297 LEU B C 1
ATOM 2879 O O . LEU B 1 138 ? -45.984 30.498 23.871 1.00 153.76 297 LEU B O 1
ATOM 2884 N N . LEU B 1 139 ? -47.500 30.819 25.512 1.00 191.83 298 LEU B N 1
ATOM 2885 C CA . LEU B 1 139 ? -47.570 32.262 25.391 1.00 191.83 298 LEU B CA 1
ATOM 2886 C C . LEU B 1 139 ? -46.209 32.920 25.512 1.00 191.83 298 LEU B C 1
ATOM 2887 O O . LEU B 1 139 ? -45.648 33.356 24.509 1.00 191.83 298 LEU B O 1
ATOM 2892 N N . ALA B 1 140 ? -45.677 32.966 26.742 1.00 182.88 299 ALA B N 1
ATOM 2893 C CA . ALA B 1 140 ? -44.422 33.665 27.025 1.00 182.88 299 ALA B CA 1
ATOM 2894 C C . ALA B 1 140 ? -43.264 33.165 26.165 1.00 182.88 299 ALA B C 1
ATOM 2895 O O . ALA B 1 140 ? -42.395 33.940 25.750 1.00 182.88 299 ALA B O 1
ATOM 2897 N N . GLU B 1 141 ? -43.262 31.863 25.899 1.00 152.11 300 GLU B N 1
ATOM 2898 C CA . GLU B 1 141 ? -42.273 31.280 25.018 1.00 151.67 300 GLU B CA 1
ATOM 2899 C C . GLU B 1 141 ? -42.362 31.958 23.670 1.00 151.05 300 GLU B C 1
ATOM 2900 O O . GLU B 1 141 ? -41.354 32.147 23.003 1.00 150.98 300 GLU B O 1
ATOM 2906 N N . MET B 1 142 ? -43.578 32.355 23.297 1.00 150.63 301 MET B N 1
ATOM 2907 C CA . MET B 1 142 ? -43.832 33.013 22.018 1.00 150.44 301 MET B CA 1
ATOM 2908 C C . MET B 1 142 ? -43.490 34.489 22.046 1.00 150.59 301 MET B C 1
ATOM 2909 O O . MET B 1 142 ? -43.767 35.214 21.089 1.00 150.50 301 MET B O 1
ATOM 2914 N N . ASP B 1 143 ? -42.903 34.942 23.144 1.00 150.94 302 ASP B N 1
ATOM 2915 C CA . ASP B 1 143 ? -42.555 36.353 23.281 1.00 151.43 302 ASP B CA 1
ATOM 2916 C C . ASP B 1 143 ? -41.074 36.558 22.948 1.00 151.69 302 ASP B C 1
ATOM 2917 O O . ASP B 1 143 ? -40.556 37.683 22.979 1.00 151.49 302 ASP B O 1
ATOM 2922 N N . GLY B 1 144 ? -40.427 35.450 22.577 1.00 212.42 303 GLY B N 1
ATOM 2923 C CA . GLY B 1 144 ? -38.999 35.409 22.317 1.00 212.42 303 GLY B CA 1
ATOM 2924 C C . GLY B 1 144 ? -38.323 35.553 23.656 1.00 212.42 303 GLY B C 1
ATOM 2925 O O . GLY B 1 144 ? -37.885 36.651 24.015 1.00 212.42 303 GLY B O 1
ATOM 2926 N N . PHE B 1 145 ? -38.271 34.451 24.406 1.00 179.70 304 PHE B N 1
ATOM 2927 C CA . PHE B 1 145 ? -37.753 34.475 25.783 1.00 179.70 304 PHE B CA 1
ATOM 2928 C C . PHE B 1 145 ? -36.336 35.046 25.944 1.00 179.70 304 PHE B C 1
ATOM 2929 O O . PHE B 1 145 ? -36.029 35.717 27.060 1.00 179.70 304 PHE B O 1
ATOM 2937 N N . GLY B 1 146 ? -35.486 34.773 24.828 1.00 169.18 305 GLY B N 1
ATOM 2938 C CA . GLY B 1 146 ? -34.126 35.325 24.766 1.00 169.18 305 GLY B CA 1
ATOM 2939 C C . GLY B 1 146 ? -33.604 35.299 23.299 1.00 169.18 305 GLY B C 1
ATOM 2940 O O . GLY B 1 146 ? -34.181 34.676 22.261 1.00 169.18 305 GLY B O 1
ATOM 2941 N N . SER B 1 147 ? -32.508 36.170 23.221 1.00 217.99 306 SER B N 1
ATOM 2942 C CA . SER B 1 147 ? -31.845 36.364 21.858 1.00 217.99 306 SER B CA 1
ATOM 2943 C C . SER B 1 147 ? -32.672 36.920 20.636 1.00 217.99 306 SER B C 1
ATOM 2944 O O . SER B 1 147 ? -32.374 37.712 19.756 1.00 217.99 306 SER B O 1
ATOM 2947 N N . GLU B 1 148 ? -34.282 36.887 20.938 1.00 193.35 307 GLU B N 1
ATOM 2948 C CA . GLU B 1 148 ? -35.000 37.644 19.812 1.00 193.35 307 GLU B CA 1
ATOM 2949 C C . GLU B 1 148 ? -34.353 37.833 18.394 1.00 193.35 307 GLU B C 1
ATOM 2950 O O . GLU B 1 148 ? -34.733 38.787 17.660 1.00 193.35 307 GLU B O 1
ATOM 2956 N N . ASN B 1 149 ? -33.430 36.935 17.986 1.00 144.53 308 ASN B N 1
ATOM 2957 C CA . ASN B 1 149 ? -32.779 37.078 16.675 1.00 144.53 308 ASN B CA 1
ATOM 2958 C C . ASN B 1 149 ? -33.445 36.212 15.631 1.00 144.53 308 ASN B C 1
ATOM 2959 O O . ASN B 1 149 ? -34.387 36.655 14.949 1.00 144.53 308 ASN B O 1
ATOM 2964 N N . ALA B 1 150 ? -32.923 34.972 15.531 1.00 164.40 309 ALA B N 1
ATOM 2965 C CA . ALA B 1 150 ? -33.351 33.943 14.573 1.00 164.40 309 ALA B CA 1
ATOM 2966 C C . ALA B 1 150 ? -34.858 33.733 14.634 1.00 164.40 309 ALA B C 1
ATOM 2967 O O . ALA B 1 150 ? -35.434 33.588 15.717 1.00 164.40 309 ALA B O 1
ATOM 2969 N N . PRO B 1 151 ? -35.499 33.749 13.464 1.00 125.94 310 PRO B N 1
ATOM 2970 C CA . PRO B 1 151 ? -36.957 33.690 13.257 1.00 123.67 310 PRO B CA 1
ATOM 2971 C C . PRO B 1 151 ? -37.602 32.301 13.412 1.00 121.33 310 PRO B C 1
ATOM 2972 O O . PRO B 1 151 ? -37.018 31.299 12.999 1.00 121.19 310 PRO B O 1
ATOM 2976 N N . VAL B 1 152 ? -38.796 32.247 14.008 1.00 118.57 311 VAL B N 1
ATOM 2977 C CA . VAL B 1 152 ? -39.554 31.000 14.070 1.00 115.88 311 VAL B CA 1
ATOM 2978 C C . VAL B 1 152 ? -41.054 31.168 13.960 1.00 114.48 311 VAL B C 1
ATOM 2979 O O . VAL B 1 152 ? -41.754 30.813 14.909 1.00 115.01 311 VAL B O 1
ATOM 2983 N N . ILE B 1 153 ? -41.572 31.655 12.834 1.00 112.02 312 ILE B N 1
ATOM 2984 C CA . ILE B 1 153 ? -43.025 31.688 12.666 1.00 109.90 312 ILE B CA 1
ATOM 2985 C C . ILE B 1 153 ? -43.575 30.373 13.180 1.00 108.42 312 ILE B C 1
ATOM 2986 O O . ILE B 1 153 ? -43.037 29.318 12.857 1.00 108.23 312 ILE B O 1
ATOM 2991 N N . VAL B 1 154 ? -44.611 30.412 14.004 1.00 107.14 313 VAL B N 1
ATOM 2992 C CA . VAL B 1 154 ? -45.283 29.164 14.356 1.00 106.54 313 VAL B CA 1
ATOM 2993 C C . VAL B 1 154 ? -46.609 29.180 13.625 1.00 106.52 313 VAL B C 1
ATOM 2994 O O . VAL B 1 154 ? -47.170 30.244 13.392 1.00 106.61 313 VAL B O 1
ATOM 2998 N N . LEU B 1 155 ? -47.107 28.024 13.228 1.00 106.63 314 LEU B N 1
ATOM 2999 C CA . LEU B 1 155 ? -48.384 28.003 12.545 1.00 106.72 314 LEU B CA 1
ATOM 3000 C C . LEU B 1 155 ? -49.299 27.114 13.323 1.00 108.59 314 LEU B C 1
ATOM 3001 O O . LEU B 1 155 ? -48.956 25.959 13.602 1.00 109.52 314 LEU B O 1
ATOM 3006 N N . ALA B 1 156 ? -50.451 27.651 13.706 1.00 110.12 315 ALA B N 1
ATOM 3007 C CA . ALA B 1 156 ? -51.456 26.850 14.373 1.00 111.55 315 ALA B CA 1
ATOM 3008 C C . ALA B 1 156 ? -52.617 26.728 13.418 1.00 113.15 315 ALA B C 1
ATOM 3009 O O . ALA B 1 156 ? -52.659 27.421 12.398 1.00 113.64 315 ALA B O 1
ATOM 3011 N N . ALA B 1 157 ? -53.557 25.847 13.746 1.00 115.13 316 ALA B N 1
ATOM 3012 C CA . ALA B 1 157 ? -54.744 25.644 12.921 1.00 117.07 316 ALA B CA 1
ATOM 3013 C C . ALA B 1 157 ? -55.960 25.354 13.776 1.00 118.38 316 ALA B C 1
ATOM 3014 O O . ALA B 1 157 ? -55.838 24.744 14.841 1.00 118.43 316 ALA B O 1
ATOM 3016 N N . THR B 1 158 ? -57.129 25.801 13.318 1.00 120.44 317 THR B N 1
ATOM 3017 C CA . THR B 1 158 ? -58.348 25.639 14.094 1.00 122.79 317 THR B CA 1
ATOM 3018 C C . THR B 1 158 ? -59.556 25.630 13.196 1.00 124.28 317 THR B C 1
ATOM 3019 O O . THR B 1 158 ? -59.568 26.302 12.152 1.00 123.80 317 THR B O 1
ATOM 3023 N N . ASN B 1 159 ? -60.562 24.862 13.624 1.00 126.58 318 ASN B N 1
ATOM 3024 C CA . ASN B 1 159 ? -61.899 24.883 13.035 1.00 128.70 318 ASN B CA 1
ATOM 3025 C C . ASN B 1 159 ? -62.767 25.892 13.762 1.00 129.58 318 ASN B C 1
ATOM 3026 O O . ASN B 1 159 ? -63.700 26.452 13.164 1.00 129.90 318 ASN B O 1
ATOM 3031 N N . ARG B 1 160 ? -62.444 26.124 15.044 1.00 130.52 319 ARG B N 1
ATOM 3032 C CA . ARG B 1 160 ? -63.285 26.935 15.969 1.00 131.55 319 ARG B CA 1
ATOM 3033 C C . ARG B 1 160 ? -62.638 28.217 16.571 1.00 131.51 319 ARG B C 1
ATOM 3034 O O . ARG B 1 160 ? -62.793 28.499 17.767 1.00 131.50 319 ARG B O 1
ATOM 3042 N N . PRO B 1 161 ? -61.968 29.031 15.737 1.00 131.64 320 PRO B N 1
ATOM 3043 C CA . PRO B 1 161 ? -61.267 30.208 16.257 1.00 132.07 320 PRO B CA 1
ATOM 3044 C C . PRO B 1 161 ? -62.195 31.043 17.111 1.00 132.57 320 PRO B C 1
ATOM 3045 O O . PRO B 1 161 ? -61.789 31.556 18.149 1.00 132.14 320 PRO B O 1
ATOM 3049 N N . GLU B 1 162 ? -63.430 31.171 16.625 1.00 191.54 321 GLU B N 1
ATOM 3050 C CA . GLU B 1 162 ? -64.540 31.788 17.329 1.00 191.54 321 GLU B CA 1
ATOM 3051 C C . GLU B 1 162 ? -64.308 31.789 18.837 1.00 191.54 321 GLU B C 1
ATOM 3052 O O . GLU B 1 162 ? -64.188 32.853 19.453 1.00 191.54 321 GLU B O 1
ATOM 3058 N N . ILE B 1 163 ? -64.187 30.587 19.403 1.00 134.11 322 ILE B N 1
ATOM 3059 C CA . ILE B 1 163 ? -64.188 30.377 20.857 1.00 133.81 322 ILE B CA 1
ATOM 3060 C C . ILE B 1 163 ? -62.777 30.377 21.493 1.00 133.41 322 ILE B C 1
ATOM 3061 O O . ILE B 1 163 ? -62.515 29.667 22.475 1.00 133.47 322 ILE B O 1
ATOM 3066 N N . LEU B 1 164 ? -61.887 31.212 20.954 1.00 132.84 323 LEU B N 1
ATOM 3067 C CA . LEU B 1 164 ? -60.475 31.189 21.346 1.00 132.02 323 LEU B CA 1
ATOM 3068 C C . LEU B 1 164 ? -60.120 32.185 22.433 1.00 131.59 323 LEU B C 1
ATOM 3069 O O . LEU B 1 164 ? -60.792 33.203 22.596 1.00 131.08 323 LEU B O 1
ATOM 3074 N N . ASP B 1 165 ? -59.054 31.873 23.171 1.00 131.46 324 ASP B N 1
ATOM 3075 C CA . ASP B 1 165 ? -58.568 32.765 24.213 1.00 131.58 324 ASP B CA 1
ATOM 3076 C C . ASP B 1 165 ? -57.769 33.911 23.616 1.00 131.87 324 ASP B C 1
ATOM 3077 O O . ASP B 1 165 ? -56.610 33.744 23.246 1.00 131.94 324 ASP B O 1
ATOM 3082 N N . PRO B 1 166 ? -58.379 35.096 23.571 1.00 163.71 325 PRO B N 1
ATOM 3083 C CA . PRO B 1 166 ? -57.914 36.268 22.831 1.00 163.71 325 PRO B CA 1
ATOM 3084 C C . PRO B 1 166 ? -56.504 36.736 23.209 1.00 163.71 325 PRO B C 1
ATOM 3085 O O . PRO B 1 166 ? -55.960 37.631 22.554 1.00 163.71 325 PRO B O 1
ATOM 3089 N N . ALA B 1 167 ? -55.920 36.140 24.248 1.00 131.69 326 ALA B N 1
ATOM 3090 C CA . ALA B 1 167 ? -54.538 36.453 24.612 1.00 131.42 326 ALA B CA 1
ATOM 3091 C C . ALA B 1 167 ? -53.620 35.844 23.563 1.00 131.24 326 ALA B C 1
ATOM 3092 O O . ALA B 1 167 ? -52.512 36.347 23.304 1.00 131.51 326 ALA B O 1
ATOM 3094 N N . LEU B 1 168 ? -54.106 34.748 22.972 1.00 130.51 327 LEU B N 1
ATOM 3095 C CA . LEU B 1 168 ? -53.444 34.072 21.870 1.00 129.69 327 LEU B CA 1
ATOM 3096 C C . LEU B 1 168 ? -53.511 34.990 20.665 1.00 129.80 327 LEU B C 1
ATOM 3097 O O . LEU B 1 168 ? -52.606 35.020 19.834 1.00 129.78 327 LEU B O 1
ATOM 3102 N N . MET B 1 169 ? -54.599 35.746 20.592 1.00 129.65 328 MET B N 1
ATOM 3103 C CA . MET B 1 169 ? -54.850 36.642 19.483 1.00 129.89 328 MET B CA 1
ATOM 3104 C C . MET B 1 169 ? -54.356 38.046 19.858 1.00 129.36 328 MET B C 1
ATOM 3105 O O . MET B 1 169 ? -54.474 39.008 19.082 1.00 129.39 328 MET B O 1
ATOM 3110 N N . ARG B 1 170 ? -53.780 38.143 21.054 1.00 128.81 329 ARG B N 1
ATOM 3111 C CA . ARG B 1 170 ? -53.222 39.393 21.523 1.00 128.48 329 ARG B CA 1
ATOM 3112 C C . ARG B 1 170 ? -51.968 39.639 20.708 1.00 127.43 329 ARG B C 1
ATOM 3113 O O . ARG B 1 170 ? -51.107 38.769 20.634 1.00 127.04 329 ARG B O 1
ATOM 3121 N N . PRO B 1 171 ? -51.893 40.808 20.055 1.00 145.11 330 PRO B N 1
ATOM 3122 C CA . PRO B 1 171 ? -50.770 41.266 19.239 1.00 145.11 330 PRO B CA 1
ATOM 3123 C C . PRO B 1 171 ? -49.429 40.949 19.878 1.00 145.11 330 PRO B C 1
ATOM 3124 O O . PRO B 1 171 ? -49.227 41.208 21.091 1.00 145.11 330 PRO B O 1
ATOM 3128 N N . GLY B 1 172 ? -48.524 40.402 19.047 1.00 125.56 331 GLY B N 1
ATOM 3129 C CA . GLY B 1 172 ? -47.239 39.933 19.532 1.00 124.40 331 GLY B CA 1
ATOM 3130 C C . GLY B 1 172 ? -47.184 38.427 19.411 1.00 123.60 331 GLY B C 1
ATOM 3131 O O . GLY B 1 172 ? -46.097 37.850 19.420 1.00 123.79 331 GLY B O 1
ATOM 3132 N N . ARG B 1 173 ? -48.364 37.802 19.298 1.00 122.63 332 ARG B N 1
ATOM 3133 C CA . ARG B 1 173 ? -48.513 36.342 19.077 1.00 121.57 332 ARG B CA 1
ATOM 3134 C C . ARG B 1 173 ? -49.871 36.022 18.448 1.00 120.35 332 ARG B C 1
ATOM 3135 O O . ARG B 1 173 ? -50.876 36.647 1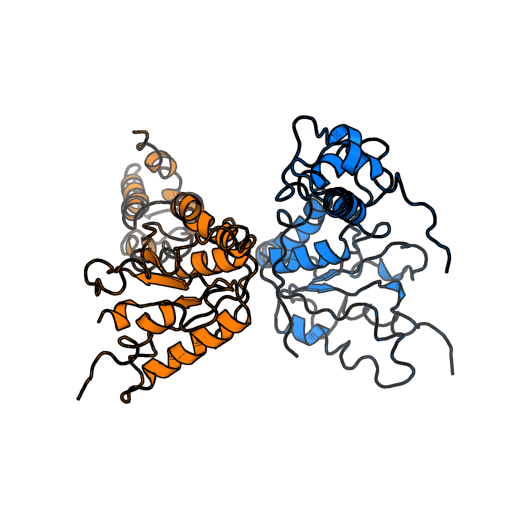8.807 1.00 121.08 332 ARG B O 1
ATOM 3143 N N . PHE B 1 174 ? -49.919 35.061 17.526 1.00 118.23 333 PHE B N 1
ATOM 3144 C CA . PHE B 1 174 ? -51.195 34.712 16.869 1.00 116.84 333 PHE B CA 1
ATOM 3145 C C . PHE B 1 174 ? -52.034 35.911 16.475 1.00 116.66 333 PHE B C 1
ATOM 3146 O O . PHE B 1 174 ? -53.140 36.148 16.976 1.00 115.39 333 PHE B O 1
ATOM 3154 N N . ASP B 1 175 ? -51.458 36.625 15.520 1.00 117.50 334 ASP B N 1
ATOM 3155 C CA . ASP B 1 175 ? -51.923 37.906 15.038 1.00 118.56 334 ASP B CA 1
ATOM 3156 C C . ASP B 1 175 ? -52.676 37.793 13.705 1.00 118.43 334 ASP B C 1
ATOM 3157 O O . ASP B 1 175 ? -53.866 38.106 13.653 1.00 118.76 334 ASP B O 1
ATOM 3162 N N . ARG B 1 176 ? -52.011 37.354 12.634 1.00 118.07 335 ARG B N 1
ATOM 3163 C CA . ARG B 1 176 ? -52.687 37.243 11.328 1.00 118.31 335 ARG B CA 1
ATOM 3164 C C . ARG B 1 176 ? -53.522 35.975 11.381 1.00 117.34 335 ARG B C 1
ATOM 3165 O O . ARG B 1 176 ? -53.134 35.026 12.063 1.00 117.26 335 ARG B O 1
ATOM 3173 N N . GLN B 1 177 ? -54.660 35.931 10.693 1.00 116.59 336 GLN B N 1
ATOM 3174 C CA . GLN B 1 177 ? -55.457 34.690 10.735 1.00 116.08 336 GLN B CA 1
ATOM 3175 C C . GLN B 1 177 ? -55.992 34.192 9.372 1.00 115.71 336 GLN B C 1
ATOM 3176 O O . GLN B 1 177 ? -57.180 34.312 9.055 1.00 115.89 336 GLN B O 1
ATOM 3182 N N . VAL B 1 178 ? -55.075 33.620 8.592 1.00 114.99 337 VAL B N 1
ATOM 3183 C CA . VAL B 1 178 ? -55.358 33.053 7.290 1.00 113.90 337 VAL B CA 1
ATOM 3184 C C . VAL B 1 178 ? -56.521 32.106 7.329 1.00 115.16 337 VAL B C 1
ATOM 3185 O O . VAL B 1 178 ? -56.547 31.170 8.134 1.00 115.03 337 VAL B O 1
ATOM 3189 N N . LEU B 1 179 ? -57.466 32.348 6.421 1.00 116.81 338 LEU B N 1
ATOM 3190 C CA . LEU B 1 179 ? -58.664 31.531 6.280 1.00 118.11 338 LEU B CA 1
ATOM 3191 C C . LEU B 1 179 ? -58.495 30.532 5.150 1.00 119.73 338 LEU B C 1
ATOM 3192 O O . LEU B 1 179 ? -57.936 30.854 4.098 1.00 119.82 338 LEU B O 1
ATOM 3197 N N . VAL B 1 180 ? -58.975 29.315 5.377 1.00 121.97 339 VAL B N 1
ATOM 3198 C CA . VAL B 1 180 ? -59.057 28.300 4.319 1.00 124.32 339 VAL B CA 1
ATOM 3199 C C . VAL B 1 180 ? -60.385 27.524 4.386 1.00 126.38 339 VAL B C 1
ATOM 3200 O O . VAL B 1 180 ? -60.639 26.792 5.344 1.00 126.60 339 VAL B O 1
ATOM 3204 N N . ASP B 1 181 ? -61.247 27.680 3.394 1.00 160.55 340 ASP B N 1
ATOM 3205 C CA . ASP B 1 181 ? -62.535 27.005 3.473 1.00 160.55 340 ASP B CA 1
ATOM 3206 C C . ASP B 1 181 ? -62.761 26.187 2.213 1.00 160.55 340 ASP B C 1
ATOM 3207 O O . ASP B 1 181 ? -63.777 26.323 1.516 1.00 160.55 340 ASP B O 1
ATOM 3212 N N . LYS B 1 182 ? -61.788 25.333 1.930 1.00 145.28 341 LYS B N 1
ATOM 3213 C CA . LYS B 1 182 ? -61.771 24.557 0.706 1.00 145.28 341 LYS B CA 1
ATOM 3214 C C . LYS B 1 182 ? -61.430 23.092 1.034 1.00 145.28 341 LYS B C 1
ATOM 3215 O O . LYS B 1 182 ? -60.964 22.804 2.137 1.00 145.28 341 LYS B O 1
ATOM 3221 N N . PRO B 1 183 ? -61.696 22.157 0.102 1.00 164.71 342 PRO B N 1
ATOM 3222 C CA . PRO B 1 183 ? -61.316 20.759 0.293 1.00 164.71 342 PRO B CA 1
ATOM 3223 C C . PRO B 1 183 ? -59.936 20.464 -0.309 1.00 164.71 342 PRO B C 1
ATOM 3224 O O . PRO B 1 183 ? -59.163 21.410 -0.571 1.00 164.71 342 PRO B O 1
ATOM 3228 N N . ASP B 1 184 ? -59.628 19.183 -0.55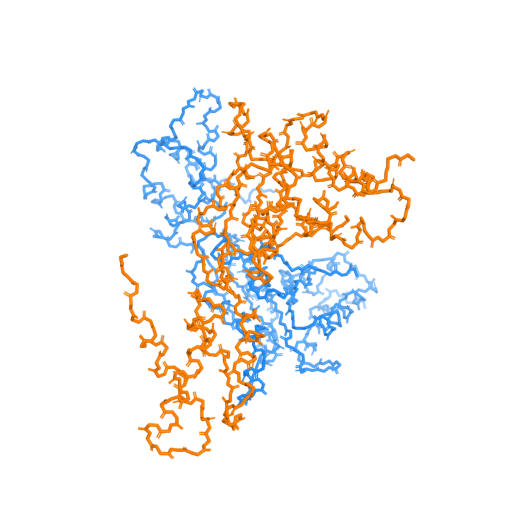0 1.00 137.84 343 ASP B N 1
ATOM 3229 C CA . ASP B 1 184 ? -58.222 18.830 -0.739 1.00 138.10 343 ASP B CA 1
ATOM 3230 C C . ASP B 1 184 ? -57.924 17.522 -1.464 1.00 137.86 343 ASP B C 1
ATOM 3231 O O . ASP B 1 184 ? -57.169 16.694 -0.944 1.00 137.92 343 ASP B O 1
ATOM 3236 N N . PHE B 1 185 ? -58.475 17.352 -2.666 1.00 169.00 344 PHE B N 1
ATOM 3237 C CA . PHE B 1 185 ? -58.253 16.141 -3.492 1.00 169.00 344 PHE B CA 1
ATOM 3238 C C . PHE B 1 185 ? -58.426 14.817 -2.736 1.00 169.00 344 PHE B C 1
ATOM 3239 O O . PHE B 1 185 ? -58.212 13.733 -3.294 1.00 169.00 344 PHE B O 1
ATOM 3247 N N . ASN B 1 186 ? -58.837 14.921 -1.475 1.00 135.07 345 ASN B N 1
ATOM 3248 C CA . ASN B 1 186 ? -58.864 13.790 -0.565 1.00 133.95 345 ASN B CA 1
ATOM 3249 C C . ASN B 1 186 ? -59.925 13.965 0.508 1.00 132.75 345 ASN B C 1
ATOM 3250 O O . ASN B 1 186 ? -60.548 12.996 0.927 1.00 132.28 345 ASN B O 1
ATOM 3255 N N . GLY B 1 187 ? -60.115 15.203 0.955 1.00 131.74 346 GLY B N 1
ATOM 3256 C CA . GLY B 1 187 ? -61.145 15.513 1.939 1.00 130.74 346 GLY B CA 1
ATOM 3257 C C . GLY B 1 187 ? -62.520 15.275 1.347 1.00 130.07 346 GLY B C 1
ATOM 3258 O O . GLY B 1 187 ? -63.431 14.790 2.028 1.00 129.91 346 GLY B O 1
ATOM 3259 N N . ARG B 1 188 ? -62.646 15.590 0.059 1.00 129.51 347 ARG B N 1
ATOM 3260 C CA . ARG B 1 188 ? -63.908 15.482 -0.683 1.00 128.79 347 ARG B CA 1
ATOM 3261 C C . ARG B 1 188 ? -64.411 14.043 -0.781 1.00 129.25 347 ARG B C 1
ATOM 3262 O O . ARG B 1 188 ? -65.574 13.735 -0.492 1.00 128.76 347 ARG B O 1
ATOM 3270 N N . VAL B 1 189 ? -63.515 13.160 -1.196 1.00 130.11 348 VAL B N 1
ATOM 3271 C CA . VAL B 1 189 ? -63.864 11.758 -1.409 1.00 131.01 348 VAL B CA 1
ATOM 3272 C C . VAL B 1 189 ? -64.148 11.080 -0.050 1.00 131.68 348 VAL B C 1
ATOM 3273 O O . VAL B 1 189 ? -63.894 9.874 0.154 1.00 131.42 348 VAL B O 1
ATOM 3277 N N . GLU B 1 190 ? -64.666 11.910 0.865 1.00 132.35 349 GLU B N 1
ATOM 3278 C CA . GLU B 1 190 ? -65.034 11.556 2.235 1.00 132.97 349 GLU B CA 1
ATOM 3279 C C . GLU B 1 190 ? -66.239 12.411 2.526 1.00 132.69 349 GLU B C 1
ATOM 3280 O O . GLU B 1 190 ? -67.063 12.102 3.405 1.00 132.95 349 GLU B O 1
ATOM 3286 N N . ILE B 1 191 ? -66.320 13.502 1.760 1.00 132.28 350 ILE B N 1
ATOM 3287 C CA . ILE B 1 191 ? -67.463 14.388 1.820 1.00 131.96 350 ILE B CA 1
ATOM 3288 C C . ILE B 1 191 ? -68.487 13.857 0.830 1.00 131.15 350 ILE B C 1
ATOM 3289 O O . ILE B 1 191 ? -69.585 13.464 1.215 1.00 131.21 350 ILE B O 1
ATOM 3294 N N . LEU B 1 192 ? -68.113 13.818 -0.446 1.00 130.31 351 LEU B N 1
ATOM 3295 C CA . LEU B 1 192 ? -69.057 13.430 -1.482 1.00 129.11 351 LEU B CA 1
ATOM 3296 C C . LEU B 1 192 ? -69.276 11.919 -1.429 1.00 130.66 351 LEU B C 1
ATOM 3297 O O . LEU B 1 192 ? -70.187 11.359 -2.064 1.00 130.08 351 LEU B O 1
ATOM 3302 N N . LYS B 1 193 ? -68.414 11.285 -0.636 1.00 136.76 352 LYS B N 1
ATOM 3303 C CA . LYS B 1 193 ? -68.671 9.975 -0.068 1.00 136.76 352 LYS B CA 1
ATOM 3304 C C . LYS B 1 193 ? -70.146 9.903 0.342 1.00 136.76 352 LYS B C 1
ATOM 3305 O O . LYS B 1 193 ? -70.923 9.130 -0.232 1.00 136.76 352 LYS B O 1
ATOM 3311 N N . VAL B 1 194 ? -70.521 10.732 1.317 1.00 134.75 353 VAL B N 1
ATOM 3312 C CA . VAL B 1 194 ? -71.834 10.645 1.929 1.00 135.49 353 VAL B CA 1
ATOM 3313 C C . VAL B 1 194 ? -72.913 10.920 0.886 1.00 136.55 353 VAL B C 1
ATOM 3314 O O . VAL B 1 194 ? -73.830 10.114 0.710 1.00 137.01 353 VAL B O 1
ATOM 3318 N N . HIS B 1 195 ? -72.790 12.027 0.161 1.00 151.99 354 HIS B N 1
ATOM 3319 C CA . HIS B 1 195 ? -73.832 12.410 -0.795 1.00 151.99 354 HIS B CA 1
ATOM 3320 C C . HIS B 1 195 ? -74.193 11.342 -1.822 1.00 151.99 354 HIS B C 1
ATOM 3321 O O . HIS B 1 195 ? -75.083 11.550 -2.650 1.00 151.99 354 HIS B O 1
ATOM 3328 N N . ILE B 1 196 ? -73.501 10.209 -1.766 1.00 138.86 355 ILE B N 1
ATOM 3329 C CA . ILE B 1 196 ? -73.928 9.029 -2.492 1.00 139.45 355 ILE B CA 1
ATOM 3330 C C . ILE B 1 196 ? -74.273 7.923 -1.502 1.00 140.48 355 ILE B C 1
ATOM 3331 O O . ILE B 1 196 ? -73.720 6.822 -1.565 1.00 141.13 355 ILE B O 1
ATOM 3336 N N . LYS B 1 197 ? -75.175 8.234 -0.565 1.00 141.46 356 LYS B N 1
ATOM 3337 C CA . LYS B 1 197 ? -75.793 7.202 0.301 1.00 142.30 356 LYS B CA 1
ATOM 3338 C C . LYS B 1 197 ? -77.248 6.918 -0.152 1.00 142.37 356 LYS B C 1
ATOM 3339 O O . LYS B 1 197 ? -78.215 6.913 0.661 1.00 142.26 356 LYS B O 1
ATOM 3345 N N . GLY B 1 198 ? -77.394 6.685 -1.465 1.00 150.09 357 GLY B N 1
ATOM 3346 C CA . GLY B 1 198 ? -78.717 6.506 -2.024 1.00 150.09 357 GLY B CA 1
ATOM 3347 C C . GLY B 1 198 ? -78.853 6.551 -3.530 1.00 150.09 357 GLY B C 1
ATOM 3348 O O . GLY B 1 198 ? -79.969 6.393 -4.033 1.00 150.09 357 GLY B O 1
ATOM 3349 N N . VAL B 1 199 ? -77.755 6.752 -4.262 1.00 140.82 358 VAL B N 1
ATOM 3350 C CA . VAL B 1 199 ? -77.861 6.860 -5.723 1.00 140.01 358 VAL B CA 1
ATOM 3351 C C . VAL B 1 199 ? -78.241 5.535 -6.363 1.00 139.44 358 VAL B C 1
ATOM 3352 O O . VAL B 1 199 ? -79.317 5.010 -6.124 1.00 138.46 358 VAL B O 1
ATOM 3356 N N . LYS B 1 200 ? -77.368 5.005 -7.202 1.00 170.79 359 LYS B N 1
ATOM 3357 C CA . LYS B 1 200 ? -77.534 3.638 -7.619 1.00 170.79 359 LYS B CA 1
ATOM 3358 C C . LYS B 1 200 ? -76.225 2.896 -7.449 1.00 170.79 359 LYS B C 1
ATOM 3359 O O . LYS B 1 200 ? -76.173 1.675 -7.619 1.00 170.79 359 LYS B O 1
ATOM 3365 N N . LEU B 1 201 ? -75.179 3.643 -7.091 1.00 153.44 360 LEU B N 1
ATOM 3366 C CA . LEU B 1 201 ? -73.881 3.072 -6.732 1.00 153.44 360 LEU B CA 1
ATOM 3367 C C . LEU B 1 201 ? -73.324 2.190 -7.854 1.00 153.44 360 LEU B C 1
ATOM 3368 O O . LEU B 1 201 ? -72.289 1.516 -7.685 1.00 153.44 360 LEU B O 1
ATOM 3373 N N . ALA B 1 202 ? -74.010 2.195 -8.996 1.00 139.17 361 ALA B N 1
ATOM 3374 C CA . ALA B 1 202 ? -73.802 1.158 -9.997 1.00 138.14 361 ALA B CA 1
ATOM 3375 C C . ALA B 1 202 ? -72.434 1.253 -10.671 1.00 137.36 361 ALA B C 1
ATOM 3376 O O . ALA B 1 202 ? -71.546 0.389 -10.497 1.00 136.10 361 ALA B O 1
ATOM 3378 N N . ASN B 1 203 ? -72.310 2.369 -11.400 1.00 142.10 362 ASN B N 1
ATOM 3379 C CA . ASN B 1 203 ? -71.288 2.626 -12.409 1.00 142.10 362 ASN B CA 1
ATOM 3380 C C . ASN B 1 203 ? -69.831 2.551 -11.947 1.00 142.10 362 ASN B C 1
ATOM 3381 O O . ASN B 1 203 ? -69.537 2.296 -10.771 1.00 142.10 362 ASN B O 1
ATOM 3386 N N . ASP B 1 204 ? -68.929 2.760 -12.902 1.00 188.92 363 ASP B N 1
ATOM 3387 C CA . ASP B 1 204 ? -67.511 2.939 -12.632 1.00 188.92 363 ASP B CA 1
ATOM 3388 C C . ASP B 1 204 ? -67.289 4.243 -11.854 1.00 188.92 363 ASP B C 1
ATOM 3389 O O . ASP B 1 204 ? -66.657 5.185 -12.342 1.00 188.92 363 ASP B O 1
ATOM 3394 N N . VAL B 1 205 ? -67.817 4.264 -10.630 1.00 133.60 364 VAL B N 1
ATOM 3395 C CA . VAL B 1 205 ? -67.802 5.433 -9.756 1.00 132.49 364 VAL B CA 1
ATOM 3396 C C . VAL B 1 205 ? -66.405 5.890 -9.313 1.00 132.36 364 VAL B C 1
ATOM 3397 O O . VAL B 1 205 ? -65.867 5.444 -8.293 1.00 132.07 364 VAL B O 1
ATOM 3401 N N . ASN B 1 206 ? -65.833 6.790 -10.105 1.00 132.15 365 ASN B N 1
ATOM 3402 C CA . ASN B 1 206 ? -64.478 7.267 -9.898 1.00 131.76 365 ASN B CA 1
ATOM 3403 C C . ASN B 1 206 ? -64.467 8.778 -9.766 1.00 131.09 365 ASN B C 1
ATOM 3404 O O . ASN B 1 206 ? -64.153 9.508 -10.719 1.00 130.85 365 ASN B O 1
ATOM 3409 N N . LEU B 1 207 ? -64.827 9.231 -8.567 1.00 130.32 366 LEU B N 1
ATOM 3410 C CA . LEU B 1 207 ? -64.826 10.656 -8.210 1.00 129.76 366 LEU B CA 1
ATOM 3411 C C . LEU B 1 207 ? -63.436 11.274 -8.342 1.00 128.93 366 LEU B C 1
ATOM 3412 O O . LEU B 1 207 ? -63.277 12.492 -8.409 1.00 128.80 366 LEU B O 1
ATOM 3417 N N . GLN B 1 208 ? -62.435 10.410 -8.367 1.00 128.01 367 GLN B N 1
ATOM 3418 C CA . GLN B 1 208 ? -61.063 10.823 -8.515 1.00 127.50 367 GLN B CA 1
ATOM 3419 C C . GLN B 1 208 ? -60.907 11.804 -9.693 1.00 127.14 367 GLN B C 1
ATOM 3420 O O . GLN B 1 208 ? -60.009 12.648 -9.690 1.00 126.77 367 GLN B O 1
ATOM 3426 N N . GLU B 1 209 ? -61.821 11.712 -10.663 1.00 127.02 368 GLU B N 1
ATOM 3427 C CA . GLU B 1 209 ? -61.776 12.514 -11.903 1.00 127.06 368 GLU B CA 1
ATOM 3428 C C . GLU B 1 209 ? -62.421 13.888 -11.759 1.00 126.52 368 GLU B C 1
ATOM 3429 O O . GLU B 1 209 ? -61.848 14.904 -12.162 1.00 126.08 368 GLU B O 1
ATOM 3435 N N . VAL B 1 210 ? -63.634 13.894 -11.212 1.00 126.27 369 VAL B N 1
ATOM 3436 C CA . VAL B 1 210 ? -64.323 15.117 -10.814 1.00 126.01 369 VAL B CA 1
ATOM 3437 C C . VAL B 1 210 ? -63.494 15.805 -9.742 1.00 125.66 369 VAL B C 1
ATOM 3438 O O . VAL B 1 210 ? -63.145 16.970 -9.872 1.00 124.89 369 VAL B O 1
ATOM 3442 N N . ALA B 1 211 ? -63.185 15.060 -8.682 1.00 158.40 370 ALA B N 1
ATOM 3443 C CA . ALA B 1 211 ? -62.343 15.550 -7.607 1.00 158.40 370 ALA B CA 1
ATOM 3444 C C . ALA B 1 211 ? -61.156 16.312 -8.174 1.00 158.40 370 ALA B C 1
ATOM 3445 O O . ALA B 1 211 ? -60.633 17.227 -7.547 1.00 158.40 370 ALA B O 1
ATOM 3447 N N . LYS B 1 212 ? -60.748 15.936 -9.378 1.00 126.04 371 LYS B N 1
ATOM 3448 C CA . LYS B 1 212 ? -59.658 16.607 -10.055 1.00 126.16 371 LYS B CA 1
ATOM 3449 C C . LYS B 1 212 ? -60.122 17.930 -10.676 1.00 126.20 371 LYS B C 1
ATOM 3450 O O . LYS B 1 212 ? -59.401 18.934 -10.629 1.00 126.04 371 LYS B O 1
ATOM 3456 N N . LEU B 1 213 ? -61.329 17.926 -11.242 1.00 126.50 372 LEU B N 1
ATOM 3457 C CA . LEU B 1 213 ? -61.881 19.107 -11.915 1.00 126.69 372 LEU B CA 1
ATOM 3458 C C . LEU B 1 213 ? -62.566 20.010 -10.909 1.00 126.63 372 LEU B C 1
ATOM 3459 O O . LEU B 1 213 ? -62.399 21.230 -10.949 1.00 126.12 372 LEU B O 1
ATOM 3464 N N . THR B 1 214 ? -63.351 19.404 -10.021 1.00 164.55 373 THR B N 1
ATOM 3465 C CA . THR B 1 214 ? -63.946 20.114 -8.904 1.00 164.55 373 THR B CA 1
ATOM 3466 C C . THR B 1 214 ? -62.868 20.310 -7.874 1.00 164.55 373 THR B C 1
ATOM 3467 O O . THR B 1 214 ? -62.554 19.395 -7.117 1.00 164.55 373 THR B O 1
ATOM 3471 N N . ALA B 1 215 ? -62.295 21.506 -7.860 1.00 126.71 374 ALA B N 1
ATOM 3472 C CA . ALA B 1 215 ? -61.233 21.865 -6.924 1.00 126.11 374 ALA B CA 1
ATOM 3473 C C . ALA B 1 215 ? -61.448 23.306 -6.481 1.00 125.76 374 ALA B C 1
ATOM 3474 O O . ALA B 1 215 ? -61.169 24.248 -7.237 1.00 125.99 374 ALA B O 1
ATOM 3476 N N . GLY B 1 216 ? -61.959 23.473 -5.263 1.00 125.11 375 GLY B N 1
ATOM 3477 C CA . GLY B 1 216 ? -62.293 24.795 -4.738 1.00 124.19 375 GLY B CA 1
ATOM 3478 C C . GLY B 1 216 ? -63.790 24.956 -4.739 1.00 123.45 375 GLY B C 1
ATOM 3479 O O . GLY B 1 216 ? -64.335 25.810 -5.433 1.00 123.56 375 GLY B O 1
ATOM 3480 N N . LEU B 1 217 ? -64.441 24.097 -3.965 1.00 122.85 376 LEU B N 1
ATOM 3481 C CA . LEU B 1 217 ? -65.894 24.048 -3.845 1.00 122.29 376 LEU B CA 1
ATOM 3482 C C . LEU B 1 217 ? -66.260 23.508 -2.455 1.00 121.89 376 LEU B C 1
ATOM 3483 O O . LEU B 1 217 ? -65.606 22.589 -1.943 1.00 121.43 376 LEU B O 1
ATOM 3488 N N . ALA B 1 218 ? -67.318 24.070 -1.868 1.00 121.54 377 ALA B N 1
ATOM 3489 C CA . ALA B 1 218 ? -67.793 23.695 -0.525 1.00 121.24 377 ALA B CA 1
ATOM 3490 C C . ALA B 1 218 ? -68.198 22.220 -0.368 1.00 120.92 377 ALA B C 1
ATOM 3491 O O . ALA B 1 218 ? -68.388 21.503 -1.361 1.00 120.32 377 ALA B O 1
ATOM 3493 N N . GLY B 1 219 ? -68.324 21.782 0.892 1.00 162.71 378 GLY B N 1
ATOM 3494 C CA . GLY B 1 219 ? -68.819 20.442 1.212 1.00 162.71 378 GLY B CA 1
ATOM 3495 C C . GLY B 1 219 ? -70.181 20.197 0.584 1.00 162.71 378 GLY B C 1
ATOM 3496 O O . GLY B 1 219 ? -70.663 19.058 0.526 1.00 162.71 378 GLY B O 1
ATOM 3497 N N . ALA B 1 220 ? -70.791 21.279 0.100 1.00 120.50 379 ALA B N 1
ATOM 3498 C CA . ALA B 1 220 ? -72.093 21.223 -0.560 1.00 119.65 379 ALA B CA 1
ATOM 3499 C C . ALA B 1 220 ? -71.993 21.418 -2.085 1.00 119.38 379 ALA B C 1
ATOM 3500 O O . ALA B 1 220 ? -72.677 20.733 -2.850 1.00 119.47 379 ALA B O 1
ATOM 3502 N N . ASP B 1 221 ? -71.132 22.345 -2.519 1.00 118.98 380 ASP B N 1
ATOM 3503 C CA . ASP B 1 221 ? -70.875 22.575 -3.949 1.00 118.11 380 ASP B CA 1
ATOM 3504 C C . ASP B 1 221 ? -70.776 21.277 -4.659 1.00 117.52 380 ASP B C 1
ATOM 3505 O O . ASP B 1 221 ? -71.07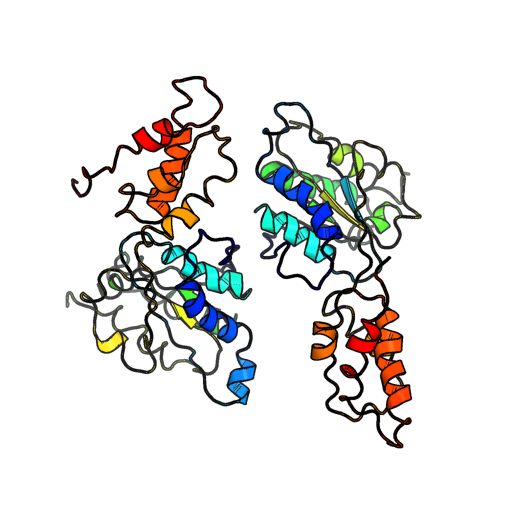0 21.192 -5.837 1.00 117.36 380 ASP B O 1
ATOM 3510 N N . LEU B 1 222 ? -70.356 20.266 -3.921 1.00 117.10 381 LEU B N 1
ATOM 3511 C CA . LEU B 1 222 ? -70.255 18.945 -4.470 1.00 117.28 381 LEU B CA 1
ATOM 3512 C C . LEU B 1 222 ? -71.516 18.126 -4.232 1.00 117.11 381 LEU B C 1
ATOM 3513 O O . LEU B 1 222 ? -71.900 17.295 -5.093 1.00 117.09 381 LEU B O 1
ATOM 3518 N N . ALA B 1 223 ? -72.149 18.341 -3.071 1.00 116.69 382 ALA B N 1
ATOM 3519 C CA . ALA B 1 223 ? -73.434 17.688 -2.783 1.00 116.61 382 ALA B CA 1
ATOM 3520 C C . ALA B 1 223 ? -74.293 17.692 -4.043 1.00 116.18 382 ALA B C 1
ATOM 3521 O O . ALA B 1 223 ? -74.532 16.650 -4.658 1.00 116.04 382 ALA B O 1
ATOM 3523 N N . ASN B 1 224 ? -74.714 18.884 -4.442 1.00 115.77 383 ASN B N 1
ATOM 3524 C CA . ASN B 1 224 ? -75.351 19.060 -5.721 1.00 115.77 383 ASN B CA 1
ATOM 3525 C C . ASN B 1 224 ? -74.625 18.342 -6.855 1.00 115.75 383 ASN B C 1
ATOM 3526 O O . ASN B 1 224 ? -75.192 17.435 -7.448 1.00 115.72 383 ASN B O 1
ATOM 3531 N N . ILE B 1 225 ? -73.381 18.725 -7.149 1.00 115.98 384 ILE B N 1
ATOM 3532 C CA . ILE B 1 225 ? -72.654 18.120 -8.276 1.00 116.24 384 ILE B CA 1
ATOM 3533 C C . ILE B 1 225 ? -73.142 16.697 -8.428 1.00 116.11 384 ILE B C 1
ATOM 3534 O O . ILE B 1 225 ? -73.772 16.365 -9.441 1.00 116.24 384 ILE B O 1
ATOM 3539 N N . ILE B 1 226 ? -72.886 15.873 -7.415 1.00 115.87 385 ILE B N 1
ATOM 3540 C CA . ILE B 1 226 ? -73.431 14.528 -7.399 1.00 116.08 385 ILE B CA 1
ATOM 3541 C C . ILE B 1 226 ? -74.916 14.550 -7.778 1.00 115.62 385 ILE B C 1
ATOM 3542 O O . ILE B 1 226 ? -75.304 14.049 -8.835 1.00 114.73 385 ILE B O 1
ATOM 3547 N N . ASN B 1 227 ? -75.728 15.170 -6.921 1.00 115.77 386 ASN B N 1
ATOM 3548 C CA . ASN B 1 227 ? -77.173 15.016 -6.992 1.00 115.71 386 ASN B CA 1
ATOM 3549 C C . ASN B 1 227 ? -77.772 15.686 -8.189 1.00 116.03 386 ASN B C 1
ATOM 3550 O O . ASN B 1 227 ? -78.765 15.208 -8.724 1.00 115.73 386 ASN B O 1
ATOM 3555 N N . GLU B 1 228 ? -77.191 16.807 -8.595 1.00 116.65 387 GLU B N 1
ATOM 3556 C CA . GLU B 1 228 ? -77.636 17.455 -9.806 1.00 117.57 387 GLU B CA 1
ATOM 3557 C C . GLU B 1 228 ? -77.367 16.493 -10.944 1.00 117.26 387 GLU B C 1
ATOM 3558 O O . GLU B 1 228 ? -78.085 16.476 -11.943 1.00 117.83 387 GLU B O 1
ATOM 3564 N N . ALA B 1 229 ? -76.364 15.643 -10.772 1.00 116.68 388 ALA B N 1
ATOM 3565 C CA . ALA B 1 229 ? -76.122 14.599 -11.757 1.00 115.88 388 ALA B CA 1
ATOM 3566 C C . ALA B 1 229 ? -77.230 13.548 -11.707 1.00 115.10 388 ALA B C 1
ATOM 3567 O O . ALA B 1 229 ? -77.721 13.109 -12.738 1.00 114.63 388 ALA B O 1
ATOM 3569 N N . ALA B 1 230 ? -77.628 13.172 -10.498 1.00 114.77 389 ALA B N 1
ATOM 3570 C CA . ALA B 1 230 ? -78.771 12.288 -10.304 1.00 114.82 389 ALA B CA 1
ATOM 3571 C C . ALA B 1 230 ? -80.011 12.828 -11.013 1.00 114.90 389 ALA B C 1
ATOM 3572 O O . ALA B 1 230 ? -80.642 12.115 -11.817 1.00 114.91 389 ALA B O 1
ATOM 3574 N N . LEU B 1 231 ? -80.358 14.091 -10.723 1.00 114.75 390 LEU B N 1
ATOM 3575 C CA . LEU B 1 231 ? -81.497 14.727 -11.380 1.00 114.14 390 LEU B CA 1
ATOM 3576 C C . LEU B 1 231 ? -81.433 14.621 -12.900 1.00 114.63 390 LEU B C 1
ATOM 3577 O O . LEU B 1 231 ? -82.459 14.638 -13.562 1.00 114.86 390 LEU B O 1
ATOM 3582 N N . LEU B 1 232 ? -80.240 14.503 -13.461 1.00 115.13 391 LEU B N 1
ATOM 3583 C CA . LEU B 1 232 ? -80.149 14.215 -14.873 1.00 115.80 391 LEU B CA 1
ATOM 3584 C C . LEU B 1 232 ? -80.325 12.702 -15.124 1.00 116.80 391 LEU B C 1
ATOM 3585 O O . LEU B 1 232 ? -80.897 12.270 -16.152 1.00 116.80 391 LEU B O 1
ATOM 3590 N N . ALA B 1 233 ? -79.8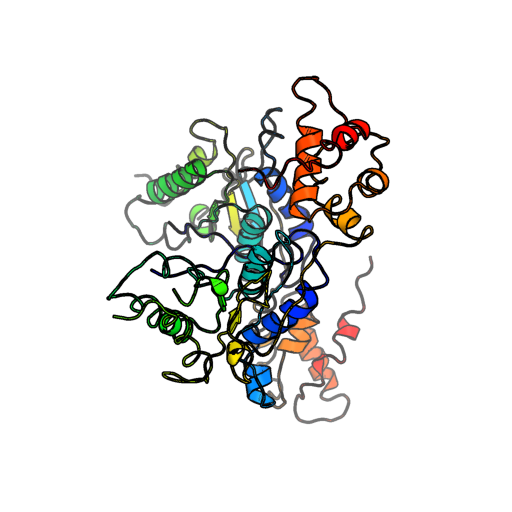50 11.913 -14.156 1.00 117.89 392 ALA B N 1
ATOM 3591 C CA . ALA B 1 233 ? -79.815 10.445 -14.225 1.00 118.60 392 ALA B CA 1
ATOM 3592 C C . ALA B 1 233 ? -81.201 9.825 -14.115 1.00 119.09 392 ALA B C 1
ATOM 3593 O O . ALA B 1 233 ? -81.360 8.678 -13.679 1.00 118.17 392 ALA B O 1
ATOM 3595 N N . GLY B 1 234 ? -82.184 10.623 -14.538 1.00 141.48 393 GLY B N 1
ATOM 3596 C CA . GLY B 1 234 ? -83.581 10.234 -14.667 1.00 141.48 393 GLY B CA 1
ATOM 3597 C C . GLY B 1 234 ? -84.223 11.120 -15.719 1.00 141.48 393 GLY B C 1
ATOM 3598 O O . GLY B 1 234 ? -85.233 10.749 -16.334 1.00 141.48 393 GLY B O 1
ATOM 3599 N N . ARG B 1 235 ? -83.614 12.290 -15.938 1.00 123.06 394 ARG B N 1
ATOM 3600 C CA . ARG B 1 235 ? -84.143 13.262 -16.878 1.00 124.12 394 ARG B CA 1
ATOM 3601 C C . ARG B 1 235 ? -83.886 12.801 -18.293 1.00 124.84 394 ARG B C 1
ATOM 3602 O O . ARG B 1 235 ? -84.093 13.560 -19.257 1.00 125.23 394 ARG B O 1
ATOM 3610 N N . ASN B 1 236 ? -83.416 11.559 -18.408 1.00 125.57 395 ASN B N 1
ATOM 3611 C CA . ASN B 1 236 ? -83.394 10.850 -19.687 1.00 126.32 395 ASN B CA 1
ATOM 3612 C C . ASN B 1 236 ? -83.787 9.371 -19.584 1.00 126.83 395 ASN B C 1
ATOM 3613 O O . ASN B 1 236 ? -83.546 8.578 -20.501 1.00 126.55 395 ASN B O 1
ATOM 3618 N N . ASN B 1 237 ? -84.397 9.033 -18.440 1.00 130.44 396 ASN B N 1
ATOM 3619 C CA . ASN B 1 237 ? -85.119 7.770 -18.192 1.00 130.44 396 ASN B CA 1
ATOM 3620 C C . ASN B 1 237 ? -84.408 6.712 -17.335 1.00 130.44 396 ASN B C 1
ATOM 3621 O O . ASN B 1 237 ? -85.074 5.879 -16.708 1.00 130.44 396 ASN B O 1
ATOM 3626 N N . GLN B 1 238 ? -83.070 6.767 -17.292 1.00 129.81 397 GLN B N 1
ATOM 3627 C CA . GLN B 1 238 ? -82.243 5.665 -16.750 1.00 129.81 397 GLN B CA 1
ATOM 3628 C C . GLN B 1 238 ? -82.555 5.209 -15.307 1.00 129.81 397 GLN B C 1
ATOM 3629 O O . GLN B 1 238 ? -83.212 5.925 -14.536 1.00 129.81 397 GLN B O 1
ATOM 3635 N N . LYS B 1 239 ? -82.071 4.008 -14.971 1.00 128.57 398 LYS B N 1
ATOM 3636 C CA . LYS B 1 239 ? -82.512 3.262 -13.777 1.00 128.35 398 LYS B CA 1
ATOM 3637 C C . LYS B 1 239 ? -81.412 3.065 -12.749 1.00 128.17 398 LYS B C 1
ATOM 3638 O O . LYS B 1 239 ? -81.658 2.646 -11.611 1.00 127.99 398 LYS B O 1
ATOM 3644 N N . GLU B 1 240 ? -80.196 3.364 -13.182 1.00 127.93 399 GLU B N 1
ATOM 3645 C CA . GLU B 1 240 ? -79.012 3.255 -12.360 1.00 127.74 399 GLU B CA 1
ATOM 3646 C C . GLU B 1 240 ? -78.232 4.559 -12.462 1.00 126.75 399 GLU B C 1
ATOM 3647 O O . GLU B 1 240 ? -78.146 5.138 -13.547 1.00 126.88 399 GLU B O 1
ATOM 3653 N N . VAL B 1 241 ? -77.680 5.033 -11.346 1.00 125.70 400 VAL B N 1
ATOM 3654 C CA . VAL B 1 241 ? -76.853 6.230 -11.379 1.00 124.69 400 VAL B CA 1
ATOM 3655 C C . VAL B 1 241 ? -75.474 5.876 -11.916 1.00 124.75 400 VAL B C 1
ATOM 3656 O O . VAL B 1 241 ? -74.641 5.221 -11.272 1.00 124.12 400 VAL B O 1
ATOM 3660 N N . ARG B 1 242 ? -75.298 6.278 -13.166 1.00 150.94 401 ARG B N 1
ATOM 3661 C CA . ARG B 1 242 ? -74.098 6.022 -13.923 1.00 150.94 401 ARG B CA 1
ATOM 3662 C C . ARG B 1 242 ? -73.104 7.097 -13.536 1.00 150.94 401 ARG B C 1
ATOM 3663 O O . ARG B 1 242 ? -73.467 8.076 -12.889 1.00 150.94 401 ARG B O 1
ATOM 3671 N N . GLN B 1 243 ? -71.850 6.912 -13.927 1.00 124.84 402 GLN B N 1
ATOM 3672 C CA . GLN B 1 243 ? -70.801 7.848 -13.563 1.00 123.69 402 GLN B CA 1
ATOM 3673 C C . GLN B 1 243 ? -70.607 8.895 -14.630 1.00 123.45 402 GLN B C 1
ATOM 3674 O O . GLN B 1 243 ? -70.070 9.958 -14.354 1.00 123.83 402 GLN B O 1
ATOM 3680 N N . GLN B 1 244 ? -71.031 8.616 -15.855 1.00 122.92 403 GLN B N 1
ATOM 3681 C CA . GLN B 1 244 ? -70.985 9.668 -16.844 1.00 122.43 403 GLN B CA 1
ATOM 3682 C C . GLN B 1 244 ? -72.195 10.550 -16.697 1.00 121.98 403 GLN B C 1
ATOM 3683 O O . GLN B 1 244 ? -72.748 11.060 -17.684 1.00 122.77 403 GLN B O 1
ATOM 3689 N N . HIS B 1 245 ? -72.613 10.714 -15.443 1.00 139.40 404 HIS B N 1
ATOM 3690 C CA . HIS B 1 245 ? -73.544 11.765 -15.086 1.00 139.40 404 HIS B CA 1
ATOM 3691 C C . HIS B 1 245 ? -72.741 12.952 -14.578 1.00 139.40 404 HIS B C 1
ATOM 3692 O O . HIS B 1 245 ? -73.109 14.110 -14.793 1.00 139.40 404 HIS B O 1
ATOM 3699 N N . LEU B 1 246 ? -71.611 12.644 -13.947 1.00 117.05 405 LEU B N 1
ATOM 3700 C CA . LEU B 1 246 ? -70.794 13.652 -13.293 1.00 115.39 405 LEU B CA 1
ATOM 3701 C C . LEU B 1 246 ? -70.283 14.756 -14.222 1.00 116.35 405 LEU B C 1
ATOM 3702 O O . LEU B 1 246 ? -71.048 15.681 -14.526 1.00 116.13 405 LEU B O 1
ATOM 3707 N N . LYS B 1 247 ? -69.031 14.671 -14.675 1.00 117.78 406 LYS B N 1
ATOM 3708 C CA . LYS B 1 247 ? -68.410 15.724 -15.522 1.00 119.64 406 LYS B CA 1
ATOM 3709 C C . LYS B 1 247 ? -69.433 16.653 -16.158 1.00 120.09 406 LYS B C 1
ATOM 3710 O O . LYS B 1 247 ? -69.378 17.869 -15.987 1.00 119.36 406 LYS B O 1
ATOM 3716 N N . GLU B 1 248 ? -70.355 16.017 -16.883 1.00 198.10 407 GLU B N 1
ATOM 3717 C CA . GLU B 1 248 ? -71.558 16.587 -17.499 1.00 198.10 407 GLU B CA 1
ATOM 3718 C C . GLU B 1 248 ? -71.974 17.984 -17.017 1.00 198.10 407 GLU B C 1
ATOM 3719 O O . GLU B 1 248 ? -72.072 18.915 -17.827 1.00 198.10 407 GLU B O 1
ATOM 3725 N N . ALA B 1 249 ? -72.215 18.132 -15.714 1.00 125.55 408 ALA B N 1
ATOM 3726 C CA . ALA B 1 249 ? -72.710 19.389 -15.192 1.00 126.41 408 ALA B CA 1
ATOM 3727 C C . ALA B 1 249 ? -71.747 19.985 -14.199 1.00 127.43 408 ALA B C 1
ATOM 3728 O O . ALA B 1 249 ? -72.145 20.810 -13.371 1.00 127.39 408 ALA B O 1
ATOM 3730 N N . VAL B 1 250 ? -70.484 19.568 -14.289 1.00 129.01 409 VAL B N 1
ATOM 3731 C CA . VAL B 1 250 ? -69.439 20.040 -13.379 1.00 130.67 409 VAL B CA 1
ATOM 3732 C C . VAL B 1 250 ? -68.853 21.312 -13.943 1.00 132.51 409 VAL B C 1
ATOM 3733 O O . VAL B 1 250 ? -68.285 22.134 -13.211 1.00 132.21 409 VAL B O 1
ATOM 3737 N N . GLU B 1 251 ? -68.980 21.434 -15.264 1.00 138.99 410 GLU B N 1
ATOM 3738 C CA . GLU B 1 251 ? -68.633 22.639 -16.002 1.00 138.99 410 GLU B CA 1
ATOM 3739 C C . GLU B 1 251 ? -69.868 23.527 -16.057 1.00 139.18 410 GLU B C 1
ATOM 3740 O O . GLU B 1 251 ? -69.777 24.751 -16.204 1.00 139.38 410 GLU B O 1
ATOM 3746 N N . ARG B 1 252 ? -71.024 22.876 -15.934 1.00 141.96 411 ARG B N 1
ATOM 3747 C CA . ARG B 1 252 ? -72.320 23.531 -15.784 1.00 142.07 411 ARG B CA 1
ATOM 3748 C C . ARG B 1 252 ? -72.375 24.159 -14.399 1.00 142.04 411 ARG B C 1
ATOM 3749 O O . ARG B 1 252 ? -72.697 25.338 -14.254 1.00 142.22 411 ARG B O 1
ATOM 3757 N N . GLY B 1 253 ? -72.052 23.354 -13.390 1.00 141.96 412 GLY B N 1
ATOM 3758 C CA . GLY B 1 253 ? -71.770 23.855 -12.059 1.00 142.38 412 GLY B CA 1
ATOM 3759 C C . GLY B 1 253 ? -70.792 25.011 -12.109 1.00 143.04 412 GLY B C 1
ATOM 3760 O O . GLY B 1 253 ? -71.021 26.041 -11.482 1.00 142.42 412 GLY B O 1
ATOM 3761 N N . ILE B 1 254 ? -69.707 24.848 -12.871 1.00 160.82 413 ILE B N 1
ATOM 3762 C CA . ILE B 1 254 ? -68.715 25.915 -13.033 1.00 160.82 413 ILE B CA 1
ATOM 3763 C C . ILE B 1 254 ? -69.398 27.264 -13.255 1.00 160.82 413 ILE B C 1
ATOM 3764 O O . ILE B 1 254 ? -69.038 28.258 -12.609 1.00 160.82 413 ILE B O 1
ATOM 3769 N N . ALA B 1 255 ? -70.397 27.285 -14.141 1.00 147.93 414 ALA B N 1
ATOM 3770 C CA . ALA B 1 255 ? -71.099 28.525 -14.489 1.00 149.01 414 ALA B CA 1
ATOM 3771 C C . ALA B 1 255 ? -71.648 29.257 -13.244 1.00 149.84 414 ALA B C 1
ATOM 3772 O O . ALA B 1 255 ? -72.356 28.660 -12.426 1.00 149.84 414 ALA B O 1
ATOM 3774 N N . GLY B 1 256 ? -71.286 30.534 -13.090 1.00 156.70 415 GLY B N 1
ATOM 3775 C CA . GLY B 1 256 ? -71.832 31.353 -12.005 1.00 156.70 415 GLY B CA 1
ATOM 3776 C C . GLY B 1 256 ? -71.006 32.544 -11.552 1.00 156.70 415 GLY B C 1
ATOM 3777 O O . GLY B 1 256 ? -71.189 33.664 -12.045 1.00 156.70 415 GLY B O 1
ATOM 3778 N N . LEU B 1 257 ? -70.114 32.295 -10.594 1.00 167.70 416 LEU B N 1
ATOM 3779 C CA . LEU B 1 257 ? -69.331 33.350 -9.949 1.00 167.70 416 LEU B CA 1
ATOM 3780 C C . LEU B 1 257 ? -68.513 34.122 -10.963 1.00 167.70 416 LEU B C 1
ATOM 3781 O O . LEU B 1 257 ? -67.730 33.531 -11.732 1.00 167.70 416 LEU B O 1
ATOM 3786 N N . GLU B 1 258 ? -68.714 35.443 -10.960 1.00 171.13 417 GLU B N 1
ATOM 3787 C CA . GLU B 1 258 ? -67.879 36.336 -11.747 1.00 171.13 417 GLU B CA 1
ATOM 3788 C C . GLU B 1 258 ? -67.743 37.675 -11.047 1.00 171.13 417 GLU B C 1
ATOM 3789 O O . GLU B 1 258 ? -66.790 38.422 -11.300 1.00 171.13 417 GLU B O 1
ATOM 3795 N N . LYS B 1 259 ? -68.703 37.963 -10.165 1.00 172.21 418 LYS B N 1
ATOM 3796 C CA . LYS B 1 259 ? -68.797 39.250 -9.463 1.00 172.21 418 LYS B CA 1
ATOM 3797 C C . LYS B 1 259 ? -69.133 39.053 -7.986 1.00 172.21 418 LYS B C 1
#

Radius of gyration: 27.41 Å; Cα contacts (8 Å, |Δi|>4): 827; chains: 2; bounding box: 82×62×67 Å

Solvent-accessible surface area: 28514 Å² total; per-residue (Å²): 213,120,47,94,91,11,12,20,18,17,174,58,32,30,21,14,81,68,1,5,116,61,0,65,101,5,14,69,35,3,92,111,27,115,139,40,74,104,120,55,81,70,38,29,36,0,6,12,0,8,7,36,92,18,12,12,35,52,73,0,0,76,0,0,0,0,50,4,80,12,28,13,8,32,70,7,3,47,40,29,98,130,97,181,108,62,152,28,40,62,145,44,175,92,26,19,87,39,0,76,140,68,41,32,0,0,0,11,17,32,97,0,56,20,15,8,138,207,122,138,127,82,136,10,28,98,59,19,33,57,25,7,47,38,66,64,31,95,128,18,30,13,1,5,0,0,8,11,83,147,63,103,123,26,42,103,32,4,94,161,118,21,33,3,61,168,103,12,99,0,64,79,17,78,162,102,16,8,24,85,4,0,145,59,39,34,129,44,32,122,41,24,140,118,29,50,35,116,75,10,3,138,140,27,20,58,39,1,16,68,43,1,27,82,19,3,87,71,3,25,108,60,33,56,222,61,156,72,146,80,9,111,25,92,19,5,128,118,16,114,134,129,59,161,84,52,198,150,242,172,56,70,59,116,8,12,17,13,50,156,58,40,15,25,39,93,110,4,3,118,81,3,55,65,0,14,33,36,0,67,50,28,85,110,62,25,104,125,77,57,62,116,9,67,0,0,5,0,6,4,63,115,44,15,13,14,54,59,8,0,61,1,3,0,0,35,6,87,14,23,2,4,18,29,30,10,77,27,26,98,141,60,200,122,35,93,4,24,16,104,4,127,71,7,17,67,54,0,98,142,93,21,29,0,0,0,3,3,35,92,3,21,13,12,21,93,204,90,123,135,37,55,5,24,86,37,0,27,39,35,11,67,33,150,48,94,132,90,48,10,41,5,3,0,0,6,2,74,119,24,136,97,14,47,84,31,0,79,160,109,29,47,5,42,53,94,0,100,4,69,65,18,18,135,86,11,1,40,104,67,4,104,86,80,30,177,63,31,119,118,53,37,111,69,51,22,100,103,5,6,136,78,2,48,24,35,51,42,61,69,1,16,80,15,5,65,84,1,25,109,56,11,42,186,92,143,87,162,64,25,111,23,101,16,12,107,71,14,3,86,154,43,114,77,70,169,156,223

InterPro domains:
  IPR000642 Peptidase M41 [PF01434] (422-610)
  IPR003593 AAA+ ATPase domain [SM00382] (202-343)
  IPR003959 ATPase, AAA-type, core [PF00004] (206-340)
  IPR003960 ATPase, AAA-type, conserved site [PS00674] (311-329)
  IPR005936 ATP-dependent zinc metalloprotease, FtsH [MF_01458] (9-623)
  IPR005936 ATP-dependent zinc metalloprotease, FtsH [TIGR01241] (44-606)
  IPR011546 Peptidase M41, FtsH extracellular [PF06480] (16-112)
  IPR027417 P-loop containing nucleoside triphosphate hydrolase [G3DSA:3.40.50.300] (160-340)
  IPR027417 P-loop containing nucleoside triphosphate hydrolase [SSF52540] (162-410)
  IPR037219 Peptidase M41-like [G3DSA:1.20.58.760] (425-623)
  IPR037219 Peptidase M41-like [SSF140990] (423-616)
  IPR041569 AAA ATPase, AAA+ lid domain [PF17862] (363-407)
  IPR050928 ATP-dependent Zinc Metalloprotease [PTHR43655] (107-616)

B-factor: mean 142.8, std 27.91, range [92.7, 235.93]

Foldseek 3Di:
DDFFQDQAAPVRHQQQPPLVVVLVVLLVLQQCVPVCVPVPDHAQAEAEAEEADDACLVPSLSNSSNHNVATEQEPALDCQLVDADPDRCPCPVVSVVVCVVRDDHEYEHEALLSQWHVDRTGDSNVPCLDVLADDPHDSTSYYYYYYHYCVPSHDPSQCPPSYHVYYRYGYADPLVRLLVRLVVLCVPQAADPPQDSSVLSHVVGPDHSVLSSVLVVQLVVVCPVPVDHHSYNVSSVVSCNHDDVPPDD/DAFAFFPAALPPWQDDCVLSVPCQVLLCCFQPPCVACVVPHDFQLAEEEEADPALPVVNVLSNSSNSNGATEEEDEPVPLVVDQDLCLLVSVVVLLVVCQVGAPHEYEYECVVCQQQVDPSHNNNVHVLCSSLVVDPPPGHYRYYYYDHCCVSGDCSCCVGSHNPHYRYGQWHTLPRQCVLVVVLPPDAQPPEPADCNVVSNVPGGAHSCLVSCLQVVLSVVCPVVDHDHRYNVSHVVCSVVSVPDDDD

Sequence (498 aa):
INAEKPNVRFKDMAGNEEAKEEVVEIVDFLKYPERYANLGAKIPKGVLLVGPPGTGKTLLAKAVAGEAHVPFFSMGGSSFIEMFVGLGASRVRDLFETAKKQAPSIIFIDEIDAIGKNDEREQTLNQLLAEMDGFGSENAPVIVLAATNRPEILDPALMRPGRFDRQVLVDKPDFNGRVEILKVHIKGVKLANDVNLQEVAKLTAGLAGADLANIINEAALLAGRNNQKEVRQQHLKEAVERGIAGLEKINAEKPNVRFKDMAGNEEAKEEVVEIVDFLKYPERYANLGAKIPKGVLLVGPPGTGKTLLAKAVAGEAHVPFFSMGGSSFIEMFVGLGASRVRDLFETAKKQAPSIIFIDEIDAIGKNDEREQTLNQLLAEMDGFGSENAPVIVLAATNRPEILDPALMRPGRFDRQVLVDKPDFNGRVEILKVHIKGVKLANDVNLQEVAKLTAGLAGADLANIINEAALLAGRNNQKEVRQQHLKEAVERGIAGLEK

Organism: Helicobacter pylori (strain ATCC 700392 / 26695) (NCBI:txid85962)

CATH classification: 3.40.50.300 (+1 more: 1.10.8.60)